Protein AF-A0A7W4V015-F1 (afdb_monomer)

pLDDT: mean 81.03, std 21.58, range [26.94, 98.88]

Radius of gyration: 33.03 Å; Cα contacts (8 Å, |Δi|>4): 1302; chains: 1; bounding box: 62×92×113 Å

InterPro domains:
  IPR001223 Glycoside hydrolase family 18, catalytic domain [PF00704] (355-584)
  IPR001223 Glycoside hydrolase family 18, catalytic domain [PS51910] (335-638)
  IPR001919 Carbohydrate-binding type-2 domain [PF00553] (50-143)
  IPR001919 Carbohydrate-binding type-2 domain [PF00553] (204-300)
  IPR001919 Carbohydrate-binding type-2 domain [PS51173] (40-152)
  IPR001919 Carbohydrate-binding type-2 domain [PS51173] (196-305)
  IPR001919 Carbohydrate-binding type-2 domain [SM00637] (49-149)
  IPR001919 Carbohydrate-binding type-2 domain [SM00637] (203-302)
  IPR006311 Twin-arginine translocation pathway, signal sequence [PS51318] (1-44)
  IPR008965 CBM2/CBM3, carbohydrate-binding domain superfamily [SSF49384] (45-138)
  IPR008965 CBM2/CBM3, carbohydrate-binding domain superfamily [SSF49384] (198-293)
  IPR012291 CBM2, carbohydrate-binding domain superfamily [G3DSA:2.60.40.290] (47-152)
  IPR012291 CBM2, carbohydrate-binding domain superfamily [G3DSA:2.60.40.290] (201-306)
  IPR017853 Glycoside hydrolase superfamily [SSF51445] (351-610)
  IPR052750 Glycosyl Hydrolase 18 Chitinase [PTHR42976] (58-634)

Secondary structure (DSSP, 8-state):
---------------------------------------PPPPPPPSSEEEEEEEEEE-SSEEEEEEEEEE-SSSPBSS-EEEEE--SEEEEEESSEEE---TTEEEEE--TT---B-TT-EEEEEEEEE--TT--SS-S-EEE-SPPTT----EEETT--SSS----PPPP-PPPPP----PPPP--PPPPPPPPP-----EEEEEEEEEEETTEEEEEEEEEE-SSS-BSS-EEEEE-SSEEEEEESSEEEEETTEEEEEPPTT---B-TT-EEEEEEEEE--TT--SS-SEEEETTS---EEETTEEPPPPPPPPPPPSPPPP----------EE--EEESSSSSPP-HHHHHHHH---EEEEEEEEEETTEEEEEEETT-GGGBTTSTTS-HHHHHHHHHTT-EEEEEEE-SSS--HHHH---HHHHHHHHHHHHHHTT-SEEEEE--HHHHH-HHHHHHHHHHHHHHHHHHHHTT-PPEEEEEEEEETTEE-HHHHHHHHHHHHTT--EEEEEEE-----TT---HHHHHHHHHHHHHHHGGGSHHHHTS-HHHHHTTEEEEPBPEE-TTS-EE-HHHHHHHHHHHHHTT-SEE--B-TTT-S-S-TT--GGGS-SS-PPTTHHHHHHHHHH-

Foldseek 3Di:
DDDDDDDDDDDDDDDDDDDDDDDDDDDDDDDDDDDDDDDDDDDDQDQFKEKEWAFPADDDWKTKIKIKIFRSHQDKPFQWKKKFQAQWAWDDKPQWDWDDDDHRMTIITHDPVCRIAHNGGMDMMMTMTTDDPPDDPFTQWMFIPDDPPPDGGWTGYPPHDTDDDDDDDDDDDDDDDDDDDDDDDDDDDDDDDDDDDWDQWFKEKEKAFPADDQFKTKIKIKIWGQGQAKQFQWKKDFFFPWAWPDKPQFDWDADPRGIMTTHDPVGRIAHNRRMDMMMTMTTDHGPTDDGTPAMDIPPDPGWYDYPNHTDDDDDDDDDDDDDDDDPPLDQLPDQAAAAAEAQCVDPPGDQLQVLCVVQVHQEYAYDAWAAQPVGLLFTARPNHPCRTQVHPNVCLVSLVVSVVVVGAYAYEADDDDHHGSLRRVVDLVSNLVNVLSVCVSNVHQEYEYEQDDVRLVDPNSLLSNLLSQQVNQVVCVVVVRGHAYEYEAEWWLLEGDPSLLVSVLSNVVSVHSHQAHEYALADNAPDDAPSLSSQVSHLLNHLVSLCVRPSCVPPDSLSSSQRYEYEYEAAAGPRGYGCYLVSLLSNLLVCQVSNHSYYYYQHLQQQADPDDPQDPSRHRVDPHHHSSSSNSNSVNND

Nearest PDB structures (foldseek):
  3afb-assembly2_B  TM=9.333E-01  e=2.956E-23  Pyrococcus furiosus
  2dsk-assembly1_B  TM=9.267E-01  e=3.128E-23  Pyrococcus furiosus
  3a4w-assembly2_B  TM=9.170E-01  e=6.536E-23  Pyrococcus furiosus
  6bt9-assembly2_B  TM=4.758E-01  e=8.237E-07  Bacillus thuringiensis
  6ezs-assembly1_A  TM=2.582E-01  e=3.445E-08  Vibrio harveyi

Structure (mmCIF, N/CA/C/O backbone):
data_AF-A0A7W4V015-F1
#
_entry.id   AF-A0A7W4V015-F1
#
loop_
_atom_site.group_PDB
_atom_site.id
_atom_site.type_symbol
_atom_site.label_atom_id
_atom_site.label_alt_id
_atom_site.label_comp_id
_atom_site.label_asym_id
_atom_site.label_entity_id
_atom_site.label_seq_id
_atom_site.pdbx_PDB_ins_code
_atom_site.Cartn_x
_atom_site.Cartn_y
_atom_site.Cartn_z
_atom_site.occupancy
_atom_site.B_iso_or_equiv
_atom_site.auth_seq_id
_atom_site.auth_comp_id
_atom_site.auth_asym_id
_atom_site.auth_atom_id
_atom_site.pdbx_PDB_model_num
ATOM 1 N N . MET A 1 1 ? -15.157 -18.487 -65.429 1.00 39.84 1 MET A N 1
ATOM 2 C CA . MET A 1 1 ? -14.768 -18.423 -66.855 1.00 39.84 1 MET A CA 1
ATOM 3 C C . MET A 1 1 ? -15.755 -17.471 -67.515 1.00 39.84 1 MET A C 1
ATOM 5 O O . MET A 1 1 ? -16.928 -17.627 -67.203 1.00 39.84 1 MET A O 1
ATOM 9 N N . ILE A 1 2 ? -15.295 -16.552 -68.381 1.00 36.62 2 ILE A N 1
ATOM 10 C CA . ILE A 1 2 ? -16.098 -15.527 -69.102 1.00 36.62 2 ILE A CA 1
ATOM 11 C C . ILE A 1 2 ? -16.638 -14.387 -68.192 1.00 36.62 2 ILE A C 1
ATOM 13 O O . ILE A 1 2 ? -16.992 -14.657 -67.048 1.00 36.62 2 ILE A O 1
ATOM 17 N N . ASP A 1 3 ? -16.839 -13.136 -68.638 1.00 38.56 3 ASP A N 1
ATOM 18 C CA . ASP A 1 3 ? -15.915 -12.125 -69.222 1.00 38.56 3 ASP A CA 1
ATOM 19 C C . ASP A 1 3 ? -16.581 -10.717 -69.116 1.00 38.56 3 ASP A C 1
ATOM 21 O O . ASP A 1 3 ? -17.773 -10.631 -68.813 1.00 38.56 3 ASP A O 1
ATOM 25 N N . PHE A 1 4 ? -15.851 -9.617 -69.358 1.00 40.78 4 PHE A N 1
ATOM 26 C CA . PHE A 1 4 ? -16.386 -8.233 -69.444 1.00 40.78 4 PHE A CA 1
ATOM 27 C C . PHE A 1 4 ? -16.874 -7.875 -70.878 1.00 40.78 4 PHE A C 1
ATOM 29 O O . PHE A 1 4 ? -16.612 -8.637 -71.809 1.00 40.78 4 PHE A O 1
ATOM 36 N N . PRO A 1 5 ? -17.572 -6.728 -71.104 1.00 61.47 5 PRO A N 1
ATOM 37 C CA . PRO A 1 5 ? -16.863 -5.508 -71.555 1.00 61.47 5 PRO A CA 1
ATOM 38 C C . PRO A 1 5 ? -17.449 -4.131 -71.117 1.00 61.47 5 PRO A C 1
ATOM 40 O O . PRO A 1 5 ? -18.520 -4.022 -70.526 1.00 61.47 5 PRO A O 1
ATOM 43 N N . ARG A 1 6 ? -16.690 -3.064 -71.437 1.00 48.34 6 ARG A N 1
ATOM 44 C CA . ARG A 1 6 ? -16.970 -1.610 -71.291 1.00 48.34 6 ARG A CA 1
ATOM 45 C C . ARG A 1 6 ? -17.557 -0.974 -72.568 1.00 48.34 6 ARG A C 1
ATOM 47 O O . ARG A 1 6 ? -17.332 -1.524 -73.636 1.00 48.34 6 ARG A O 1
ATOM 54 N N . THR A 1 7 ? -18.035 0.277 -72.449 1.00 41.16 7 THR A N 1
ATOM 55 C CA . THR A 1 7 ? -17.682 1.462 -73.299 1.00 41.16 7 THR A CA 1
ATOM 56 C C . THR A 1 7 ? -17.897 2.745 -72.457 1.00 41.16 7 THR A C 1
ATOM 58 O O . THR A 1 7 ? -18.939 2.839 -71.818 1.00 41.16 7 THR A O 1
ATOM 61 N N . ASP A 1 8 ? -16.891 3.586 -72.156 1.00 44.03 8 ASP A N 1
ATOM 62 C CA . ASP A 1 8 ? -16.376 4.779 -72.899 1.00 44.03 8 ASP A CA 1
ATOM 63 C C . ASP A 1 8 ? -17.355 5.991 -72.943 1.00 44.03 8 ASP A C 1
ATOM 65 O O . ASP A 1 8 ? -18.562 5.791 -72.959 1.00 44.03 8 ASP A O 1
ATOM 69 N N . SER A 1 9 ? -16.948 7.277 -72.850 1.00 32.75 9 SER A N 1
ATOM 70 C CA . SER A 1 9 ? -15.751 7.945 -73.424 1.00 32.75 9 SER A CA 1
ATOM 71 C C . SER A 1 9 ? -15.185 9.156 -72.620 1.00 32.75 9 SER A C 1
ATOM 73 O O . SER A 1 9 ? -15.838 9.717 -71.743 1.00 32.75 9 SER A O 1
ATOM 75 N N . ARG A 1 10 ? -13.969 9.604 -72.991 1.00 37.69 10 ARG A N 1
ATOM 76 C CA . ARG A 1 10 ? -13.275 10.900 -72.683 1.00 37.69 10 ARG A CA 1
ATOM 77 C C . ARG A 1 10 ? -13.338 11.848 -73.935 1.00 37.69 10 ARG A C 1
ATOM 79 O O . ARG A 1 10 ? -13.990 11.389 -74.874 1.00 37.69 10 ARG A O 1
ATOM 86 N N . PRO A 1 11 ? -12.707 13.065 -74.070 1.00 55.50 11 PRO A N 1
ATOM 87 C CA . PRO A 1 11 ? -11.562 13.667 -73.327 1.00 55.50 11 PRO A CA 1
ATOM 88 C C . PRO A 1 11 ? -11.505 15.229 -73.127 1.00 55.50 11 PRO A C 1
ATOM 90 O O . PRO A 1 11 ? -12.364 15.958 -73.600 1.00 55.50 11 PRO A O 1
ATOM 93 N N . ALA A 1 12 ? -10.379 15.696 -72.536 1.00 36.31 12 ALA A N 1
ATOM 94 C CA . ALA A 1 12 ? -9.699 17.016 -72.686 1.00 36.31 12 ALA A CA 1
ATOM 95 C C . ALA A 1 12 ? -10.387 18.299 -72.116 1.00 36.31 12 ALA A C 1
ATOM 97 O O . ALA A 1 12 ? -11.596 18.327 -71.944 1.00 36.31 12 ALA A O 1
ATOM 98 N N . ASP A 1 13 ? -9.702 19.400 -71.747 1.00 34.44 13 ASP A N 1
ATOM 99 C CA . ASP A 1 13 ? -8.258 19.740 -71.717 1.00 34.44 13 ASP A CA 1
ATOM 100 C C . ASP A 1 13 ? -7.927 20.773 -70.592 1.00 34.44 13 ASP A C 1
ATOM 102 O O . ASP A 1 13 ? -8.826 21.274 -69.919 1.00 34.44 13 ASP A O 1
ATOM 106 N N . SER A 1 14 ? -6.648 21.122 -70.381 1.00 35.03 14 SER A N 1
ATOM 107 C CA . SER A 1 14 ? -6.177 22.222 -69.497 1.00 35.03 14 SER A CA 1
ATOM 108 C C . SER A 1 14 ? -5.594 23.400 -70.305 1.00 35.03 14 SER A C 1
ATOM 110 O O . SER A 1 14 ? -5.124 23.179 -71.418 1.00 35.03 14 SER A O 1
ATOM 112 N N . PRO A 1 15 ? -5.508 24.641 -69.762 1.00 49.72 15 PRO A N 1
ATOM 113 C CA . PRO A 1 15 ? -4.230 25.063 -69.157 1.00 49.72 15 PRO A CA 1
ATOM 114 C C . PRO A 1 15 ? -4.301 26.119 -68.016 1.00 49.72 15 PRO A C 1
ATOM 116 O O . PRO A 1 15 ? -5.341 26.632 -67.620 1.00 49.72 15 PRO A O 1
ATOM 119 N N . ARG A 1 16 ? -3.117 26.442 -67.473 1.00 39.78 16 ARG A N 1
ATOM 120 C CA . ARG A 1 16 ? -2.832 27.359 -66.344 1.00 39.78 16 ARG A CA 1
ATOM 121 C C . ARG A 1 16 ? -2.657 28.831 -66.789 1.00 39.78 16 ARG A C 1
ATOM 123 O O . ARG A 1 16 ? -1.954 29.029 -67.775 1.00 39.78 16 ARG A O 1
ATOM 130 N N . ARG A 1 17 ? -2.986 29.830 -65.936 1.00 36.44 17 ARG A N 1
ATOM 131 C CA . ARG A 1 17 ? -2.012 30.717 -65.206 1.00 36.44 17 ARG A CA 1
ATOM 132 C C . ARG A 1 17 ? -2.573 32.059 -64.653 1.00 36.44 17 ARG A C 1
ATOM 134 O O . ARG A 1 17 ? -2.977 32.920 -65.409 1.00 36.44 17 ARG A O 1
ATOM 141 N N . ARG A 1 18 ? -2.314 32.274 -63.349 1.00 35.84 18 ARG A N 1
ATOM 142 C CA . ARG A 1 18 ? -1.759 33.482 -62.666 1.00 35.84 18 ARG A CA 1
ATOM 143 C C . ARG A 1 18 ? -2.400 34.896 -62.782 1.00 35.84 18 ARG A C 1
ATOM 145 O O . ARG A 1 18 ? -2.313 35.528 -63.821 1.00 35.84 18 ARG A O 1
ATOM 152 N N . ARG A 1 19 ? -2.588 35.461 -61.568 1.00 34.88 19 ARG A N 1
ATOM 153 C CA . ARG A 1 19 ? -2.200 36.814 -61.058 1.00 34.88 19 ARG A CA 1
ATOM 154 C C . ARG A 1 19 ? -3.204 37.995 -61.080 1.00 34.88 19 ARG A C 1
ATOM 156 O O . ARG A 1 19 ? -3.348 38.672 -62.082 1.00 34.88 19 ARG A O 1
ATOM 163 N N . SER A 1 20 ? -3.602 38.357 -59.850 1.00 32.03 20 SER A N 1
ATOM 164 C CA . SER A 1 20 ? -3.425 39.687 -59.217 1.00 32.03 20 SER A CA 1
ATOM 165 C C . SER A 1 20 ? -4.434 40.837 -59.417 1.00 32.03 20 SER A C 1
ATOM 167 O O . SER A 1 20 ? -4.689 41.264 -60.531 1.00 32.03 20 SER A O 1
ATOM 169 N N . ALA A 1 21 ? -4.735 41.462 -58.261 1.00 33.81 21 ALA A N 1
ATOM 170 C CA . ALA A 1 21 ? -4.810 42.913 -57.977 1.00 33.81 21 ALA A CA 1
ATOM 171 C C . ALA A 1 21 ? -6.172 43.657 -57.940 1.00 33.81 21 ALA A C 1
ATOM 173 O O . ALA A 1 21 ? -6.859 43.726 -58.945 1.00 33.81 21 ALA A O 1
ATOM 174 N N . LEU A 1 22 ? -6.412 44.301 -56.771 1.00 32.75 22 LEU A N 1
ATOM 175 C CA . LEU A 1 22 ? -6.967 45.657 -56.496 1.00 32.75 22 LEU A CA 1
ATOM 176 C C . LEU A 1 22 ? -8.311 46.099 -57.142 1.00 32.75 22 LEU A C 1
ATOM 178 O O . LEU A 1 22 ? -8.552 45.836 -58.303 1.00 32.75 22 LEU A O 1
ATOM 182 N N . ALA A 1 23 ? -9.189 46.931 -56.565 1.00 32.62 23 ALA A N 1
ATOM 183 C CA . ALA A 1 23 ? -9.362 47.651 -55.292 1.00 32.62 23 ALA A CA 1
ATOM 184 C C . ALA A 1 23 ? -10.586 48.611 -55.451 1.00 32.62 23 ALA A C 1
ATOM 186 O O . ALA A 1 23 ? -10.954 48.911 -56.584 1.00 32.62 23 ALA A O 1
ATOM 187 N N . ALA A 1 24 ? -11.097 49.184 -54.341 1.00 33.09 24 ALA A N 1
ATOM 188 C CA . ALA A 1 24 ? -12.053 50.326 -54.273 1.00 33.09 24 ALA A CA 1
ATOM 189 C C . ALA A 1 24 ? -13.479 50.061 -54.859 1.00 33.09 24 ALA A C 1
ATOM 191 O O . ALA A 1 24 ? -13.664 49.076 -55.557 1.00 33.09 24 ALA A O 1
ATOM 192 N N . ALA A 1 25 ? -14.575 50.807 -54.617 1.00 34.00 25 ALA A N 1
ATOM 193 C CA . ALA A 1 25 ? -14.882 52.109 -53.977 1.00 34.00 25 ALA A CA 1
ATOM 194 C C . ALA A 1 25 ? -16.440 52.198 -53.728 1.00 34.00 25 ALA A C 1
ATOM 196 O O . ALA A 1 25 ? -17.147 51.397 -54.330 1.00 34.00 25 ALA A O 1
ATOM 197 N N . ILE A 1 26 ? -17.105 53.109 -52.976 1.00 34.38 26 ILE A N 1
ATOM 198 C CA . ILE A 1 26 ? -16.779 54.081 -51.894 1.00 34.38 26 ILE A CA 1
ATOM 199 C C . ILE A 1 26 ? -18.105 54.712 -51.316 1.00 34.38 26 ILE A C 1
ATOM 201 O O . ILE A 1 26 ? -19.062 54.797 -52.076 1.00 34.38 26 ILE A O 1
ATOM 205 N N . LEU A 1 27 ? -18.144 55.227 -50.057 1.00 33.09 27 LEU A N 1
ATOM 206 C CA . LEU A 1 27 ? -19.174 56.151 -49.449 1.00 33.09 27 LEU A CA 1
ATOM 207 C C . LEU A 1 27 ? -20.660 55.660 -49.283 1.00 33.09 27 LEU A C 1
ATOM 209 O O . LEU A 1 27 ? -21.103 54.804 -50.032 1.00 33.09 27 LEU A O 1
ATOM 213 N N . THR A 1 28 ? -21.560 56.164 -48.400 1.00 33.56 28 THR A N 1
ATOM 214 C CA . THR A 1 28 ? -21.541 56.851 -47.062 1.00 33.56 28 THR A CA 1
ATOM 215 C C . THR A 1 28 ? -22.975 56.996 -46.504 1.00 33.56 28 THR A C 1
ATOM 217 O O . THR A 1 28 ? -23.875 57.248 -47.297 1.00 33.56 28 THR A O 1
ATOM 220 N N . ALA A 1 29 ? -23.154 57.036 -45.168 1.00 31.50 29 ALA A N 1
ATOM 221 C CA . ALA A 1 29 ? -23.938 58.069 -44.441 1.00 31.50 29 ALA A CA 1
ATOM 222 C C . ALA A 1 29 ? -23.814 57.906 -42.901 1.00 31.50 29 ALA A C 1
ATOM 224 O O . ALA A 1 29 ? -23.836 56.787 -42.400 1.00 31.50 29 ALA A O 1
ATOM 225 N N . ALA A 1 30 ? -23.697 59.014 -42.154 1.00 32.84 30 ALA A N 1
ATOM 226 C CA . ALA A 1 30 ? -23.729 59.072 -40.676 1.00 32.84 30 ALA A CA 1
ATOM 227 C C . ALA A 1 30 ? -25.123 59.556 -40.190 1.00 32.84 30 ALA A C 1
ATOM 229 O O . ALA A 1 30 ? -25.873 60.101 -40.993 1.00 32.84 30 ALA A O 1
ATOM 230 N N . LEU A 1 31 ? -25.593 59.301 -38.961 1.00 30.66 31 LEU A N 1
ATOM 231 C CA . LEU A 1 31 ? -25.378 60.032 -37.687 1.00 30.66 31 LEU A CA 1
ATOM 232 C C . LEU A 1 31 ? -26.240 59.314 -36.597 1.00 30.66 31 LEU A C 1
ATOM 234 O O . LEU A 1 31 ? -27.213 58.667 -36.967 1.00 30.66 31 LEU A O 1
ATOM 238 N N . VAL A 1 32 ? -26.076 59.427 -35.266 1.00 31.59 32 VAL A N 1
ATOM 239 C CA . VAL A 1 32 ? -24.969 59.820 -34.359 1.00 31.59 32 VAL A CA 1
ATOM 240 C C . VAL A 1 32 ? -25.351 59.359 -32.930 1.00 31.59 32 VAL A C 1
ATOM 242 O O . VAL A 1 32 ? -26.509 59.508 -32.553 1.00 31.59 32 VAL A O 1
ATOM 245 N N . VAL A 1 33 ? -24.403 58.882 -32.106 1.00 35.53 33 VAL A N 1
ATOM 246 C CA . VAL A 1 33 ? -24.519 58.867 -30.624 1.00 35.53 33 VAL A CA 1
ATOM 247 C C . VAL A 1 33 ? -23.144 59.153 -30.018 1.00 35.53 33 VAL A C 1
ATOM 249 O O . VAL A 1 33 ? -22.176 58.458 -30.318 1.00 35.53 33 VAL A O 1
ATOM 252 N N . GLY A 1 34 ? -23.053 60.179 -29.169 1.00 35.88 34 GLY A N 1
ATOM 253 C CA . GLY A 1 34 ? -21.865 60.463 -28.363 1.00 35.88 34 GLY A CA 1
ATOM 254 C C . GLY A 1 34 ? -21.953 59.791 -26.992 1.00 35.88 34 GLY A C 1
ATOM 255 O O . GLY A 1 34 ? -23.005 59.812 -26.361 1.00 35.88 34 GLY A O 1
ATOM 256 N N . GLY A 1 35 ? -20.846 59.217 -26.525 1.00 32.50 35 GLY A N 1
ATOM 257 C CA . GLY A 1 35 ? -20.775 58.518 -25.240 1.00 32.50 35 GLY A CA 1
ATOM 258 C C . GLY A 1 35 ? -19.368 57.995 -24.981 1.00 32.50 35 GLY A C 1
ATOM 259 O O . GLY A 1 35 ? -19.113 56.801 -25.104 1.00 32.50 35 GLY A O 1
ATOM 260 N N . ALA A 1 36 ? -18.430 58.898 -24.694 1.00 36.88 36 ALA A N 1
ATOM 261 C CA . ALA A 1 36 ? -17.044 58.526 -24.449 1.00 36.88 36 ALA A CA 1
ATOM 262 C C . ALA A 1 36 ? -16.903 57.806 -23.098 1.00 36.88 36 ALA A C 1
ATOM 264 O O . ALA A 1 36 ? -17.011 58.427 -22.043 1.00 36.88 36 ALA A O 1
ATOM 265 N N . VAL A 1 37 ? -16.589 56.512 -23.141 1.00 36.94 37 VAL A N 1
ATOM 266 C CA . VAL A 1 37 ? -15.952 55.807 -22.025 1.00 36.94 37 VAL A CA 1
ATOM 267 C C . VAL A 1 37 ? -14.519 55.533 -22.457 1.00 36.94 37 VAL A C 1
ATOM 269 O O . VAL A 1 37 ? -14.292 54.915 -23.496 1.00 36.94 37 VAL A O 1
ATOM 272 N N . ALA A 1 38 ? -13.547 56.042 -21.702 1.00 38.28 38 ALA A N 1
ATOM 273 C CA . ALA A 1 38 ? -12.141 55.872 -22.033 1.00 38.28 38 ALA A CA 1
ATOM 274 C C . ALA A 1 38 ? -11.743 54.395 -21.889 1.00 38.28 38 ALA A C 1
ATOM 276 O O . ALA A 1 38 ? -11.543 53.903 -20.779 1.00 38.28 38 ALA A O 1
ATOM 277 N N . SER A 1 39 ? -11.601 53.693 -23.014 1.00 35.50 39 SER A N 1
ATOM 278 C CA . SER A 1 39 ? -10.904 52.412 -23.052 1.00 35.50 39 SER A CA 1
ATOM 279 C C . SER A 1 39 ? -9.433 52.663 -22.727 1.00 35.50 39 SER A C 1
ATOM 281 O O . SER A 1 39 ? -8.695 53.209 -23.552 1.00 35.50 39 SER A O 1
ATOM 283 N N . THR A 1 40 ? -9.012 52.296 -21.519 1.00 36.41 40 THR A N 1
ATOM 284 C CA . THR A 1 40 ? -7.599 52.296 -21.141 1.00 36.41 40 THR A CA 1
ATOM 285 C C . THR A 1 40 ? -6.810 51.430 -22.120 1.00 36.41 40 THR A C 1
ATOM 287 O O . THR A 1 40 ? -7.256 50.355 -22.522 1.00 36.41 40 THR A O 1
ATOM 290 N N . ALA A 1 41 ? -5.646 51.924 -22.547 1.00 39.72 41 ALA A N 1
ATOM 291 C CA . ALA A 1 41 ? -4.804 51.205 -23.491 1.00 39.72 41 ALA A CA 1
ATOM 292 C C . ALA A 1 41 ? -4.414 49.835 -22.917 1.00 39.72 41 ALA A C 1
ATOM 294 O O . ALA A 1 41 ? -3.970 49.744 -21.770 1.00 39.72 41 ALA A O 1
ATOM 295 N N . ALA A 1 42 ? -4.549 48.782 -23.726 1.00 38.53 42 ALA A N 1
ATOM 296 C CA . ALA A 1 42 ? -3.993 47.482 -23.386 1.00 38.53 42 ALA A CA 1
ATOM 297 C C . ALA A 1 42 ? -2.476 47.630 -23.211 1.00 38.53 42 ALA A C 1
ATOM 299 O O . ALA A 1 42 ? -1.781 48.095 -24.118 1.00 38.53 42 ALA A O 1
ATOM 300 N N . SER A 1 43 ? -1.966 47.257 -22.038 1.00 43.41 43 SER A N 1
ATOM 301 C CA . SER A 1 43 ? -0.532 47.203 -21.782 1.00 43.41 43 SER A CA 1
ATOM 302 C C . SER A 1 43 ? 0.129 46.249 -22.777 1.00 43.41 43 SER A C 1
ATOM 304 O O . SER A 1 43 ? -0.371 45.152 -23.029 1.00 43.41 43 SER A O 1
ATOM 306 N N . ALA A 1 44 ? 1.255 46.672 -23.357 1.00 46.31 44 ALA A N 1
ATOM 307 C CA . ALA A 1 44 ? 2.018 45.835 -24.273 1.00 46.31 44 ALA A CA 1
ATOM 308 C C . ALA A 1 44 ? 2.400 44.521 -23.573 1.00 46.31 44 ALA A C 1
ATOM 310 O O . ALA A 1 44 ? 2.997 44.545 -22.495 1.00 46.31 44 ALA A O 1
ATOM 311 N N . ALA A 1 45 ? 2.034 43.389 -24.178 1.00 53.53 45 ALA A N 1
ATOM 312 C CA . ALA A 1 45 ? 2.351 42.076 -23.635 1.00 53.53 45 ALA A CA 1
ATOM 313 C C . ALA A 1 45 ? 3.873 41.896 -23.580 1.00 53.53 45 ALA A C 1
ATOM 315 O O . ALA A 1 45 ? 4.570 42.043 -24.584 1.00 53.53 45 ALA A O 1
ATOM 316 N N . SER A 1 46 ? 4.383 41.607 -22.389 1.00 59.94 46 SER A N 1
ATOM 317 C CA . SER A 1 46 ? 5.798 41.377 -22.143 1.00 59.94 46 SER A CA 1
ATOM 318 C C . SER A 1 46 ? 6.215 39.981 -22.603 1.00 59.94 46 SER A C 1
ATOM 320 O O . SER A 1 46 ? 5.609 39.001 -22.179 1.00 59.94 46 SER A O 1
ATOM 322 N N . ASP A 1 47 ? 7.282 39.889 -23.407 1.00 85.56 47 ASP A N 1
ATOM 323 C CA . ASP A 1 47 ? 7.878 38.625 -23.887 1.00 85.56 47 ASP A CA 1
ATOM 324 C C . ASP A 1 47 ? 8.626 37.901 -22.746 1.00 85.56 47 ASP A C 1
ATOM 326 O O . ASP A 1 47 ? 9.854 37.828 -22.694 1.00 85.56 47 ASP A O 1
ATOM 330 N N . ARG A 1 48 ? 7.861 37.456 -21.745 1.00 90.44 48 ARG A N 1
ATOM 331 C CA . ARG A 1 48 ? 8.320 36.802 -20.515 1.00 90.44 48 ARG A CA 1
ATOM 332 C C . ARG A 1 48 ? 7.233 35.907 -19.929 1.00 90.44 48 ARG A C 1
ATOM 334 O O . ARG A 1 48 ? 6.068 35.995 -20.305 1.00 90.44 48 ARG A O 1
ATOM 341 N N . VAL A 1 49 ? 7.600 35.084 -18.958 1.00 94.62 49 VAL A N 1
ATOM 342 C CA . VAL A 1 49 ? 6.642 34.477 -18.035 1.00 94.62 49 VAL A CA 1
ATOM 343 C C . VAL A 1 49 ? 6.393 35.429 -16.868 1.00 94.62 49 VAL A C 1
ATOM 345 O O . VAL A 1 49 ? 7.317 35.853 -16.174 1.00 94.62 49 VAL A O 1
ATOM 348 N N . ASP A 1 50 ? 5.127 35.752 -16.647 1.00 94.12 50 ASP A N 1
ATOM 349 C CA . ASP A 1 50 ? 4.663 36.567 -15.533 1.00 94.12 50 ASP A CA 1
ATOM 350 C C . ASP A 1 50 ? 4.040 35.664 -14.468 1.00 94.12 50 ASP A C 1
ATOM 352 O O . ASP A 1 50 ? 3.013 35.023 -14.705 1.00 94.12 50 ASP A O 1
ATOM 356 N N . VAL A 1 51 ? 4.660 35.617 -13.289 1.00 95.88 51 VAL A N 1
ATOM 357 C CA . VAL A 1 51 ? 4.125 34.918 -12.120 1.00 95.88 51 VAL A CA 1
ATOM 358 C C . VAL A 1 51 ? 3.440 35.916 -11.193 1.00 95.88 51 VAL A C 1
ATOM 360 O O . VAL A 1 51 ? 4.069 36.870 -10.734 1.00 95.88 51 VAL A O 1
ATOM 363 N N . THR A 1 52 ? 2.172 35.678 -10.863 1.00 93.69 52 THR A N 1
ATOM 364 C CA . THR A 1 52 ? 1.475 36.396 -9.784 1.00 93.69 52 THR A CA 1
ATOM 365 C C . THR A 1 52 ? 1.398 35.495 -8.561 1.00 93.69 52 THR A C 1
ATOM 367 O O . THR A 1 52 ? 0.664 34.512 -8.551 1.00 93.69 52 THR A O 1
ATOM 370 N N . TRP A 1 53 ? 2.178 35.816 -7.532 1.00 94.25 53 TRP A N 1
ATOM 371 C CA . TRP A 1 53 ? 2.231 35.096 -6.264 1.00 94.25 53 TRP A CA 1
ATOM 372 C C . TRP A 1 53 ? 1.407 35.833 -5.210 1.00 94.25 53 TRP A C 1
ATOM 374 O O . TRP A 1 53 ? 1.820 36.874 -4.688 1.00 94.25 53 TRP A O 1
ATOM 384 N N . THR A 1 54 ? 0.253 35.270 -4.868 1.00 90.25 54 THR A N 1
ATOM 385 C CA . THR A 1 54 ? -0.664 35.810 -3.861 1.00 90.25 54 THR A CA 1
ATOM 386 C C . THR A 1 54 ? -0.600 34.954 -2.604 1.00 90.25 54 THR A C 1
ATOM 388 O O . THR A 1 54 ? -1.081 33.823 -2.597 1.00 90.25 54 THR A O 1
ATOM 391 N N . THR A 1 55 ? -0.041 35.487 -1.517 1.00 88.62 55 THR A N 1
ATOM 392 C CA . THR A 1 55 ? -0.130 34.851 -0.193 1.00 88.62 55 THR A CA 1
ATOM 393 C C . THR A 1 55 ? -1.581 34.906 0.283 1.00 88.62 55 THR A C 1
ATOM 395 O O . THR A 1 55 ? -2.060 35.966 0.677 1.00 88.62 55 THR A O 1
ATOM 398 N N . THR A 1 56 ? -2.291 33.779 0.228 1.00 72.81 56 THR A N 1
ATOM 399 C CA . THR A 1 56 ? -3.717 33.687 0.580 1.00 72.81 56 THR A CA 1
ATOM 400 C C . THR A 1 56 ? -3.939 33.578 2.084 1.00 72.81 56 THR A C 1
ATOM 402 O O . THR A 1 56 ? -4.970 34.019 2.580 1.00 72.81 56 THR A O 1
ATOM 405 N N . ASN A 1 57 ? -2.980 33.012 2.824 1.00 66.62 57 ASN A N 1
ATOM 406 C CA . ASN A 1 57 ? -3.025 32.932 4.284 1.00 66.62 57 ASN A CA 1
ATOM 407 C C . ASN A 1 57 ? -1.607 32.885 4.883 1.00 66.62 57 ASN A C 1
ATOM 409 O O . ASN A 1 57 ? -0.666 32.413 4.247 1.00 66.62 57 ASN A O 1
ATOM 413 N N . THR A 1 58 ? -1.436 33.344 6.121 1.00 75.75 58 THR A N 1
ATOM 414 C CA . THR A 1 58 ? -0.157 33.350 6.845 1.00 75.75 58 THR A CA 1
ATOM 415 C C . THR A 1 58 ? -0.381 33.143 8.343 1.00 75.75 58 THR A C 1
ATOM 417 O O . THR A 1 58 ? -1.133 33.879 8.973 1.00 75.75 58 THR A O 1
ATOM 420 N N . TRP A 1 59 ? 0.331 32.186 8.937 1.00 78.88 59 TRP A N 1
ATOM 421 C CA . TRP A 1 59 ? 0.326 31.907 10.378 1.00 78.88 59 TRP A CA 1
ATOM 422 C C . TRP A 1 59 ? 1.758 31.877 10.935 1.00 78.88 59 TRP A C 1
ATOM 424 O O . TRP A 1 59 ? 2.726 32.113 10.211 1.00 78.88 59 TRP A O 1
ATOM 434 N N . THR A 1 60 ? 1.924 31.624 12.235 1.00 80.75 60 THR A N 1
ATOM 435 C CA . THR A 1 60 ? 3.225 31.723 12.926 1.00 80.75 60 THR A CA 1
ATOM 436 C C . THR A 1 60 ? 4.320 30.868 12.282 1.00 80.75 60 THR A C 1
ATOM 438 O O . THR A 1 60 ? 5.435 31.341 12.089 1.00 80.75 60 THR A O 1
ATOM 441 N N . THR A 1 61 ? 4.001 29.627 11.911 1.00 80.94 61 THR A N 1
ATOM 442 C CA . THR A 1 61 ? 4.966 28.631 11.415 1.00 80.94 61 THR A CA 1
ATOM 443 C C . THR A 1 61 ? 4.908 28.391 9.908 1.00 80.94 61 THR A C 1
ATOM 445 O O . THR A 1 61 ? 5.712 27.616 9.399 1.00 80.94 61 THR A O 1
ATOM 448 N N . GLY A 1 62 ? 3.991 29.022 9.171 1.00 77.81 62 GLY A N 1
ATOM 449 C CA . GLY A 1 62 ? 3.751 28.700 7.763 1.00 77.81 62 GLY A CA 1
ATOM 450 C C . GLY A 1 62 ? 2.840 29.683 7.037 1.00 77.81 62 GLY A C 1
ATOM 451 O O . GLY A 1 62 ? 2.436 30.711 7.586 1.00 77.81 62 GLY A O 1
ATOM 452 N N . PHE A 1 63 ? 2.567 29.387 5.774 1.00 81.75 63 PHE A N 1
ATOM 453 C CA . PHE A 1 63 ? 1.706 30.181 4.904 1.00 81.75 63 PHE A CA 1
ATOM 454 C C . PHE A 1 63 ? 1.078 29.324 3.800 1.00 81.75 63 PHE A C 1
ATOM 456 O O . PHE A 1 63 ? 1.496 28.192 3.541 1.00 81.75 63 PHE A O 1
ATOM 463 N N . GLN A 1 64 ? 0.084 29.903 3.135 1.00 80.62 64 GLN A N 1
ATOM 464 C CA . GLN A 1 64 ? -0.538 29.393 1.923 1.00 80.62 64 GLN A CA 1
ATOM 465 C C . GLN A 1 64 ? -0.405 30.441 0.812 1.00 80.62 64 GLN A C 1
ATOM 467 O O . GLN A 1 64 ? -0.494 31.642 1.083 1.00 80.62 64 GLN A O 1
ATOM 472 N N . ALA A 1 65 ? -0.198 29.996 -0.426 1.00 80.00 65 ALA A N 1
ATOM 473 C CA . ALA A 1 65 ? -0.168 30.867 -1.595 1.00 80.00 65 ALA A CA 1
ATOM 474 C C . ALA A 1 65 ? -0.957 30.278 -2.773 1.00 80.00 65 ALA A C 1
ATOM 476 O O . ALA A 1 65 ? -0.983 29.062 -2.967 1.00 80.00 65 ALA A O 1
ATOM 477 N N . SER A 1 66 ? -1.554 31.168 -3.565 1.00 85.06 66 SER A N 1
ATOM 478 C CA . SER A 1 66 ? -2.044 30.923 -4.924 1.00 85.06 66 SER A CA 1
ATOM 479 C C . SER A 1 66 ? -1.069 31.571 -5.905 1.00 85.06 66 SER A C 1
ATOM 481 O O . SER A 1 66 ? -0.605 32.690 -5.667 1.00 85.06 66 SER A O 1
ATOM 483 N N . VAL A 1 67 ? -0.731 30.863 -6.977 1.00 91.81 67 VAL A N 1
ATOM 484 C CA . VAL A 1 67 ? 0.327 31.228 -7.916 1.00 91.81 67 VAL A CA 1
ATOM 485 C C . VAL A 1 67 ? -0.189 31.078 -9.344 1.00 91.81 67 VAL A C 1
ATOM 487 O O . VAL A 1 67 ? -0.313 29.968 -9.865 1.00 91.81 67 VAL A O 1
ATOM 490 N N . ASP A 1 68 ? -0.473 32.207 -9.989 1.00 90.56 68 ASP A N 1
ATOM 491 C CA . ASP A 1 68 ? -0.769 32.250 -11.421 1.00 90.56 68 ASP A CA 1
ATOM 492 C C . ASP A 1 68 ? 0.532 32.330 -12.215 1.00 90.56 68 ASP A C 1
ATOM 494 O O . ASP A 1 68 ? 1.396 33.153 -11.914 1.00 90.56 68 ASP A O 1
ATOM 498 N N . VAL A 1 69 ? 0.654 31.526 -13.268 1.00 94.69 69 VAL A N 1
ATOM 499 C CA . VAL A 1 69 ? 1.769 31.555 -14.221 1.00 94.69 69 VAL A CA 1
ATOM 500 C C . VAL A 1 69 ? 1.207 31.862 -15.604 1.00 94.69 69 VAL A C 1
ATOM 502 O O . VAL A 1 69 ? 0.501 31.042 -16.194 1.00 94.69 69 VAL A O 1
ATOM 505 N N . ALA A 1 70 ? 1.516 33.046 -16.128 1.00 93.19 70 ALA A N 1
ATOM 506 C CA . ALA A 1 70 ? 1.121 33.489 -17.459 1.00 93.19 70 ALA A CA 1
ATOM 507 C C . ALA A 1 70 ? 2.321 33.460 -18.410 1.00 93.19 70 ALA A C 1
ATOM 509 O O . ALA A 1 70 ? 3.323 34.129 -18.171 1.00 93.19 70 ALA A O 1
ATOM 510 N N . ASN A 1 71 ? 2.220 32.719 -19.514 1.00 94.50 71 ASN A N 1
ATOM 511 C CA . ASN A 1 71 ? 3.247 32.726 -20.549 1.00 94.50 71 ASN A CA 1
ATOM 512 C C . ASN A 1 71 ? 2.989 33.870 -21.540 1.00 94.50 71 ASN A C 1
ATOM 514 O O . ASN A 1 71 ? 2.324 33.680 -22.555 1.00 94.50 71 ASN A O 1
ATOM 518 N N . GLY A 1 72 ? 3.504 35.063 -21.240 1.00 91.81 72 GLY A N 1
ATOM 519 C CA . GLY A 1 72 ? 3.530 36.191 -22.175 1.00 91.81 72 GLY A CA 1
ATOM 520 C C . GLY A 1 72 ? 4.583 36.048 -23.281 1.00 91.81 72 GLY A C 1
ATOM 521 O O . GLY A 1 72 ? 4.557 36.812 -24.242 1.00 91.81 72 GLY A O 1
ATOM 522 N N . SER A 1 73 ? 5.487 35.067 -23.173 1.00 90.56 73 SER A N 1
ATOM 523 C CA . SER A 1 73 ? 6.565 34.866 -24.139 1.00 90.56 73 SER A CA 1
ATOM 524 C C . SER A 1 73 ? 6.113 34.181 -25.426 1.00 90.56 73 SER A C 1
ATOM 526 O O . SER A 1 73 ? 5.117 33.455 -25.469 1.00 90.56 73 SER A O 1
ATOM 528 N N . THR A 1 74 ? 6.919 34.332 -26.472 1.00 90.44 74 THR A N 1
ATOM 529 C CA . THR A 1 74 ? 6.764 33.613 -27.747 1.00 90.44 74 THR A CA 1
ATOM 530 C C . THR A 1 74 ? 7.115 32.116 -27.677 1.00 90.44 74 THR A C 1
ATOM 532 O O . THR A 1 74 ? 6.816 31.370 -28.613 1.00 90.44 74 THR A O 1
ATOM 535 N N . THR A 1 75 ? 7.702 31.633 -26.575 1.00 90.38 75 THR A N 1
ATOM 536 C CA . THR A 1 75 ? 8.174 30.244 -26.435 1.00 90.38 75 THR A CA 1
ATOM 537 C C . THR A 1 75 ? 7.111 29.340 -25.806 1.00 90.38 75 THR A C 1
ATOM 539 O O . THR A 1 75 ? 6.621 29.602 -24.711 1.00 90.38 75 THR A O 1
ATOM 542 N N . LYS A 1 76 ? 6.777 28.215 -26.454 1.00 91.44 76 LYS A N 1
ATOM 543 C CA . LYS A 1 76 ? 5.936 27.162 -25.851 1.00 91.44 76 LYS A CA 1
ATOM 544 C C . LYS A 1 76 ? 6.733 26.388 -24.798 1.00 91.44 76 LYS A C 1
ATOM 546 O O . LYS A 1 76 ? 7.757 25.796 -25.123 1.00 91.44 76 LYS A O 1
ATOM 551 N N . LEU A 1 77 ? 6.209 26.309 -23.577 1.00 90.81 77 LEU A N 1
ATOM 552 C CA . LEU A 1 77 ? 6.792 25.518 -22.491 1.00 90.81 77 LEU A CA 1
ATOM 553 C C . LEU A 1 77 ? 6.118 24.139 -22.449 1.00 90.81 77 LEU A C 1
ATOM 555 O O . LEU A 1 77 ? 4.896 24.071 -22.319 1.00 90.81 77 LEU A O 1
ATOM 559 N N . ALA A 1 78 ? 6.872 23.047 -22.609 1.00 90.00 78 ALA A N 1
ATOM 560 C CA . ALA A 1 78 ? 6.335 21.680 -22.601 1.00 90.00 78 ALA A CA 1
ATOM 561 C C . ALA A 1 78 ? 7.436 20.628 -22.298 1.00 90.00 78 ALA A C 1
ATOM 563 O O . ALA A 1 78 ? 8.235 20.346 -23.191 1.00 90.00 78 ALA A O 1
ATOM 564 N N . PRO A 1 79 ? 7.466 20.015 -21.095 1.00 89.69 79 PRO A N 1
ATOM 565 C CA . PRO A 1 79 ? 6.654 20.368 -19.932 1.00 89.69 79 PRO A CA 1
ATOM 566 C C . PRO A 1 79 ? 6.971 21.789 -19.444 1.00 89.69 79 PRO A C 1
ATOM 568 O O . PRO A 1 79 ? 8.109 22.241 -19.557 1.00 89.69 79 PRO A O 1
ATOM 571 N N . TRP A 1 80 ? 5.991 22.511 -18.901 1.00 92.25 80 TRP A N 1
ATOM 572 C CA . TRP A 1 80 ? 6.294 23.768 -18.212 1.00 92.25 80 TRP A CA 1
ATOM 573 C C . TRP A 1 80 ? 6.902 23.493 -16.830 1.00 92.25 80 TRP A C 1
ATOM 575 O O . TRP A 1 80 ? 6.428 22.623 -16.096 1.00 92.25 80 TRP A O 1
ATOM 585 N N . GLN A 1 81 ? 7.959 24.232 -16.482 1.00 95.06 81 GLN A N 1
ATOM 586 C CA . GLN A 1 81 ? 8.579 24.215 -15.157 1.00 95.06 81 GLN A CA 1
ATOM 587 C C . GLN A 1 81 ? 9.046 25.622 -14.768 1.00 95.06 81 GLN A C 1
ATOM 589 O O . GLN A 1 81 ? 9.706 26.303 -15.557 1.00 95.06 81 GLN A O 1
ATOM 594 N N . VAL A 1 82 ? 8.725 26.043 -13.545 1.00 95.88 82 VAL A N 1
ATOM 595 C CA . VAL A 1 82 ? 9.113 27.336 -12.968 1.00 95.88 82 VAL A CA 1
ATOM 596 C C . VAL A 1 82 ? 9.845 27.090 -11.656 1.00 95.88 82 VAL A C 1
ATOM 598 O O . VAL A 1 82 ? 9.335 26.399 -10.775 1.00 95.88 82 VAL A O 1
ATOM 601 N N . ARG A 1 83 ? 11.037 27.666 -11.511 1.00 95.81 83 ARG A N 1
ATOM 602 C CA . ARG A 1 83 ? 11.825 27.644 -10.279 1.00 95.81 83 ARG A CA 1
ATOM 603 C C . ARG A 1 83 ? 11.735 28.985 -9.565 1.00 95.81 83 ARG A C 1
ATOM 605 O O . ARG A 1 83 ? 11.816 30.033 -10.198 1.00 95.81 83 ARG A O 1
ATOM 612 N N . PHE A 1 84 ? 11.624 28.933 -8.244 1.00 95.94 84 PHE A N 1
ATOM 613 C CA . PHE A 1 84 ? 11.576 30.073 -7.333 1.00 95.94 84 PHE A CA 1
ATOM 614 C C . PHE A 1 84 ? 12.741 30.023 -6.348 1.00 95.94 84 PHE A C 1
ATOM 616 O O . PHE A 1 84 ? 13.116 28.940 -5.893 1.00 95.94 84 PHE A O 1
ATOM 623 N N . THR A 1 85 ? 13.260 31.184 -5.941 1.00 92.06 85 THR A N 1
ATOM 624 C CA . THR A 1 85 ? 14.041 31.279 -4.698 1.00 92.06 85 THR A CA 1
ATOM 625 C C . THR A 1 85 ? 13.093 31.042 -3.525 1.00 92.06 85 THR A C 1
ATOM 627 O O . THR A 1 85 ? 12.129 31.785 -3.348 1.00 92.06 85 THR A O 1
ATOM 630 N N . PHE A 1 86 ? 13.337 29.986 -2.753 1.00 94.62 86 PHE A N 1
ATOM 631 C CA . PHE A 1 86 ? 12.389 29.467 -1.774 1.00 94.62 86 PHE A CA 1
ATOM 632 C C . PHE A 1 86 ? 13.148 28.821 -0.601 1.00 94.62 86 PHE A C 1
ATOM 634 O O . PHE A 1 86 ? 13.445 27.629 -0.634 1.00 94.62 86 PHE A O 1
ATOM 641 N N . PRO A 1 87 ? 13.488 29.589 0.450 1.00 92.81 87 PRO A N 1
ATOM 642 C CA . PRO A 1 87 ? 14.160 29.057 1.640 1.00 92.81 87 PRO A CA 1
ATOM 643 C C . PRO A 1 87 ? 13.213 28.260 2.557 1.00 92.81 87 PRO A C 1
ATOM 645 O O . PRO A 1 87 ? 13.635 27.754 3.590 1.00 92.81 87 PRO A O 1
ATOM 648 N N . HIS A 1 88 ? 11.927 28.204 2.214 1.00 93.19 88 HIS A N 1
ATOM 649 C CA . HIS A 1 88 ? 10.842 27.582 2.963 1.00 93.19 88 HIS A CA 1
ATOM 650 C C . HIS A 1 88 ? 10.713 26.084 2.654 1.00 93.19 88 HIS A C 1
ATOM 652 O O . HIS A 1 88 ? 11.088 25.638 1.571 1.00 93.19 88 HIS A O 1
ATOM 658 N N . THR A 1 89 ? 10.124 25.305 3.564 1.00 89.44 89 THR A N 1
ATOM 659 C CA . THR A 1 89 ? 9.839 23.886 3.296 1.00 89.44 89 THR A CA 1
ATOM 660 C C . THR A 1 89 ? 8.427 23.749 2.743 1.00 89.44 89 THR A C 1
ATOM 662 O O . THR A 1 89 ? 7.462 24.129 3.407 1.00 89.44 89 THR A O 1
ATOM 665 N N . LEU A 1 90 ? 8.289 23.207 1.531 1.00 87.25 90 LEU A N 1
ATOM 666 C CA . LEU A 1 90 ? 6.984 22.879 0.956 1.00 87.25 90 LEU A CA 1
ATOM 667 C C . LEU A 1 90 ? 6.290 21.805 1.812 1.00 87.25 90 LEU A C 1
ATOM 669 O O . LEU A 1 90 ? 6.919 20.824 2.198 1.00 87.25 90 LEU A O 1
ATOM 673 N N . VAL A 1 91 ? 5.002 21.997 2.098 1.00 73.12 91 VAL A N 1
ATOM 674 C CA . VAL A 1 91 ? 4.159 21.040 2.838 1.00 73.12 91 VAL A CA 1
ATOM 675 C C . VAL A 1 91 ? 3.184 20.345 1.894 1.00 73.12 91 VAL A C 1
ATOM 677 O O . VAL A 1 91 ? 3.027 19.131 1.955 1.00 73.12 91 VAL A O 1
ATOM 680 N N . SER A 1 92 ? 2.541 21.097 0.999 1.00 63.22 92 SER A N 1
ATOM 681 C CA . SER A 1 92 ? 1.677 20.540 -0.045 1.00 63.22 92 SER A CA 1
ATOM 682 C C . SER A 1 92 ? 1.590 21.465 -1.255 1.00 63.22 92 SER A C 1
ATOM 684 O O . SER A 1 92 ? 1.840 22.667 -1.147 1.00 63.22 92 SER A O 1
ATOM 686 N N . ILE A 1 93 ? 1.216 20.901 -2.403 1.00 71.62 93 ILE A N 1
ATOM 687 C CA . ILE A 1 93 ? 0.976 21.612 -3.662 1.00 71.62 93 ILE A CA 1
ATOM 688 C C . ILE A 1 93 ? -0.210 20.967 -4.393 1.00 71.62 93 ILE A C 1
ATOM 690 O O . ILE A 1 93 ? -0.403 19.755 -4.305 1.00 71.62 93 ILE A O 1
ATOM 694 N N . TRP A 1 94 ? -1.018 21.764 -5.092 1.00 74.12 94 TRP A N 1
ATOM 695 C CA . TRP A 1 94 ? -2.147 21.293 -5.903 1.00 74.12 94 TRP A CA 1
ATOM 696 C C . TRP A 1 94 ? -2.202 22.020 -7.247 1.00 74.12 94 TRP A C 1
ATOM 698 O O . TRP A 1 94 ? -1.712 23.138 -7.377 1.00 74.12 94 TRP A O 1
ATOM 708 N N . SER A 1 95 ? -2.788 21.368 -8.256 1.00 78.81 95 SER A N 1
ATOM 709 C CA . SER A 1 95 ? -2.776 21.786 -9.674 1.00 78.81 95 SER A CA 1
ATOM 710 C C . SER A 1 95 ? -1.382 21.886 -10.324 1.00 78.81 95 SER A C 1
ATOM 712 O O . SER A 1 95 ? -1.261 22.300 -11.474 1.00 78.81 95 SER A O 1
ATOM 714 N N . ALA A 1 96 ? -0.333 21.446 -9.626 1.00 77.94 96 ALA A N 1
ATOM 715 C CA . ALA A 1 96 ? 1.036 21.309 -10.116 1.00 77.94 96 ALA A CA 1
ATOM 716 C C . ALA A 1 96 ? 1.790 20.223 -9.328 1.00 77.94 96 ALA A C 1
ATOM 718 O O . ALA A 1 96 ? 1.277 19.713 -8.332 1.00 77.94 96 ALA A O 1
ATOM 719 N N . VAL A 1 97 ? 3.002 19.874 -9.769 1.00 70.19 97 VAL A N 1
ATOM 720 C CA . VAL A 1 97 ? 3.833 18.815 -9.172 1.00 70.19 97 VAL A CA 1
ATOM 721 C C . VAL A 1 97 ? 5.207 19.373 -8.805 1.00 70.19 97 VAL A C 1
ATOM 723 O O . VAL A 1 97 ? 5.870 19.988 -9.642 1.00 70.19 97 VAL A O 1
ATOM 726 N N . GLN A 1 98 ? 5.668 19.142 -7.572 1.00 88.44 98 GLN A N 1
ATOM 727 C CA . GLN A 1 98 ? 7.032 19.497 -7.164 1.00 88.44 98 GLN A CA 1
ATOM 728 C C . GLN A 1 98 ? 8.058 18.712 -7.997 1.00 88.44 98 GLN A C 1
ATOM 730 O O . GLN A 1 98 ? 7.943 17.501 -8.155 1.00 88.44 98 GLN A O 1
ATOM 735 N N . GLN A 1 99 ? 9.068 19.407 -8.515 1.00 86.88 99 GLN A N 1
ATOM 736 C CA . GLN A 1 99 ? 10.193 18.821 -9.244 1.00 86.88 99 GLN A CA 1
ATOM 737 C C . GLN A 1 99 ? 11.453 18.801 -8.360 1.00 86.88 99 GLN A C 1
ATOM 739 O O . GLN A 1 99 ? 11.544 19.587 -7.404 1.00 86.88 99 GLN A O 1
ATOM 744 N N . PRO A 1 100 ? 12.460 17.964 -8.685 1.00 83.06 100 PRO A N 1
ATOM 745 C CA . PRO A 1 100 ? 13.776 18.026 -8.055 1.00 83.06 100 PRO A CA 1
ATOM 746 C C . PRO A 1 100 ? 14.311 19.464 -8.014 1.00 83.06 100 PRO A C 1
ATOM 748 O O . PRO A 1 100 ? 14.258 20.194 -9.005 1.00 83.06 100 PRO A O 1
ATOM 751 N N . SER A 1 101 ? 14.764 19.895 -6.838 1.00 85.50 101 SER A N 1
ATOM 752 C CA . SER A 1 101 ? 15.084 21.297 -6.549 1.00 85.50 101 SER A CA 1
ATOM 753 C C . SER A 1 101 ? 16.426 21.417 -5.834 1.00 85.50 101 SER A C 1
ATOM 755 O O . SER A 1 101 ? 16.774 20.579 -5.006 1.00 85.50 101 SER A O 1
ATOM 757 N N . GLU A 1 102 ? 17.172 22.473 -6.148 1.00 85.06 102 GLU A N 1
ATOM 758 C CA . GLU A 1 102 ? 18.423 22.810 -5.463 1.00 85.06 102 GLU A CA 1
ATOM 759 C C . GLU A 1 102 ? 18.133 23.404 -4.070 1.00 85.06 102 GLU A C 1
ATOM 761 O O . GLU A 1 102 ? 17.068 24.008 -3.881 1.00 85.06 102 GLU A O 1
ATOM 766 N N . PRO A 1 103 ? 19.053 23.286 -3.091 1.00 85.69 103 PRO A N 1
ATOM 767 C CA . PRO A 1 103 ? 18.874 23.856 -1.757 1.00 85.69 103 PRO A CA 1
ATOM 768 C C . PRO A 1 103 ? 18.502 25.346 -1.791 1.00 85.69 103 PRO A C 1
ATOM 770 O O . PRO A 1 103 ? 19.162 26.148 -2.448 1.00 85.69 103 PRO A O 1
ATOM 773 N N . GLY A 1 104 ? 17.439 25.723 -1.075 1.00 87.44 104 GLY A N 1
ATOM 774 C CA . GLY A 1 104 ? 16.917 27.095 -1.073 1.00 87.44 104 GLY A CA 1
ATOM 775 C C . GLY A 1 104 ? 16.103 27.481 -2.316 1.00 87.44 104 GLY A C 1
ATOM 776 O O . GLY A 1 104 ? 15.838 28.668 -2.523 1.00 87.44 104 GLY A O 1
ATOM 777 N N . THR A 1 105 ? 15.692 26.511 -3.141 1.00 93.75 105 THR A N 1
ATOM 778 C CA . THR A 1 105 ? 14.797 26.722 -4.288 1.00 93.75 105 THR A CA 1
ATOM 779 C C . THR A 1 105 ? 13.592 25.784 -4.263 1.00 93.75 105 THR A C 1
ATOM 781 O O . THR A 1 105 ? 13.627 24.710 -3.665 1.00 93.75 105 THR A O 1
ATOM 784 N N . LEU A 1 106 ? 12.529 26.183 -4.961 1.00 95.31 106 LEU A N 1
ATOM 785 C CA . LEU A 1 106 ? 11.368 25.346 -5.252 1.00 95.31 106 LEU A CA 1
ATOM 786 C C . LEU A 1 106 ? 11.143 25.341 -6.762 1.00 95.31 106 LEU A C 1
ATOM 788 O O . LEU A 1 106 ? 10.825 26.379 -7.337 1.00 95.31 106 LEU A O 1
ATOM 792 N N . THR A 1 107 ? 11.285 24.181 -7.395 1.00 96.06 107 THR A N 1
ATOM 793 C CA . THR A 1 107 ? 10.927 23.964 -8.800 1.00 96.06 107 THR A CA 1
ATOM 794 C C . THR A 1 107 ? 9.546 23.318 -8.861 1.00 96.06 107 THR A C 1
ATOM 796 O O . THR A 1 107 ? 9.325 22.238 -8.314 1.00 96.06 107 THR A O 1
ATOM 799 N N . VAL A 1 108 ? 8.604 23.992 -9.515 1.00 94.06 108 VAL A N 1
ATOM 800 C CA . VAL A 1 108 ? 7.228 23.539 -9.736 1.00 94.06 108 VAL A CA 1
ATOM 801 C C . VAL A 1 108 ? 7.060 23.202 -11.210 1.00 94.06 108 VAL A C 1
ATOM 803 O O . VAL A 1 108 ? 7.398 24.008 -12.075 1.00 94.06 108 VAL A O 1
ATOM 806 N N . GLY A 1 109 ? 6.542 22.013 -11.494 1.00 86.31 109 GLY A N 1
ATOM 807 C CA . GLY A 1 109 ? 6.338 21.501 -12.841 1.00 86.31 109 GLY A CA 1
ATOM 808 C C . GLY A 1 109 ? 4.889 21.149 -13.132 1.00 86.31 109 GLY A C 1
ATOM 809 O O . GLY A 1 109 ? 4.044 21.035 -12.239 1.00 86.31 109 GLY A O 1
ATOM 810 N N . ALA A 1 110 ? 4.628 20.960 -14.418 1.00 80.06 110 ALA A N 1
ATOM 811 C CA . ALA A 1 110 ? 3.314 20.643 -14.933 1.00 80.06 110 ALA A CA 1
ATOM 812 C C . ALA A 1 110 ? 2.722 19.336 -14.371 1.00 80.06 110 ALA A C 1
ATOM 814 O O . ALA A 1 110 ? 3.434 18.333 -14.274 1.00 80.06 110 ALA A O 1
ATOM 815 N N . PRO A 1 111 ? 1.410 19.295 -14.069 1.00 65.81 111 PRO A N 1
ATOM 816 C CA . PRO A 1 111 ? 0.723 18.040 -13.808 1.00 65.81 111 PRO A CA 1
ATOM 817 C C . PRO A 1 111 ? 0.550 17.246 -15.113 1.00 65.81 111 PRO A C 1
ATOM 819 O O . PRO A 1 111 ? 0.487 17.815 -16.206 1.00 65.81 111 PRO A O 1
ATOM 822 N N . SER A 1 112 ? 0.414 15.923 -14.999 1.00 62.34 112 SER A N 1
ATOM 823 C CA . SER A 1 112 ? 0.330 14.993 -16.140 1.00 62.34 112 SER A CA 1
ATOM 824 C C . SER A 1 112 ? -0.793 15.305 -17.141 1.00 62.34 112 SER A C 1
ATOM 826 O O . SER A 1 112 ? -0.667 14.987 -18.320 1.00 62.34 112 SER A O 1
ATOM 828 N N . TRP A 1 113 ? -1.865 15.963 -16.695 1.00 48.75 113 TRP A N 1
ATOM 829 C CA . TRP A 1 113 ? -3.025 16.348 -17.506 1.00 48.75 113 TRP A CA 1
ATOM 830 C C . TRP A 1 113 ? -2.934 17.749 -18.147 1.00 48.75 113 TRP A C 1
ATOM 832 O O . TRP A 1 113 ? -3.756 18.068 -19.003 1.00 48.75 113 TRP A O 1
ATOM 842 N N . ALA A 1 114 ? -1.950 18.583 -17.784 1.00 68.88 114 ALA A N 1
ATOM 843 C CA . ALA A 1 114 ? -1.750 19.923 -18.359 1.00 68.88 114 ALA A CA 1
ATOM 844 C C . ALA A 1 114 ? -0.258 20.243 -18.545 1.00 68.88 114 ALA A C 1
ATOM 846 O O . ALA A 1 114 ? 0.272 21.212 -18.000 1.00 68.88 114 ALA A O 1
ATOM 847 N N . THR A 1 115 ? 0.422 19.408 -19.334 1.00 82.44 115 THR A N 1
ATOM 848 C CA . THR A 1 115 ? 1.880 19.455 -19.522 1.00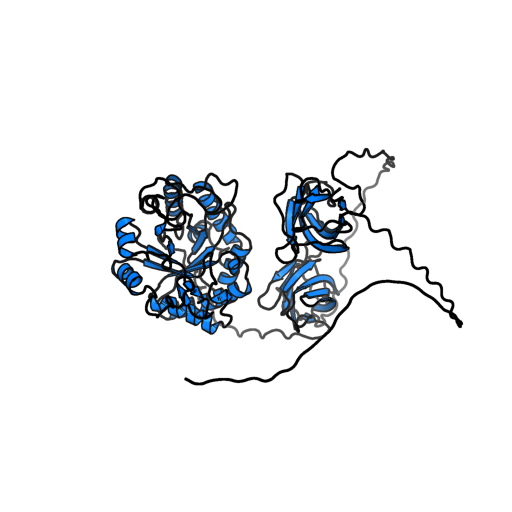 82.44 115 THR A CA 1
ATOM 849 C C . THR A 1 115 ? 2.388 20.708 -20.241 1.00 82.44 115 THR A C 1
ATOM 851 O O . THR A 1 115 ? 3.505 21.144 -19.974 1.00 82.44 115 THR A O 1
ATOM 854 N N . ALA A 1 116 ? 1.602 21.314 -21.136 1.00 89.56 116 ALA A N 1
ATOM 855 C CA . ALA A 1 116 ? 2.049 22.416 -21.990 1.00 89.56 116 ALA A CA 1
ATOM 856 C C . ALA A 1 116 ? 1.432 23.776 -21.619 1.00 89.56 116 ALA A C 1
ATOM 858 O O . ALA A 1 116 ? 0.221 23.883 -21.442 1.00 89.56 116 ALA A O 1
ATOM 859 N N . LEU A 1 117 ? 2.257 24.828 -21.615 1.00 91.31 117 LEU A N 1
ATOM 860 C CA . LEU A 1 117 ? 1.845 26.228 -21.481 1.00 91.31 117 LEU A CA 1
ATOM 861 C C . LEU A 1 117 ? 2.288 27.005 -22.734 1.00 91.31 117 LEU A C 1
ATOM 863 O O . LEU A 1 117 ? 3.453 27.380 -22.891 1.00 91.31 117 LEU A O 1
ATOM 867 N N . THR A 1 118 ? 1.366 27.189 -23.679 1.00 93.19 118 THR A N 1
ATOM 868 C CA . THR A 1 118 ? 1.604 27.901 -24.949 1.00 93.19 118 THR A CA 1
ATOM 869 C C . THR A 1 118 ? 1.684 29.422 -24.758 1.00 93.19 118 THR A C 1
ATOM 871 O O . THR A 1 118 ? 1.190 29.921 -23.747 1.00 93.19 118 THR A O 1
ATOM 874 N N . PRO A 1 119 ? 2.245 30.177 -25.722 1.00 94.12 119 PRO A N 1
ATOM 875 C CA . PRO A 1 119 ? 2.167 31.638 -25.733 1.00 94.12 119 PRO A CA 1
ATOM 876 C C . PRO A 1 119 ? 0.736 32.148 -25.509 1.00 94.12 119 PRO A C 1
ATOM 878 O O . PRO A 1 119 ? -0.217 31.613 -26.080 1.00 94.12 119 PRO A O 1
ATOM 881 N N . GLY A 1 120 ? 0.586 33.147 -24.641 1.00 87.88 120 GLY A N 1
ATOM 882 C CA . GLY A 1 120 ? -0.690 33.719 -24.203 1.00 87.88 120 GLY A CA 1
ATOM 883 C C . GLY A 1 120 ? -1.478 32.889 -23.177 1.00 87.88 120 GLY A C 1
ATOM 884 O O . GLY A 1 120 ? -2.446 33.401 -22.612 1.00 87.88 120 GLY A O 1
ATOM 885 N N . ALA A 1 121 ? -1.099 31.635 -22.905 1.00 87.62 121 ALA A N 1
ATOM 886 C CA . ALA A 1 121 ? -1.815 30.778 -21.962 1.00 87.62 121 ALA A CA 1
ATOM 887 C C . ALA A 1 121 ? -1.447 31.072 -20.498 1.00 87.62 121 ALA A C 1
ATOM 889 O O . ALA A 1 121 ? -0.365 31.579 -20.186 1.00 87.62 121 ALA A O 1
ATOM 890 N N . LYS A 1 122 ? -2.354 30.702 -19.589 1.00 89.56 122 LYS A N 1
ATOM 891 C CA . LYS A 1 122 ? -2.171 30.800 -18.138 1.00 89.56 122 LYS A CA 1
ATOM 892 C C . LYS A 1 122 ? -2.460 29.464 -17.464 1.00 89.56 122 LYS A C 1
ATOM 894 O O . LYS A 1 122 ? -3.305 28.707 -17.936 1.00 89.56 122 LYS A O 1
ATOM 899 N N . THR A 1 123 ? -1.797 29.216 -16.344 1.00 84.88 123 THR A N 1
ATOM 900 C CA . THR A 1 123 ? -2.127 28.148 -15.394 1.00 84.88 123 THR A CA 1
ATOM 901 C C . THR A 1 123 ? -2.116 28.710 -13.973 1.00 84.88 123 THR A C 1
ATOM 903 O O . THR A 1 123 ? -1.481 29.735 -13.727 1.00 84.88 123 THR A O 1
ATOM 906 N N . ASN A 1 124 ? -2.815 28.056 -13.050 1.00 89.38 124 ASN A N 1
ATOM 907 C CA . ASN A 1 124 ? -2.822 28.384 -11.628 1.00 89.38 124 ASN A CA 1
ATOM 908 C C . ASN A 1 124 ? -2.480 27.130 -10.822 1.00 89.38 124 ASN A C 1
ATOM 910 O O . ASN A 1 124 ? -2.988 26.043 -11.107 1.00 89.38 124 ASN A O 1
ATOM 914 N N . PHE A 1 125 ? -1.655 27.298 -9.797 1.00 83.19 125 PHE A N 1
ATOM 915 C CA . PHE A 1 125 ? -1.450 26.296 -8.762 1.00 83.19 125 PHE A CA 1
ATOM 916 C C . PHE A 1 125 ? -1.428 26.953 -7.387 1.00 83.19 125 PHE A C 1
ATOM 918 O O . PHE A 1 125 ? -1.271 28.166 -7.266 1.00 83.19 125 PHE A O 1
ATOM 925 N N . GLY A 1 126 ? -1.573 26.161 -6.333 1.00 71.94 126 GLY A N 1
ATOM 926 C CA . GLY A 1 126 ? -1.429 26.664 -4.973 1.00 71.94 126 GLY A CA 1
ATOM 927 C C . GLY A 1 126 ? -0.625 25.719 -4.101 1.00 71.94 126 GLY A C 1
ATOM 928 O O . GLY A 1 126 ? -0.405 24.560 -4.455 1.00 71.94 126 GLY A O 1
ATOM 929 N N . LEU A 1 127 ? -0.135 26.248 -2.984 1.00 86.44 127 LEU A N 1
ATOM 930 C CA . LEU A 1 127 ? 0.736 25.528 -2.063 1.00 86.44 127 LEU A CA 1
ATOM 931 C C . LEU A 1 127 ? 0.536 25.940 -0.608 1.00 86.44 127 LEU A C 1
ATOM 933 O O . LEU A 1 127 ? 0.056 27.036 -0.309 1.00 86.44 127 LEU A O 1
ATOM 937 N N . THR A 1 128 ? 0.977 25.067 0.296 1.00 74.31 128 THR A N 1
ATOM 938 C CA . THR A 1 128 ? 1.279 25.411 1.690 1.00 74.31 128 THR A CA 1
ATOM 939 C C . THR A 1 128 ? 2.745 25.124 1.994 1.00 74.31 128 THR A C 1
ATOM 941 O O . THR A 1 128 ? 3.336 24.200 1.430 1.00 74.31 128 THR A O 1
ATOM 944 N N . ALA A 1 129 ? 3.346 25.917 2.878 1.00 78.88 129 ALA A N 1
ATOM 945 C CA . ALA A 1 129 ? 4.748 25.775 3.262 1.00 78.88 129 ALA A CA 1
ATOM 946 C C . ALA A 1 129 ? 5.003 26.240 4.702 1.00 78.88 129 ALA A C 1
ATOM 948 O O . ALA A 1 129 ? 4.275 27.088 5.229 1.00 78.88 129 ALA A O 1
ATOM 949 N N . THR A 1 130 ? 6.054 25.714 5.335 1.00 86.12 130 THR A N 1
ATOM 950 C CA . THR A 1 130 ? 6.548 26.216 6.624 1.00 86.12 130 THR A CA 1
ATOM 951 C C . THR A 1 130 ? 7.570 27.335 6.431 1.00 86.12 130 THR A C 1
ATOM 953 O O . THR A 1 130 ? 8.367 27.346 5.492 1.00 86.12 130 THR A O 1
ATOM 956 N N . LYS A 1 131 ? 7.541 28.315 7.336 1.00 90.62 131 LYS A N 1
ATOM 957 C CA . LYS A 1 131 ? 8.430 29.480 7.302 1.00 90.62 131 LYS A CA 1
ATOM 958 C C . LYS A 1 131 ? 9.835 29.112 7.758 1.00 90.62 131 LYS A C 1
ATOM 960 O O . LYS A 1 131 ? 10.022 28.375 8.721 1.00 90.62 131 LYS A O 1
ATOM 965 N N . ALA A 1 132 ? 10.817 29.724 7.107 1.00 89.50 132 ALA A N 1
ATOM 966 C CA . ALA A 1 132 ? 12.225 29.615 7.453 1.00 89.50 132 ALA A CA 1
ATOM 967 C C . ALA A 1 132 ? 12.640 30.908 8.157 1.00 89.50 132 ALA A C 1
ATOM 969 O O . ALA A 1 132 ? 12.992 31.898 7.513 1.00 89.50 132 ALA A O 1
ATOM 970 N N . GLY A 1 133 ? 12.492 30.924 9.484 1.00 89.69 133 GLY A N 1
ATOM 971 C CA . GLY A 1 133 ? 12.700 32.123 10.296 1.00 89.69 133 GLY A CA 1
ATOM 972 C C . GLY A 1 133 ? 11.868 33.309 9.797 1.00 89.69 133 GLY A C 1
ATOM 973 O O . GLY A 1 133 ? 10.654 33.204 9.628 1.00 89.69 133 GLY A O 1
ATOM 974 N N . THR A 1 134 ? 12.540 34.432 9.547 1.00 87.19 134 THR A N 1
ATOM 975 C CA . THR A 1 134 ? 11.957 35.700 9.077 1.00 87.19 134 THR A CA 1
ATOM 976 C C . THR A 1 134 ? 12.043 35.904 7.557 1.00 87.19 134 THR A C 1
ATOM 978 O O . THR A 1 134 ? 11.799 37.013 7.083 1.00 87.19 134 THR A O 1
ATOM 981 N N . ALA A 1 135 ? 12.393 34.872 6.778 1.00 88.88 135 ALA A N 1
ATOM 982 C CA . ALA A 1 135 ? 12.516 34.991 5.325 1.00 88.88 135 ALA A CA 1
ATOM 983 C C . ALA A 1 135 ? 11.189 35.391 4.644 1.00 88.88 135 ALA A C 1
ATOM 985 O O . ALA A 1 135 ? 10.100 35.024 5.092 1.00 88.88 135 ALA A O 1
ATOM 986 N N . ALA A 1 136 ? 11.296 36.151 3.550 1.00 90.75 136 ALA A N 1
ATOM 987 C CA . ALA A 1 136 ? 10.149 36.678 2.819 1.00 90.75 136 ALA A CA 1
ATOM 988 C C . ALA A 1 136 ? 9.344 35.565 2.125 1.00 90.75 136 ALA A C 1
ATOM 990 O O . ALA A 1 136 ? 9.883 34.793 1.338 1.00 90.75 136 ALA A O 1
ATOM 991 N N . ILE A 1 137 ? 8.034 35.548 2.392 1.00 91.81 137 ILE A N 1
ATOM 992 C CA . ILE A 1 137 ? 7.072 34.538 1.915 1.00 91.81 137 ILE A CA 1
ATOM 993 C C . ILE A 1 137 ? 6.890 34.562 0.387 1.00 91.81 137 ILE A C 1
ATOM 995 O O . ILE A 1 137 ? 6.595 33.538 -0.228 1.00 91.81 137 ILE A O 1
ATOM 999 N N . VAL A 1 138 ? 7.021 35.743 -0.220 1.00 94.44 138 VAL A N 1
ATOM 1000 C CA . VAL A 1 138 ? 6.916 35.940 -1.670 1.00 94.44 138 VAL A CA 1
ATOM 1001 C C . VAL A 1 138 ? 8.317 35.792 -2.275 1.00 94.44 138 VAL A C 1
ATOM 1003 O O . VAL A 1 138 ? 9.207 36.547 -1.874 1.00 94.44 138 VAL A O 1
ATOM 1006 N N . PRO A 1 139 ? 8.539 34.873 -3.234 1.00 93.62 139 PRO A N 1
ATOM 1007 C CA . PRO A 1 139 ? 9.824 34.739 -3.910 1.00 93.62 139 PRO A CA 1
ATOM 1008 C C . PRO A 1 139 ? 10.254 36.039 -4.593 1.00 93.62 139 PRO A C 1
ATOM 1010 O O . PRO A 1 139 ? 9.482 36.649 -5.329 1.00 93.62 139 PRO A O 1
ATOM 1013 N N . ALA A 1 140 ? 11.514 36.431 -4.401 1.00 84.56 140 ALA A N 1
ATOM 1014 C CA . ALA A 1 140 ? 12.075 37.647 -4.997 1.00 84.56 140 ALA A CA 1
ATOM 1015 C C . ALA A 1 140 ? 12.286 37.555 -6.525 1.00 84.56 140 ALA A C 1
ATOM 1017 O O . ALA A 1 140 ? 12.550 38.567 -7.169 1.00 84.56 140 ALA A O 1
ATOM 1018 N N . GLY A 1 141 ? 12.185 36.356 -7.105 1.00 86.00 141 GLY A N 1
ATOM 1019 C CA . GLY A 1 141 ? 12.346 36.115 -8.534 1.00 86.00 141 GLY A CA 1
ATOM 1020 C C . GLY A 1 141 ? 12.037 34.669 -8.920 1.00 86.00 141 GLY A C 1
ATOM 1021 O O . GLY A 1 141 ? 11.841 33.802 -8.060 1.00 86.00 141 GLY A O 1
ATOM 1022 N N . CYS A 1 142 ? 11.998 34.419 -10.228 1.00 93.38 142 CYS A N 1
ATOM 1023 C CA . CYS A 1 142 ? 11.775 33.100 -10.810 1.00 93.38 142 CYS A CA 1
ATOM 1024 C C . CYS A 1 142 ? 12.655 32.857 -12.044 1.00 93.38 142 CYS A C 1
ATOM 1026 O O . CYS A 1 142 ? 13.230 33.789 -12.612 1.00 93.38 142 CYS A O 1
ATOM 1028 N N . SER A 1 143 ? 12.751 31.600 -12.470 1.00 94.19 143 SER A N 1
ATOM 1029 C CA . SER A 1 143 ? 13.361 31.190 -13.738 1.00 94.19 143 SER A CA 1
ATOM 1030 C C . SER A 1 143 ? 12.603 30.016 -14.359 1.00 94.19 143 SER A C 1
ATOM 1032 O O . SER A 1 143 ? 11.943 29.246 -13.661 1.00 94.19 143 SER A O 1
ATOM 1034 N N . ILE A 1 144 ? 12.675 29.885 -15.684 1.00 94.12 144 ILE A N 1
ATOM 1035 C CA . ILE A 1 144 ? 12.063 28.775 -16.423 1.00 94.12 144 ILE A CA 1
ATOM 1036 C C . ILE A 1 144 ? 13.095 27.663 -16.607 1.00 94.12 144 ILE A C 1
ATOM 1038 O O . ILE A 1 144 ? 14.232 27.926 -16.999 1.00 94.12 144 ILE A O 1
ATOM 1042 N N . VAL A 1 145 ? 12.699 26.426 -16.304 1.00 88.06 145 VAL A N 1
ATOM 1043 C CA . VAL A 1 145 ? 13.575 25.242 -16.302 1.00 88.06 145 VAL A CA 1
ATOM 1044 C C . VAL A 1 145 ? 13.189 24.302 -17.450 1.00 88.06 145 VAL A C 1
ATOM 1046 O O . VAL A 1 145 ? 12.037 24.277 -17.876 1.00 88.06 145 VAL A O 1
ATOM 1049 N N . GLY A 1 146 ? 14.153 23.536 -17.972 1.00 82.19 146 GLY A N 1
ATOM 1050 C CA . GLY A 1 146 ? 13.910 22.540 -19.026 1.00 82.19 146 GLY A CA 1
ATOM 1051 C C . GLY A 1 146 ? 13.821 23.101 -20.452 1.00 82.19 146 GLY A C 1
ATOM 1052 O O . GLY A 1 146 ? 13.330 22.417 -21.347 1.00 82.19 146 GLY A O 1
ATOM 1053 N N . LEU A 1 147 ? 14.284 24.334 -20.681 1.00 83.00 147 LEU A N 1
ATOM 1054 C CA . LEU A 1 147 ? 14.364 24.929 -22.019 1.00 83.00 147 LEU A CA 1
ATOM 1055 C C . LEU A 1 147 ? 15.484 24.288 -22.869 1.00 83.00 147 LEU A C 1
ATOM 1057 O O . LEU A 1 147 ? 16.497 23.854 -22.313 1.00 83.00 147 LEU A O 1
ATOM 1061 N N . PRO A 1 148 ? 15.353 24.260 -24.213 1.00 81.06 148 PRO A N 1
ATOM 1062 C CA . PRO A 1 148 ? 16.433 23.839 -25.105 1.00 81.06 148 PRO A CA 1
ATOM 1063 C C . PRO A 1 148 ? 17.707 24.677 -24.928 1.00 81.06 148 PRO A C 1
ATOM 1065 O O . PRO A 1 148 ? 17.646 25.863 -24.603 1.00 81.06 148 PRO A O 1
ATOM 1068 N N . ALA A 1 149 ? 18.871 24.080 -25.194 1.00 73.94 149 ALA A N 1
ATOM 1069 C CA . ALA A 1 149 ? 20.156 24.764 -25.067 1.00 73.94 149 ALA A CA 1
ATOM 1070 C C . ALA A 1 149 ? 20.203 26.059 -25.905 1.00 73.94 149 ALA A C 1
ATOM 1072 O O . ALA A 1 149 ? 19.911 26.049 -27.099 1.00 73.94 149 ALA A O 1
ATOM 1073 N N . GLY A 1 150 ? 20.573 27.173 -25.266 1.00 75.19 150 GLY A N 1
ATOM 1074 C CA . GLY A 1 150 ? 20.599 28.507 -25.880 1.00 75.19 150 GLY A CA 1
ATOM 1075 C C . GLY A 1 150 ? 19.266 29.270 -25.852 1.00 75.19 150 GLY A C 1
ATOM 1076 O O . GLY A 1 150 ? 19.251 30.444 -26.211 1.00 75.19 150 GLY A O 1
ATOM 1077 N N . VAL A 1 151 ? 18.167 28.657 -25.394 1.00 81.38 151 VAL A N 1
ATOM 1078 C CA . VAL A 1 151 ? 16.875 29.333 -25.203 1.00 81.38 151 VAL A CA 1
ATOM 1079 C C . VAL A 1 151 ? 16.747 29.790 -23.751 1.00 81.38 151 VAL A C 1
ATOM 1081 O O . VAL A 1 151 ? 16.801 28.978 -22.830 1.00 81.38 151 VAL A O 1
ATOM 1084 N N . SER A 1 152 ? 16.526 31.086 -23.539 1.00 85.69 152 SER A N 1
ATOM 1085 C CA . SER A 1 152 ? 16.155 31.647 -22.240 1.00 85.69 152 SER A CA 1
ATOM 1086 C C . SER A 1 152 ? 14.796 32.335 -22.338 1.00 85.69 152 SER A C 1
ATOM 1088 O O . SER A 1 152 ? 14.529 33.089 -23.270 1.00 85.69 152 SER A O 1
ATOM 1090 N N . VAL A 1 153 ? 13.925 32.066 -21.364 1.00 90.88 153 VAL A N 1
ATOM 1091 C CA . VAL A 1 153 ? 12.643 32.761 -21.216 1.00 90.88 153 VAL A CA 1
ATOM 1092 C C . VAL A 1 153 ? 12.708 33.588 -19.930 1.00 90.88 153 VAL A C 1
ATOM 1094 O O . VAL A 1 153 ? 12.787 33.006 -18.843 1.00 90.88 153 VAL A O 1
ATOM 1097 N N . PRO A 1 154 ? 12.707 34.930 -20.033 1.00 92.06 154 PRO A N 1
ATOM 1098 C CA . PRO A 1 154 ? 12.541 35.844 -18.907 1.00 92.06 154 PRO A CA 1
ATOM 1099 C C . PRO A 1 154 ? 11.402 35.435 -17.959 1.00 92.06 154 PRO A C 1
ATOM 1101 O O . PRO A 1 154 ? 10.344 35.013 -18.417 1.00 92.06 154 PRO A O 1
ATOM 1104 N N . CYS A 1 155 ? 11.590 35.587 -16.645 1.00 93.44 155 CYS A N 1
ATOM 1105 C CA . CYS A 1 155 ? 10.558 35.319 -15.636 1.00 93.44 155 CYS A CA 1
ATOM 1106 C C . CYS A 1 155 ? 10.577 36.394 -14.539 1.00 93.44 155 CYS A C 1
ATOM 1108 O O . CYS A 1 155 ? 11.655 36.759 -14.063 1.00 93.44 155 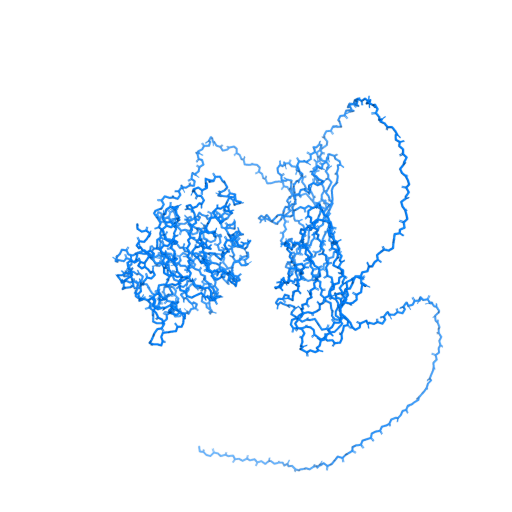CYS A O 1
ATOM 1110 N N . SER A 1 156 ? 9.402 36.888 -14.139 1.00 93.06 156 SER A N 1
ATOM 1111 C CA . SER A 1 156 ? 9.222 37.867 -13.050 1.00 93.06 156 SER A CA 1
ATOM 1112 C C . SER A 1 156 ? 8.104 37.458 -12.092 1.00 93.06 156 SER A C 1
ATOM 1114 O O . SER A 1 156 ? 7.065 36.967 -12.531 1.00 93.06 156 SER A O 1
ATOM 1116 N N . VAL A 1 157 ? 8.279 37.731 -10.795 1.00 94.25 157 VAL A N 1
ATOM 1117 C CA . VAL A 1 157 ? 7.255 37.524 -9.752 1.00 94.25 157 VAL A CA 1
ATOM 1118 C C . VAL A 1 157 ? 6.662 38.874 -9.349 1.00 94.25 157 VAL A C 1
ATOM 1120 O O . VAL A 1 157 ? 7.410 39.787 -9.009 1.00 94.25 157 VAL A O 1
ATOM 1123 N N . ASN A 1 158 ? 5.334 39.017 -9.387 1.00 91.75 158 ASN A N 1
ATOM 1124 C CA . ASN A 1 158 ? 4.586 40.223 -8.988 1.00 91.75 158 ASN A CA 1
ATOM 1125 C C . ASN A 1 158 ? 5.087 41.537 -9.632 1.00 91.75 158 ASN A C 1
ATOM 1127 O O . ASN A 1 158 ? 5.058 42.594 -9.007 1.00 91.75 158 ASN A O 1
ATOM 1131 N N . GLY A 1 159 ? 5.569 41.477 -10.880 1.00 82.19 159 GLY A N 1
ATOM 1132 C CA . GLY A 1 159 ? 6.153 42.630 -11.582 1.00 82.19 159 GLY A CA 1
ATOM 1133 C C . GLY A 1 159 ? 7.548 43.050 -11.092 1.00 82.19 159 GLY A C 1
ATOM 1134 O O . GLY A 1 159 ? 8.035 44.106 -11.487 1.00 82.19 159 GLY A O 1
ATOM 1135 N N . GLY A 1 160 ? 8.189 42.240 -10.243 1.00 80.88 160 GLY A N 1
ATOM 1136 C CA . GLY A 1 160 ? 9.569 42.419 -9.796 1.00 80.88 160 GLY A CA 1
ATOM 1137 C C . GLY A 1 160 ? 10.620 42.168 -10.891 1.00 80.88 160 GLY A C 1
ATOM 1138 O O . GLY A 1 160 ? 10.275 41.834 -12.029 1.00 80.88 160 GLY A O 1
ATOM 1139 N N . PRO A 1 161 ? 11.917 42.331 -10.563 1.00 74.56 161 PRO A N 1
ATOM 1140 C CA . PRO A 1 161 ? 13.008 42.194 -11.523 1.00 74.56 161 PRO A CA 1
ATOM 1141 C C . PRO A 1 161 ? 13.054 40.807 -12.179 1.00 74.56 161 PRO A C 1
ATOM 1143 O O . PRO A 1 161 ? 12.704 39.786 -11.585 1.00 74.56 161 PRO A O 1
ATOM 1146 N N . VAL A 1 162 ? 13.496 40.794 -13.435 1.00 78.88 162 VAL A N 1
ATOM 1147 C CA . VAL A 1 162 ? 13.564 39.600 -14.280 1.00 78.88 162 VAL A CA 1
ATOM 1148 C C . VAL A 1 162 ? 14.881 38.862 -14.048 1.00 78.88 162 VAL A C 1
ATOM 1150 O O . VAL A 1 162 ? 15.948 39.419 -14.294 1.00 78.88 162 VAL A O 1
ATOM 1153 N N . GLY A 1 163 ? 14.794 37.582 -13.679 1.00 58.41 163 GLY A N 1
ATOM 1154 C CA . GLY A 1 163 ? 15.952 36.701 -13.489 1.00 58.41 163 GLY A CA 1
ATOM 1155 C C . GLY A 1 163 ? 16.587 36.792 -12.094 1.00 58.41 163 GLY A C 1
ATOM 1156 O O . GLY A 1 163 ? 16.829 37.866 -11.552 1.00 58.41 163 GLY A O 1
ATOM 1157 N N . GLY A 1 164 ? 16.860 35.631 -11.493 1.00 57.03 164 GLY A N 1
ATOM 1158 C CA . GLY A 1 164 ? 17.431 35.542 -10.149 1.00 57.03 164 GLY A CA 1
ATOM 1159 C C . GLY A 1 164 ? 18.946 35.750 -10.119 1.00 57.03 164 GLY A C 1
ATOM 1160 O O . GLY A 1 164 ? 19.693 34.807 -10.362 1.00 57.03 164 GLY A O 1
ATOM 1161 N N . GLY A 1 165 ? 19.397 36.952 -9.751 1.00 38.69 165 GLY A N 1
ATOM 1162 C CA . GLY A 1 165 ? 20.796 37.208 -9.394 1.00 38.69 165 GLY A CA 1
ATOM 1163 C C . GLY A 1 165 ? 21.146 38.694 -9.286 1.00 38.69 165 GLY A C 1
ATOM 1164 O O . GLY A 1 165 ? 21.182 39.387 -10.296 1.00 38.69 165 GLY A O 1
ATOM 1165 N N . GLY A 1 166 ? 21.465 39.174 -8.078 1.00 32.47 166 GLY A N 1
ATOM 1166 C CA . GLY A 1 166 ? 22.031 40.515 -7.872 1.00 32.47 166 GLY A CA 1
ATOM 1167 C C . GLY A 1 166 ? 21.474 41.270 -6.664 1.00 32.47 166 GLY A C 1
ATOM 1168 O O . GLY A 1 166 ? 20.278 41.519 -6.558 1.00 32.47 166 GLY A O 1
ATOM 1169 N N . THR A 1 167 ? 22.371 41.648 -5.758 1.00 39.78 167 THR A N 1
ATOM 1170 C CA . THR A 1 167 ? 22.136 42.404 -4.520 1.00 39.78 167 THR A CA 1
ATOM 1171 C C . THR A 1 167 ? 21.499 43.780 -4.761 1.00 39.78 167 THR A C 1
ATOM 1173 O O . THR A 1 167 ? 21.970 44.526 -5.618 1.00 39.78 167 THR A O 1
ATOM 1176 N N . THR A 1 168 ? 20.530 44.188 -3.933 1.00 29.72 168 THR A N 1
ATOM 1177 C CA . THR A 1 168 ? 20.080 45.591 -3.848 1.00 29.72 168 THR A CA 1
ATOM 1178 C C . THR A 1 168 ? 20.287 46.159 -2.444 1.00 29.72 168 THR A C 1
ATOM 1180 O O . THR A 1 168 ? 19.689 45.724 -1.462 1.00 29.72 168 THR A O 1
ATOM 1183 N N . THR A 1 169 ? 21.160 47.161 -2.348 1.00 33.22 169 THR A N 1
ATOM 1184 C CA . THR A 1 169 ? 21.366 47.966 -1.139 1.00 33.22 169 THR A CA 1
ATOM 1185 C C . THR A 1 169 ? 20.103 48.770 -0.837 1.00 33.22 169 THR A C 1
ATOM 1187 O O . THR A 1 169 ? 19.676 49.563 -1.675 1.00 33.22 169 THR A O 1
ATOM 1190 N N . GLN A 1 170 ? 19.523 48.616 0.356 1.00 28.72 170 GLN A N 1
ATOM 1191 C CA . GLN A 1 170 ? 18.438 49.486 0.818 1.00 28.72 170 GLN A CA 1
ATOM 1192 C C . GLN A 1 170 ? 18.998 50.654 1.639 1.00 28.72 170 GLN A C 1
ATOM 1194 O O . GLN A 1 170 ? 19.665 50.461 2.655 1.00 28.72 170 GLN A O 1
ATOM 1199 N N . THR A 1 171 ? 18.718 51.873 1.182 1.00 27.50 171 THR A N 1
ATOM 1200 C CA . THR A 1 171 ? 19.064 53.127 1.861 1.00 27.50 171 THR A CA 1
ATOM 1201 C C . THR A 1 171 ? 18.214 53.305 3.119 1.00 27.50 171 THR A C 1
ATOM 1203 O O . THR A 1 171 ? 16.992 53.183 3.066 1.00 27.50 171 THR A O 1
ATOM 1206 N N . ALA A 1 172 ? 18.844 53.629 4.250 1.00 31.64 172 ALA A N 1
ATOM 1207 C CA . ALA A 1 172 ? 18.139 53.887 5.505 1.00 31.64 172 ALA A CA 1
ATOM 1208 C C . ALA A 1 172 ? 17.327 55.199 5.466 1.00 31.64 172 ALA A C 1
ATOM 1210 O O . ALA A 1 172 ? 17.705 56.173 4.817 1.00 31.64 172 ALA A O 1
ATOM 1211 N N . THR A 1 173 ? 16.220 55.249 6.206 1.00 26.94 173 THR A N 1
ATOM 1212 C CA . THR A 1 173 ? 15.415 56.456 6.481 1.00 26.94 173 THR A CA 1
ATOM 1213 C C . THR A 1 173 ? 14.900 56.345 7.930 1.00 26.94 173 THR A C 1
ATOM 1215 O O . THR A 1 173 ? 14.657 55.222 8.378 1.00 26.94 173 THR A O 1
ATOM 1218 N N . PRO A 1 174 ? 14.873 57.434 8.727 1.00 30.81 174 PRO A N 1
ATOM 1219 C CA . PRO A 1 174 ? 15.239 57.325 10.142 1.00 30.81 174 PRO A CA 1
ATOM 1220 C C . PRO A 1 174 ? 14.101 57.010 11.124 1.00 30.81 174 PRO A C 1
ATOM 1222 O O . PRO A 1 174 ? 12.933 57.329 10.920 1.00 30.81 174 PRO A O 1
ATOM 1225 N N . THR A 1 175 ? 14.521 56.442 12.254 1.00 32.88 175 THR A N 1
ATOM 1226 C CA . THR A 1 175 ? 13.746 56.127 13.460 1.00 32.88 175 THR A CA 1
ATOM 1227 C C . THR A 1 175 ? 13.094 57.358 14.110 1.00 32.88 175 THR A C 1
ATOM 1229 O O . THR A 1 175 ? 13.809 58.313 14.421 1.00 32.88 175 THR A O 1
ATOM 1232 N N . PRO A 1 176 ? 11.789 57.324 14.445 1.00 30.95 176 PRO A N 1
ATOM 1233 C CA . PRO A 1 176 ? 11.202 58.214 15.441 1.00 30.95 176 PRO A CA 1
ATOM 1234 C C . PRO A 1 176 ? 11.400 57.677 16.873 1.00 30.95 176 PRO A C 1
ATOM 1236 O O . PRO A 1 176 ? 11.255 56.486 17.149 1.00 30.95 176 PRO A O 1
ATOM 1239 N N . THR A 1 177 ? 11.750 58.588 17.779 1.00 29.73 177 THR A N 1
ATOM 1240 C CA . THR A 1 177 ? 12.169 58.352 19.171 1.00 29.73 177 THR A CA 1
ATOM 1241 C C . THR A 1 177 ? 11.066 57.782 20.074 1.00 29.73 177 THR A C 1
ATOM 1243 O O . THR A 1 177 ? 9.901 58.155 19.961 1.00 29.73 177 THR A O 1
ATOM 1246 N N . ALA A 1 178 ? 11.447 56.928 21.031 1.00 29.95 178 ALA A N 1
ATOM 1247 C CA . ALA A 1 178 ? 10.551 56.427 22.072 1.00 29.95 178 ALA A CA 1
ATOM 1248 C C . ALA A 1 178 ? 10.242 57.488 23.149 1.00 29.95 178 ALA A C 1
ATOM 1250 O O . ALA A 1 178 ? 11.150 58.143 23.660 1.00 29.95 178 ALA A O 1
ATOM 1251 N N . THR A 1 179 ? 8.975 57.569 23.561 1.00 29.25 179 THR A N 1
ATOM 1252 C CA . THR A 1 179 ? 8.504 58.328 24.736 1.00 29.25 179 THR A CA 1
ATOM 1253 C C . THR A 1 179 ? 7.860 57.349 25.723 1.00 29.25 179 THR A C 1
ATOM 1255 O O . THR A 1 179 ? 7.229 56.381 25.305 1.00 29.25 179 THR A O 1
ATOM 1258 N N . ALA A 1 180 ? 8.063 57.553 27.026 1.00 31.27 180 ALA A N 1
ATOM 1259 C CA . ALA A 1 180 ? 7.840 56.534 28.057 1.00 31.27 180 ALA A CA 1
ATOM 1260 C C . ALA A 1 180 ? 6.556 56.722 28.896 1.00 31.27 180 ALA A C 1
ATOM 1262 O O . ALA A 1 180 ? 6.081 57.848 29.032 1.00 31.27 180 ALA A O 1
ATOM 1263 N N . THR A 1 181 ? 6.144 55.634 29.582 1.00 33.03 181 THR A N 1
ATOM 1264 C CA . THR A 1 181 ? 5.332 55.627 30.835 1.00 33.03 181 THR A CA 1
ATOM 1265 C C . THR A 1 181 ? 3.814 55.910 30.642 1.00 33.03 181 THR A C 1
ATOM 1267 O O . THR A 1 181 ? 3.485 56.631 29.704 1.00 33.03 181 THR A O 1
ATOM 1270 N N . PRO A 1 182 ? 2.852 55.398 31.469 1.00 34.34 182 PRO A N 1
ATOM 1271 C CA . PRO A 1 182 ? 2.946 54.622 32.728 1.00 34.34 182 PRO A CA 1
ATOM 1272 C C . PRO A 1 182 ? 2.207 53.256 32.792 1.00 34.34 182 PRO A C 1
ATOM 1274 O O . PRO A 1 182 ? 1.423 52.874 31.928 1.00 34.34 182 PRO A O 1
ATOM 1277 N N . THR A 1 183 ? 2.421 52.566 33.918 1.00 43.22 183 THR A N 1
ATOM 1278 C CA . THR A 1 183 ? 1.690 51.395 34.448 1.00 43.22 183 THR A CA 1
ATOM 1279 C C . THR A 1 183 ? 0.222 51.688 34.828 1.00 43.22 183 THR A C 1
ATOM 1281 O O . THR A 1 183 ? -0.026 52.720 35.452 1.00 43.22 183 THR A O 1
ATOM 1284 N N . PRO A 1 184 ? -0.736 50.763 34.591 1.00 33.59 184 PRO A N 1
ATOM 1285 C CA . PRO A 1 184 ? -2.081 50.813 35.177 1.00 33.59 184 PRO A CA 1
ATOM 1286 C C . PRO A 1 184 ? -2.276 49.910 36.420 1.00 33.59 184 PRO A C 1
ATOM 1288 O O . PRO A 1 184 ? -1.818 48.769 36.475 1.00 33.59 184 PRO A O 1
ATOM 1291 N N . THR A 1 185 ? -3.025 50.434 37.394 1.00 33.19 185 THR A N 1
ATOM 1292 C CA . THR A 1 185 ? -3.504 49.794 38.643 1.00 33.19 185 THR A CA 1
ATOM 1293 C C . THR A 1 185 ? -4.823 49.018 38.404 1.00 33.19 185 THR A C 1
ATOM 1295 O O . THR A 1 185 ? -5.587 49.427 37.530 1.00 33.19 185 THR A O 1
ATOM 1298 N N . PRO A 1 186 ? -5.142 47.927 39.141 1.00 40.69 186 PRO A N 1
ATOM 1299 C CA . PRO A 1 186 ? -6.332 47.101 38.872 1.00 40.69 186 PRO A CA 1
ATOM 1300 C C . PRO A 1 186 ? -7.638 47.592 39.536 1.00 40.69 186 PRO A C 1
ATOM 1302 O O . PRO A 1 186 ? -7.656 47.866 40.734 1.00 40.69 186 PRO A O 1
ATOM 1305 N N . THR A 1 187 ? -8.751 47.570 38.784 1.00 31.08 187 THR A N 1
ATOM 1306 C CA . THR A 1 187 ? -10.143 47.805 39.252 1.00 31.08 187 THR A CA 1
ATOM 1307 C C . THR A 1 187 ? -11.146 47.268 38.202 1.00 31.08 187 THR A C 1
ATOM 1309 O O . THR A 1 187 ? -10.798 47.261 37.023 1.00 31.08 187 THR A O 1
ATOM 1312 N N . PRO A 1 188 ? -12.425 46.979 38.527 1.00 33.06 188 PRO A N 1
ATOM 1313 C CA . PRO A 1 188 ? -12.963 46.003 39.481 1.00 33.06 188 PRO A CA 1
ATOM 1314 C C . PRO A 1 188 ? -13.719 44.838 38.779 1.00 33.06 188 PRO A C 1
ATOM 1316 O O . PRO A 1 188 ? -13.957 44.854 37.574 1.00 33.06 188 PRO A O 1
ATOM 1319 N N . THR A 1 189 ? -14.178 43.846 39.549 1.00 37.75 189 THR A N 1
ATOM 1320 C CA . THR A 1 189 ? -15.055 42.756 39.069 1.00 37.75 189 THR A CA 1
ATOM 1321 C C . THR A 1 189 ? -16.421 43.268 38.594 1.00 37.75 189 THR A C 1
ATOM 1323 O O . THR A 1 189 ? -17.108 43.972 39.333 1.00 37.75 189 THR A O 1
ATOM 1326 N N . ALA A 1 190 ? -16.857 42.858 37.398 1.00 30.16 190 ALA A N 1
ATOM 1327 C CA . ALA A 1 190 ? -18.194 43.151 36.879 1.00 30.16 190 ALA A CA 1
ATOM 1328 C C . ALA A 1 190 ? -19.250 42.139 37.368 1.00 30.16 190 ALA A C 1
ATOM 1330 O O . ALA A 1 190 ? -19.057 40.924 37.295 1.00 30.16 190 ALA A O 1
ATOM 1331 N N . THR A 1 191 ? -20.386 42.655 37.839 1.00 32.03 191 THR A N 1
ATOM 1332 C CA . THR A 1 191 ? -21.572 41.888 38.256 1.00 32.03 191 THR A CA 1
ATOM 1333 C C . THR A 1 191 ? -22.274 41.253 37.051 1.00 32.03 191 THR A C 1
ATOM 1335 O O . THR A 1 191 ? -22.438 41.902 36.020 1.00 32.03 191 THR A O 1
ATOM 1338 N N . GLN A 1 192 ? -22.736 40.005 37.181 1.00 28.80 192 GLN A N 1
ATOM 1339 C CA . GLN A 1 192 ? -23.483 39.317 36.121 1.00 28.80 192 GLN A CA 1
ATOM 1340 C C . GLN A 1 192 ? -24.935 39.817 36.021 1.00 28.80 192 GLN A C 1
ATOM 1342 O O . GLN A 1 192 ? -25.667 39.833 37.010 1.00 28.80 192 GLN A O 1
ATOM 1347 N N . THR A 1 193 ? -25.354 40.171 34.807 1.00 31.23 193 THR A N 1
ATOM 1348 C CA . THR A 1 193 ? -26.746 40.487 34.432 1.00 31.23 193 THR A CA 1
ATOM 1349 C C . THR A 1 193 ? -27.538 39.186 34.194 1.00 31.23 193 THR A C 1
ATOM 1351 O O . THR A 1 193 ? -26.931 38.205 33.760 1.00 31.23 193 THR A O 1
ATOM 1354 N N . PRO A 1 194 ? -28.864 39.122 34.451 1.00 34.00 194 PRO A N 1
ATOM 1355 C CA . PRO A 1 194 ? -29.613 37.866 34.358 1.00 34.00 194 PRO A CA 1
ATOM 1356 C C . PRO A 1 194 ? -29.605 37.237 32.959 1.00 34.00 194 PRO A C 1
ATOM 1358 O O . PRO A 1 194 ? -29.775 37.927 31.954 1.00 34.00 194 PRO A O 1
ATOM 1361 N N . SER A 1 195 ? -29.470 35.908 32.909 1.00 34.81 195 SER A N 1
ATOM 1362 C CA . SER A 1 195 ? -29.613 35.136 31.670 1.00 34.81 195 SER A CA 1
ATOM 1363 C C . SER A 1 195 ? -31.040 35.258 31.120 1.00 34.81 195 SER A C 1
ATOM 1365 O O . SER A 1 195 ? -31.989 35.071 31.887 1.00 34.81 195 SER A O 1
ATOM 1367 N N . PRO A 1 196 ? -31.230 35.496 29.809 1.00 35.31 196 PRO A N 1
ATOM 1368 C CA . PRO A 1 196 ? -32.546 35.395 29.193 1.00 35.31 196 PRO A CA 1
ATOM 1369 C C . PRO A 1 196 ? -33.058 33.947 29.216 1.00 35.31 196 PRO A C 1
ATOM 1371 O O . PRO A 1 196 ? -32.281 32.989 29.196 1.00 35.31 196 PRO A O 1
ATOM 1374 N N . THR A 1 197 ? -34.384 33.805 29.244 1.00 36.47 197 THR A N 1
ATOM 1375 C CA . THR A 1 197 ? -35.108 32.529 29.163 1.00 36.47 197 THR A CA 1
ATOM 1376 C C . THR A 1 197 ? -34.695 31.745 27.910 1.00 36.47 197 THR A C 1
ATOM 1378 O O . THR A 1 197 ? -34.645 32.341 26.831 1.00 36.47 197 THR A O 1
ATOM 1381 N N . PRO A 1 198 ? -34.422 30.428 27.999 1.00 38.06 198 PRO A N 1
ATOM 1382 C CA . PRO A 1 198 ? -33.983 29.649 26.848 1.00 38.06 198 PRO A CA 1
ATOM 1383 C C . PRO A 1 198 ? -35.118 29.475 25.832 1.00 38.06 198 PRO A C 1
ATOM 1385 O O . PRO A 1 198 ? -36.027 28.667 26.014 1.00 38.06 198 PRO A O 1
ATOM 1388 N N . THR A 1 199 ? -35.032 30.207 24.725 1.00 40.59 199 THR A N 1
ATOM 1389 C CA . THR A 1 199 ? -35.748 29.875 23.489 1.00 40.59 199 THR A CA 1
ATOM 1390 C C . THR A 1 199 ? -35.092 28.643 22.856 1.00 40.59 1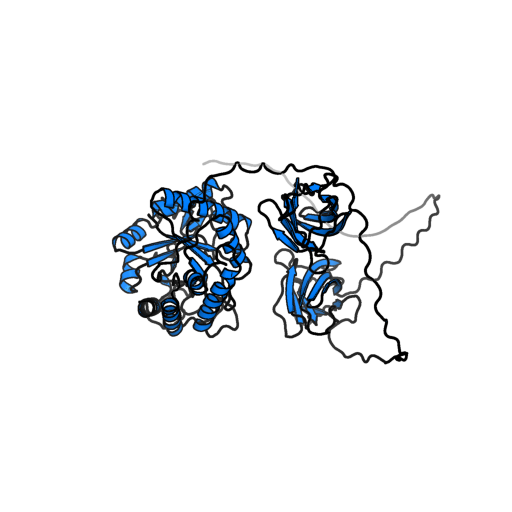99 THR A C 1
ATOM 1392 O O . THR A 1 199 ? -33.872 28.486 22.924 1.00 40.59 199 THR A O 1
ATOM 1395 N N . THR A 1 200 ? -35.879 27.774 22.218 1.00 54.91 200 THR A N 1
ATOM 1396 C CA . THR A 1 200 ? -35.447 26.540 21.530 1.00 54.91 200 THR A CA 1
ATOM 1397 C C . THR A 1 200 ? -34.642 26.821 20.248 1.00 54.91 200 THR A C 1
ATOM 1399 O O . THR A 1 200 ? -35.079 26.546 19.133 1.00 54.91 200 THR A O 1
ATOM 1402 N N . GLY A 1 201 ? -33.456 27.414 20.405 1.00 70.19 201 GLY A N 1
ATOM 1403 C CA . GLY A 1 201 ? -32.526 27.749 19.326 1.00 70.19 201 GLY A CA 1
ATOM 1404 C C . GLY A 1 201 ? -31.397 26.728 19.150 1.00 70.19 201 GLY A C 1
ATOM 1405 O O . GLY A 1 201 ? -30.989 26.055 20.094 1.00 70.19 201 GLY A O 1
ATOM 1406 N N . GLY A 1 202 ? -30.870 26.648 17.928 1.00 86.44 202 GLY A N 1
ATOM 1407 C CA . GLY A 1 202 ? -29.764 25.771 17.529 1.00 86.44 202 GLY A CA 1
ATOM 1408 C C . GLY A 1 202 ? -28.714 26.534 16.718 1.00 86.44 202 GLY A C 1
ATOM 1409 O O . GLY A 1 202 ? -28.483 27.719 16.973 1.00 86.44 202 GLY A O 1
ATOM 1410 N N . LEU A 1 203 ? -28.112 25.907 15.708 1.00 92.38 203 LEU A N 1
ATOM 1411 C CA . LEU A 1 203 ? -27.283 26.599 14.715 1.00 92.38 203 LEU A CA 1
ATOM 1412 C C . LEU A 1 203 ? -28.065 26.910 13.435 1.00 92.38 203 LEU A C 1
ATOM 1414 O O . LEU A 1 203 ? -28.793 26.068 12.913 1.00 92.38 203 LEU A O 1
ATOM 1418 N N . GLN A 1 204 ? -27.858 28.113 12.906 1.00 93.31 204 GLN A N 1
ATOM 1419 C CA . GLN A 1 204 ? -28.338 28.528 11.589 1.00 93.31 204 GLN A CA 1
ATOM 1420 C C . GLN A 1 204 ? -27.142 28.658 10.647 1.00 93.31 204 GLN A C 1
ATOM 1422 O O . GLN A 1 204 ? -26.250 29.475 10.886 1.00 93.31 204 GLN A O 1
ATOM 1427 N N . VAL A 1 205 ? -27.119 27.850 9.588 1.00 95.00 205 VAL A N 1
ATOM 1428 C CA . VAL A 1 205 ? -26.101 27.887 8.536 1.00 95.00 205 VAL A CA 1
ATOM 1429 C C . VAL A 1 205 ? -26.682 28.557 7.298 1.00 95.00 205 VAL A C 1
ATOM 1431 O O . VAL A 1 205 ? -27.648 28.075 6.708 1.00 95.00 205 VAL A O 1
ATOM 1434 N N . THR A 1 206 ? -26.048 29.639 6.863 1.00 93.12 206 THR A N 1
ATOM 1435 C CA . THR A 1 206 ? -26.275 30.239 5.547 1.00 93.12 206 THR A CA 1
ATOM 1436 C C . THR A 1 206 ? -25.162 29.779 4.617 1.00 93.12 206 THR A C 1
ATOM 1438 O O . THR A 1 206 ? -23.989 30.046 4.877 1.00 93.12 206 THR A O 1
ATOM 1441 N N . TRP A 1 207 ? -25.524 29.091 3.538 1.00 93.50 207 TRP A N 1
ATOM 1442 C CA . TRP A 1 207 ? -24.609 28.530 2.550 1.00 93.50 207 TRP A CA 1
ATOM 1443 C C . TRP A 1 207 ? -24.836 29.180 1.186 1.00 93.50 207 TRP A C 1
ATOM 1445 O O . TRP A 1 207 ? -25.904 29.022 0.590 1.00 93.50 207 TRP A O 1
ATOM 1455 N N . SER A 1 208 ? -23.811 29.860 0.672 1.00 86.62 208 SER A N 1
ATOM 1456 C CA . SER A 1 208 ? -23.862 30.594 -0.595 1.00 86.62 208 SER A CA 1
ATOM 1457 C C . SER A 1 208 ? -22.775 30.105 -1.546 1.00 86.62 208 SER A C 1
ATOM 1459 O O . SER A 1 208 ? -21.589 30.260 -1.265 1.00 86.62 208 SER A O 1
ATOM 1461 N N . THR A 1 209 ? -23.154 29.554 -2.699 1.00 88.88 209 THR A N 1
ATOM 1462 C CA . THR A 1 209 ? -22.208 29.273 -3.792 1.00 88.88 209 THR A CA 1
ATOM 1463 C C . THR A 1 209 ? -21.786 30.586 -4.449 1.00 88.88 209 THR A C 1
ATOM 1465 O O . THR A 1 209 ? -22.631 31.336 -4.928 1.00 88.88 209 THR A O 1
ATOM 1468 N N . THR A 1 210 ? -20.485 30.880 -4.439 1.00 75.19 210 THR A N 1
ATOM 1469 C CA . THR A 1 210 ? -19.902 32.136 -4.942 1.00 75.19 210 THR A CA 1
ATOM 1470 C C . THR A 1 210 ? -19.390 32.023 -6.375 1.00 75.19 210 THR A C 1
ATOM 1472 O O . THR A 1 210 ? -19.317 33.030 -7.074 1.00 75.19 210 THR A O 1
ATOM 1475 N N . SER A 1 211 ? -19.029 30.817 -6.819 1.00 60.44 211 SER A N 1
ATOM 1476 C CA . SER A 1 211 ? -18.576 30.528 -8.184 1.00 60.44 211 SER A CA 1
ATOM 1477 C C . SER A 1 211 ? -18.772 29.046 -8.510 1.00 60.44 211 SER A C 1
ATOM 1479 O O . SER A 1 211 ? -18.737 28.207 -7.611 1.00 60.44 211 SER A O 1
ATOM 1481 N N . GLU A 1 212 ? -18.961 28.708 -9.783 1.00 80.12 212 GLU A N 1
ATOM 1482 C CA . GLU A 1 212 ? -19.215 27.345 -10.259 1.00 80.12 212 GLU A CA 1
ATOM 1483 C C . GLU A 1 212 ? -18.548 27.112 -11.622 1.00 80.12 212 GLU A C 1
ATOM 1485 O O . GLU A 1 212 ? -18.535 27.991 -12.482 1.00 80.12 212 GLU A O 1
ATOM 1490 N N . TRP A 1 213 ? -18.012 25.909 -11.827 1.00 73.50 213 TRP A N 1
ATOM 1491 C CA . TRP A 1 213 ? -17.483 25.420 -13.099 1.00 73.50 213 TRP A CA 1
ATOM 1492 C C . TRP A 1 213 ? -17.848 23.938 -13.300 1.00 73.50 213 TRP A C 1
ATOM 1494 O O . TRP A 1 213 ? -18.388 23.276 -12.414 1.00 73.50 213 TRP A O 1
ATOM 1504 N N . THR A 1 214 ? -17.553 23.385 -14.479 1.00 70.44 214 THR A N 1
ATOM 1505 C CA . THR A 1 214 ? -18.025 22.052 -14.910 1.00 70.44 214 THR A CA 1
ATOM 1506 C C . THR A 1 214 ? -17.753 20.923 -13.908 1.00 70.44 214 THR A C 1
ATOM 1508 O O . THR A 1 214 ? -18.588 20.036 -13.751 1.00 70.44 214 THR A O 1
ATOM 1511 N N . ALA A 1 215 ? -16.604 20.960 -13.227 1.00 67.69 215 ALA A N 1
ATOM 1512 C CA . ALA A 1 215 ? -16.141 19.912 -12.315 1.00 67.69 215 ALA A CA 1
ATOM 1513 C C . ALA A 1 215 ? -16.115 20.331 -10.832 1.00 67.69 215 ALA A C 1
ATOM 1515 O O . ALA A 1 215 ? -15.703 19.537 -9.989 1.00 67.69 215 ALA A O 1
ATOM 1516 N N . GLY A 1 216 ? -16.521 21.558 -10.487 1.00 73.56 216 GLY A N 1
ATOM 1517 C CA . GLY A 1 216 ? -16.383 22.066 -9.123 1.00 73.56 216 GLY A CA 1
ATOM 1518 C C . GLY A 1 216 ? -17.071 23.403 -8.871 1.00 73.56 216 GLY A C 1
ATOM 1519 O O . GLY A 1 216 ? -17.711 23.975 -9.749 1.00 73.56 216 GLY A O 1
ATOM 1520 N N . PHE A 1 217 ? -16.985 23.879 -7.637 1.00 75.81 217 PHE A N 1
ATOM 1521 C CA . PHE A 1 217 ? -17.578 25.136 -7.199 1.00 75.81 217 PHE A CA 1
ATOM 1522 C C . PHE A 1 217 ? -16.857 25.691 -5.970 1.00 75.81 217 PHE A C 1
ATOM 1524 O O . PHE A 1 217 ? -16.099 24.991 -5.294 1.00 75.81 217 PHE A O 1
ATOM 1531 N N . GLN A 1 218 ? -17.112 26.960 -5.675 1.00 82.06 218 GLN A N 1
ATOM 1532 C CA . GLN A 1 218 ? -16.687 27.643 -4.463 1.00 82.06 218 GLN A CA 1
ATOM 1533 C C . GLN A 1 218 ? -17.919 28.098 -3.675 1.00 82.06 218 GLN A C 1
ATOM 1535 O O . GLN A 1 218 ? -18.900 28.554 -4.265 1.00 82.06 218 GLN A O 1
ATOM 1540 N N . SER A 1 219 ? -17.863 28.004 -2.348 1.00 84.12 219 SER A N 1
ATOM 1541 C CA . SER A 1 219 ? -18.921 28.478 -1.455 1.00 84.12 219 SER A CA 1
ATOM 1542 C C . SER A 1 219 ? -18.362 29.266 -0.274 1.00 84.12 219 SER A C 1
ATOM 1544 O O . SER A 1 219 ? -17.272 28.986 0.226 1.00 84.12 219 SER A O 1
ATOM 1546 N N . ALA A 1 220 ? -19.152 30.228 0.195 1.00 82.06 220 ALA A N 1
ATOM 1547 C CA . ALA A 1 220 ? -18.982 30.922 1.462 1.00 82.06 220 ALA A CA 1
ATOM 1548 C C . ALA A 1 220 ? -20.105 30.499 2.418 1.00 82.06 220 ALA A C 1
ATOM 1550 O O . ALA A 1 220 ? -21.271 30.402 2.024 1.00 82.06 220 ALA A O 1
ATOM 1551 N N . VAL A 1 221 ? -19.749 30.247 3.675 1.00 90.81 221 VAL A N 1
ATOM 1552 C CA . VAL A 1 221 ? -20.639 29.696 4.697 1.00 90.81 221 VAL A CA 1
ATOM 1553 C C . VAL A 1 221 ? -20.584 30.577 5.940 1.00 90.81 221 VAL A C 1
ATOM 1555 O O . VAL A 1 221 ? -19.505 30.905 6.431 1.00 90.81 221 VAL A O 1
ATOM 1558 N N . ARG A 1 222 ? -21.749 30.962 6.461 1.00 92.62 222 ARG A N 1
ATOM 1559 C CA . ARG A 1 222 ? -21.912 31.696 7.725 1.00 92.62 222 ARG A CA 1
ATOM 1560 C C . ARG A 1 222 ? -22.686 30.819 8.697 1.00 92.62 222 ARG A C 1
ATOM 1562 O O . ARG A 1 222 ? -23.710 30.261 8.319 1.00 92.62 222 ARG A O 1
ATOM 1569 N N . VAL A 1 223 ? -22.210 30.702 9.931 1.00 94.06 223 VAL A N 1
ATOM 1570 C CA . VAL A 1 223 ? -22.828 29.875 10.972 1.00 94.06 223 VAL A CA 1
ATOM 1571 C C . VAL A 1 223 ? -23.094 30.731 12.193 1.00 94.06 223 VAL A C 1
ATOM 1573 O O . VAL A 1 223 ? -22.158 31.219 12.827 1.00 94.06 223 VAL A O 1
ATOM 1576 N N . ARG A 1 224 ? -24.372 30.886 12.533 1.00 93.56 224 ARG A N 1
ATOM 1577 C CA . ARG A 1 224 ? -24.828 31.655 13.687 1.00 93.56 224 ARG A CA 1
ATOM 1578 C C . ARG A 1 224 ? -25.347 30.728 14.774 1.00 93.56 224 ARG A C 1
ATOM 1580 O O . ARG A 1 224 ? -26.200 29.878 14.519 1.00 93.56 224 ARG A O 1
ATOM 1587 N N . ASN A 1 225 ? -24.865 30.915 15.995 1.00 93.31 225 ASN A N 1
ATOM 1588 C CA . ASN A 1 225 ? -25.347 30.185 17.156 1.00 93.31 225 ASN A CA 1
ATOM 1589 C C . ASN A 1 225 ? -26.540 30.911 17.779 1.00 93.31 225 ASN A C 1
ATOM 1591 O O . ASN A 1 225 ? -26.402 31.975 18.375 1.00 93.31 225 ASN A O 1
ATOM 1595 N N . THR A 1 226 ? -27.723 30.325 17.625 1.00 92.12 226 THR A N 1
ATOM 1596 C CA . THR A 1 226 ? -28.980 30.811 18.217 1.00 92.12 226 THR A CA 1
ATOM 1597 C C . THR A 1 226 ? -29.379 30.048 19.479 1.00 92.12 226 THR A C 1
ATOM 1599 O O . THR A 1 226 ? -30.397 30.374 20.084 1.00 92.12 226 THR A O 1
ATOM 1602 N N . SER A 1 227 ? -28.590 29.050 19.891 1.00 86.62 227 SER A N 1
ATOM 1603 C CA . SER A 1 227 ? -28.784 28.340 21.156 1.00 86.62 227 SER A CA 1
ATOM 1604 C C . SER A 1 227 ? -28.312 29.176 22.352 1.00 86.62 227 SER A C 1
ATOM 1606 O O . SER A 1 227 ? -27.546 30.131 22.203 1.00 86.62 227 SER A O 1
ATOM 1608 N N . GLY A 1 228 ? -28.729 28.785 23.558 1.00 82.75 228 GLY A N 1
ATOM 1609 C CA . GLY A 1 228 ? -28.242 29.374 24.811 1.00 82.75 228 GLY A CA 1
ATOM 1610 C C . GLY A 1 228 ? -26.855 28.889 25.261 1.00 82.75 228 GLY A C 1
ATOM 1611 O O . GLY A 1 228 ? -26.375 29.337 26.299 1.00 82.75 228 GLY A O 1
ATOM 1612 N N . ALA A 1 229 ? -26.209 27.975 24.527 1.00 84.00 229 ALA A N 1
ATOM 1613 C CA . ALA A 1 229 ? -24.938 27.358 24.911 1.00 84.00 229 ALA A CA 1
ATOM 1614 C C . ALA A 1 229 ? -23.765 27.869 24.058 1.00 84.00 229 ALA A C 1
ATOM 1616 O O . ALA A 1 229 ? -23.918 28.147 22.872 1.00 84.00 229 ALA A O 1
ATOM 1617 N N . SER A 1 230 ? -22.568 27.956 24.646 1.00 87.81 230 SER A N 1
ATOM 1618 C CA . SER A 1 230 ? -21.327 28.238 23.909 1.00 87.81 230 SER A CA 1
ATOM 1619 C C . SER A 1 230 ? -20.697 26.941 23.402 1.00 87.81 230 SER A C 1
ATOM 1621 O O . SER A 1 230 ? -20.548 25.995 24.174 1.00 87.81 230 SER A O 1
ATOM 1623 N N . LEU A 1 231 ? -20.272 26.906 22.138 1.00 87.69 231 LEU A N 1
ATOM 1624 C CA . LEU A 1 231 ? -19.558 25.768 21.549 1.00 87.69 231 LEU A CA 1
ATOM 1625 C C . LEU A 1 231 ? -18.055 26.060 21.507 1.00 87.69 231 LEU A C 1
ATOM 1627 O O . LEU A 1 231 ? -17.636 26.994 20.828 1.00 87.69 231 LEU A O 1
ATOM 1631 N N . SER A 1 232 ? -17.236 25.293 22.232 1.00 88.94 232 SER A N 1
ATOM 1632 C CA . SER A 1 232 ? -15.779 25.491 22.272 1.00 88.94 232 SER A CA 1
ATOM 1633 C C . SER A 1 232 ? -15.026 24.181 22.578 1.00 88.94 232 SER A C 1
ATOM 1635 O O . SER A 1 232 ? -15.139 23.681 23.698 1.00 88.94 232 SER A O 1
ATOM 1637 N N . PRO A 1 233 ? -14.238 23.628 21.631 1.00 86.12 233 PRO A N 1
ATOM 1638 C CA . PRO A 1 233 ? -14.183 24.022 20.223 1.00 86.12 233 PRO A CA 1
ATOM 1639 C C . PRO A 1 233 ? -15.522 23.743 19.522 1.00 86.12 233 PRO A C 1
ATOM 1641 O O . PRO A 1 233 ? -16.175 22.747 19.822 1.00 86.12 233 PRO A O 1
ATOM 1644 N N . TRP A 1 234 ? -15.928 24.581 18.566 1.00 89.94 234 TRP A N 1
ATOM 1645 C CA . TRP A 1 234 ? -17.014 24.199 17.660 1.00 89.94 234 TRP A CA 1
ATOM 1646 C C . TRP A 1 234 ? -16.526 23.193 16.606 1.00 89.94 234 TRP A C 1
ATOM 1648 O O . TRP A 1 234 ? -15.398 23.265 16.110 1.00 89.94 234 TRP A O 1
ATOM 1658 N N . GLN A 1 235 ? -17.394 22.251 16.249 1.00 92.50 235 GLN A N 1
ATOM 1659 C CA . GLN A 1 235 ? -17.192 21.347 15.123 1.00 92.50 235 GLN A CA 1
ATOM 1660 C C . GLN A 1 235 ? -18.549 21.020 14.496 1.00 92.50 235 GLN A C 1
ATOM 1662 O O . GLN A 1 235 ? -19.525 20.764 15.202 1.00 92.50 235 GLN A O 1
ATOM 1667 N N . LEU A 1 236 ? -18.613 21.056 13.169 1.00 93.81 236 LEU A N 1
ATOM 1668 C CA . LEU A 1 236 ? -19.835 20.867 12.382 1.00 93.81 236 LEU A CA 1
ATOM 1669 C C . LEU A 1 236 ? -19.628 19.726 11.394 1.00 93.81 236 LEU A C 1
ATOM 1671 O O . LEU A 1 236 ? -18.514 19.573 10.904 1.00 93.81 236 LEU A O 1
ATOM 1675 N N . SER A 1 237 ? -20.668 18.973 11.044 1.00 92.31 237 SER A N 1
ATOM 1676 C CA . SER A 1 237 ? -20.651 18.068 9.887 1.00 92.31 237 SER A CA 1
ATOM 1677 C C . SER A 1 237 ? -21.753 18.407 8.895 1.00 92.31 237 SER A C 1
ATOM 1679 O O . SER A 1 237 ? -22.823 18.864 9.291 1.00 92.31 237 SER A O 1
ATOM 1681 N N . PHE A 1 238 ? -21.484 18.161 7.617 1.00 94.38 238 PHE A N 1
ATOM 1682 C CA . PHE A 1 238 ? -22.333 18.468 6.475 1.00 94.38 238 PHE A CA 1
ATOM 1683 C C . PHE A 1 238 ? -22.432 17.250 5.558 1.00 94.38 238 PHE A C 1
ATOM 1685 O O . PHE A 1 238 ? -21.405 16.732 5.109 1.00 94.38 238 PHE A O 1
ATOM 1692 N N . ASP A 1 239 ? -23.658 16.835 5.248 1.00 92.75 239 ASP A N 1
ATOM 1693 C CA . ASP A 1 239 ? -23.918 15.699 4.361 1.00 92.75 239 ASP A CA 1
ATOM 1694 C C . ASP A 1 239 ? -24.042 16.210 2.908 1.00 92.75 239 ASP A C 1
ATOM 1696 O O . ASP A 1 239 ? -24.917 17.018 2.591 1.00 92.75 239 ASP A O 1
ATOM 1700 N N . THR A 1 240 ? -23.122 15.815 2.023 1.00 90.88 240 THR A N 1
ATOM 1701 C CA . THR A 1 240 ? -23.031 16.287 0.631 1.00 90.88 240 THR A CA 1
ATOM 1702 C C . THR A 1 240 ? -22.302 15.287 -0.270 1.00 90.88 240 THR A C 1
ATOM 1704 O O . THR A 1 240 ? -21.353 14.630 0.147 1.00 90.88 240 THR A O 1
ATOM 1707 N N . ALA A 1 241 ? -22.711 15.214 -1.540 1.00 85.25 241 ALA A N 1
ATOM 1708 C CA . ALA A 1 241 ? -22.039 14.418 -2.572 1.00 85.25 241 ALA A CA 1
ATOM 1709 C C . ALA A 1 241 ? -20.818 15.129 -3.202 1.00 85.25 241 ALA A C 1
ATOM 1711 O O . ALA A 1 241 ? -20.165 14.567 -4.081 1.00 85.25 241 ALA A O 1
ATOM 1712 N N . ALA A 1 242 ? -20.535 16.373 -2.804 1.00 83.81 242 ALA A N 1
ATOM 1713 C CA . ALA A 1 242 ? -19.382 17.135 -3.271 1.00 83.81 242 ALA A CA 1
ATOM 1714 C C . ALA A 1 242 ? -18.135 16.855 -2.416 1.00 83.81 242 ALA A C 1
ATOM 1716 O O . ALA A 1 242 ? -18.207 16.817 -1.188 1.00 83.81 242 ALA A O 1
ATOM 1717 N N . THR A 1 243 ? -16.972 16.730 -3.055 1.00 84.06 243 THR A N 1
ATOM 1718 C CA . THR A 1 243 ? -15.698 16.492 -2.359 1.00 84.06 243 THR A CA 1
ATOM 1719 C C . THR A 1 243 ? -14.990 17.814 -2.107 1.00 84.06 243 THR A C 1
ATOM 1721 O O . THR A 1 243 ? -14.588 18.478 -3.061 1.00 84.06 243 THR A O 1
ATOM 1724 N N . VAL A 1 244 ? -14.784 18.186 -0.842 1.00 82.50 244 VAL A N 1
ATOM 1725 C CA . VAL A 1 244 ? -14.041 19.404 -0.482 1.00 82.50 244 VAL A CA 1
ATOM 1726 C C . VAL A 1 244 ? -12.582 19.293 -0.936 1.00 82.50 244 VAL A C 1
ATOM 1728 O O . VAL A 1 244 ? -11.871 18.372 -0.543 1.00 82.50 244 VAL A O 1
ATOM 1731 N N . VAL A 1 245 ? -12.145 20.242 -1.765 1.00 65.25 245 VAL A N 1
ATOM 1732 C CA . VAL A 1 245 ? -10.779 20.347 -2.309 1.00 65.25 245 VAL A CA 1
ATOM 1733 C C . VAL A 1 245 ? -9.914 21.230 -1.415 1.00 65.25 245 VAL A C 1
ATOM 1735 O O . VAL A 1 245 ? -8.762 20.907 -1.137 1.00 65.25 245 VAL A O 1
ATOM 1738 N N . SER A 1 246 ? -10.474 22.340 -0.934 1.00 61.12 246 SER A N 1
ATOM 1739 C CA . SER A 1 246 ? -9.837 23.209 0.054 1.00 61.12 246 SER A CA 1
ATOM 1740 C C . SER A 1 246 ? -10.888 23.889 0.924 1.00 61.12 246 SER A C 1
ATOM 1742 O O . SER A 1 246 ? -12.008 24.127 0.477 1.00 61.12 246 SER A O 1
ATOM 1744 N N . LEU A 1 247 ? -10.523 24.209 2.165 1.00 86.38 247 LEU A N 1
ATOM 1745 C CA . LEU A 1 247 ? -11.343 24.968 3.108 1.00 86.38 247 LEU A CA 1
ATOM 1746 C C . LEU A 1 247 ? -10.440 25.941 3.876 1.00 86.38 247 LEU A C 1
ATOM 1748 O O . LEU A 1 247 ? -9.303 25.597 4.206 1.00 86.38 247 LEU A O 1
ATOM 1752 N N . TRP A 1 248 ? -10.936 27.147 4.140 1.00 74.56 248 TRP A N 1
ATOM 1753 C CA . TRP A 1 248 ? -10.275 28.185 4.939 1.00 74.56 248 TRP A CA 1
ATOM 1754 C C . TRP A 1 248 ? -11.195 28.669 6.067 1.00 74.56 248 TRP A C 1
ATOM 1756 O O . TRP A 1 248 ? -12.397 28.430 6.024 1.00 74.56 248 TRP A O 1
ATOM 1766 N N . ASP A 1 249 ? -10.622 29.302 7.098 1.00 77.44 249 ASP A N 1
ATOM 1767 C CA . ASP A 1 249 ? -11.284 29.634 8.379 1.00 77.44 249 ASP A CA 1
ATOM 1768 C C . ASP A 1 249 ? -11.881 28.431 9.143 1.00 77.44 249 ASP A C 1
ATOM 1770 O O . ASP A 1 249 ? -12.741 28.554 10.013 1.00 77.44 249 ASP A O 1
ATOM 1774 N N . GLY A 1 250 ? -11.341 27.245 8.872 1.00 71.44 250 GLY A N 1
ATOM 1775 C CA . GLY A 1 250 ? -11.584 26.003 9.593 1.00 71.44 250 GLY A CA 1
ATOM 1776 C C . GLY A 1 250 ? -10.670 24.899 9.066 1.00 71.44 250 GLY A C 1
ATOM 1777 O O . GLY A 1 250 ? -9.878 25.119 8.148 1.00 71.44 250 GLY A O 1
ATOM 1778 N N . THR A 1 251 ? -10.788 23.696 9.623 1.00 75.44 251 THR A N 1
ATOM 1779 C CA . THR A 1 251 ? -10.119 22.500 9.087 1.00 75.44 251 THR A CA 1
ATOM 1780 C C . THR A 1 251 ? -11.166 21.499 8.625 1.00 75.44 251 THR A C 1
ATOM 1782 O O . THR A 1 251 ? -11.953 21.019 9.445 1.00 75.44 251 THR A O 1
ATOM 1785 N N . ALA A 1 252 ? -11.167 21.182 7.328 1.00 77.06 252 ALA A N 1
ATOM 1786 C CA . ALA A 1 252 ? -12.008 20.134 6.764 1.00 77.06 252 ALA A CA 1
ATOM 1787 C C . ALA A 1 252 ? -11.478 18.736 7.126 1.00 77.06 252 ALA A C 1
ATOM 1789 O O . ALA A 1 252 ? -10.276 18.485 7.032 1.00 77.06 252 ALA A O 1
ATOM 1790 N N . ALA A 1 253 ? -12.374 17.812 7.463 1.00 70.50 253 ALA A N 1
ATOM 1791 C CA . ALA A 1 253 ? -12.107 16.376 7.488 1.00 70.50 253 ALA A CA 1
ATOM 1792 C C . ALA A 1 253 ? -13.267 15.640 6.806 1.00 70.50 253 ALA A C 1
ATOM 1794 O O . ALA A 1 253 ? -14.422 16.001 6.999 1.00 70.50 253 ALA A O 1
ATOM 1795 N N . THR A 1 254 ? -12.996 14.629 5.985 1.00 74.12 254 THR A N 1
ATOM 1796 C CA . THR A 1 254 ? -14.059 13.860 5.318 1.00 74.12 254 THR A CA 1
ATOM 1797 C C . THR A 1 254 ? -14.864 13.025 6.318 1.00 74.12 254 THR A C 1
ATOM 1799 O O . THR A 1 254 ? -14.332 12.526 7.310 1.00 74.12 254 THR A O 1
ATOM 1802 N N . THR A 1 255 ? -16.161 12.869 6.057 1.00 81.12 255 THR A N 1
ATOM 1803 C CA . THR A 1 255 ? -17.083 12.027 6.835 1.00 81.12 255 THR A CA 1
ATOM 1804 C C . THR A 1 255 ? -17.810 11.060 5.901 1.00 81.12 255 THR A C 1
ATOM 1806 O O . THR A 1 255 ? -17.801 11.236 4.686 1.00 81.12 255 THR A O 1
ATOM 1809 N N . ALA A 1 256 ? -18.467 10.034 6.451 1.00 67.19 256 ALA A N 1
ATOM 1810 C CA . ALA A 1 256 ? -19.160 9.019 5.649 1.00 67.19 256 ALA A CA 1
ATOM 1811 C C . ALA A 1 256 ? -20.308 9.571 4.771 1.00 67.19 256 ALA A C 1
ATOM 1813 O O . ALA A 1 256 ? -20.677 8.929 3.793 1.00 67.19 256 ALA A O 1
ATOM 1814 N N . GLY A 1 257 ? -20.862 10.742 5.114 1.00 79.06 257 GLY A N 1
ATOM 1815 C CA . GLY A 1 257 ? -21.912 11.429 4.353 1.00 79.06 257 GLY A CA 1
ATOM 1816 C C . GLY A 1 257 ? -21.457 12.696 3.619 1.00 79.06 257 GLY A C 1
ATOM 1817 O O . GLY A 1 257 ? -22.267 13.293 2.918 1.00 79.06 257 GLY A O 1
ATOM 1818 N N . GLY A 1 258 ? -20.201 13.130 3.778 1.00 90.25 258 GLY A N 1
ATOM 1819 C CA . GLY A 1 258 ? -19.704 14.401 3.246 1.00 90.25 258 GLY A CA 1
ATOM 1820 C C . GLY A 1 258 ? -18.420 14.859 3.942 1.00 90.25 258 GLY A C 1
ATOM 1821 O O . GLY A 1 258 ? -17.351 14.271 3.755 1.00 90.25 258 GLY A O 1
ATOM 1822 N N . PHE A 1 259 ? -18.498 15.923 4.744 1.00 91.75 259 PHE A N 1
ATOM 1823 C CA . PHE A 1 259 ? -17.341 16.441 5.483 1.00 91.75 259 PHE A CA 1
ATOM 1824 C C . PHE A 1 259 ? -17.715 17.065 6.832 1.00 91.75 259 PHE A C 1
ATOM 1826 O O . PHE A 1 259 ? -18.880 17.304 7.138 1.00 91.75 259 PHE A O 1
ATOM 1833 N N . SER A 1 260 ? -16.710 17.343 7.654 1.00 92.75 260 SER A N 1
ATOM 1834 C CA . SER A 1 260 ? -16.799 18.119 8.882 1.00 92.75 260 SER A CA 1
ATOM 1835 C C . SER A 1 260 ? -15.829 19.294 8.866 1.00 92.75 260 SER A C 1
ATOM 1837 O O . SER A 1 260 ? -14.817 19.269 8.168 1.00 92.75 260 SER A O 1
ATOM 1839 N N . VAL A 1 261 ? -16.154 20.336 9.629 1.00 93.38 261 VAL A N 1
ATOM 1840 C CA . VAL A 1 261 ? -15.341 21.542 9.809 1.00 93.38 261 VAL A CA 1
ATOM 1841 C C . VAL A 1 261 ? -15.050 21.704 11.286 1.00 93.38 261 VAL A C 1
ATOM 1843 O O . VAL A 1 261 ? -15.967 21.847 12.092 1.00 93.38 261 VAL A O 1
ATOM 1846 N N . THR A 1 262 ? -13.769 21.681 11.633 1.00 86.19 262 THR A N 1
ATOM 1847 C CA . THR A 1 262 ? -13.287 21.925 12.997 1.00 86.19 262 THR A CA 1
ATOM 1848 C C . THR A 1 262 ? -12.862 23.380 13.140 1.00 86.19 262 THR A C 1
ATOM 1850 O O . THR A 1 262 ? -12.245 23.926 12.220 1.00 86.19 262 THR A O 1
ATOM 1853 N N . ALA A 1 263 ? -13.150 23.987 14.294 1.00 76.88 263 ALA A N 1
ATOM 1854 C CA . ALA A 1 263 ? -12.758 25.357 14.585 1.00 76.88 263 ALA A CA 1
ATOM 1855 C C . ALA A 1 263 ? -11.246 25.596 14.410 1.00 76.88 263 ALA A C 1
ATOM 1857 O O . ALA A 1 263 ? -10.437 24.815 14.930 1.00 76.88 263 ALA A O 1
ATOM 1858 N N . PRO A 1 264 ? -10.833 26.694 13.752 1.00 67.62 264 PRO A N 1
ATOM 1859 C CA . PRO A 1 264 ? -9.428 27.044 13.655 1.00 67.62 264 PRO A CA 1
ATOM 1860 C C . PRO A 1 264 ? -8.911 27.520 15.019 1.00 67.62 264 PRO A C 1
ATOM 1862 O O . PRO A 1 264 ? -9.660 27.988 15.882 1.00 67.62 264 PRO A O 1
ATOM 1865 N N . SER A 1 265 ? -7.597 27.432 15.227 1.00 63.62 265 SER A N 1
ATOM 1866 C CA . SER A 1 265 ? -6.974 27.656 16.540 1.00 63.62 265 SER A CA 1
ATOM 1867 C C . SER A 1 265 ? -7.199 29.054 17.136 1.00 63.62 265 SER A C 1
ATOM 1869 O O . SER A 1 265 ? -7.143 29.183 18.360 1.00 63.62 265 SER A O 1
ATOM 1871 N N . TYR A 1 266 ? -7.484 30.060 16.301 1.00 56.53 266 TYR A N 1
ATOM 1872 C CA . TYR A 1 266 ? -7.767 31.450 16.681 1.00 56.53 266 TYR A CA 1
ATOM 1873 C C . TYR A 1 266 ? -9.253 31.756 16.936 1.00 56.53 266 TYR A C 1
ATOM 1875 O O . TYR A 1 266 ? -9.551 32.753 17.585 1.00 56.53 266 TYR A O 1
ATOM 1883 N N . ALA A 1 267 ? -10.184 30.914 16.473 1.00 72.62 267 ALA A N 1
ATOM 1884 C CA . ALA A 1 267 ? -11.629 31.139 16.595 1.00 72.62 267 ALA A CA 1
ATOM 1885 C C . ALA A 1 267 ? -12.346 29.907 17.172 1.00 72.62 267 ALA A C 1
ATOM 1887 O O . ALA A 1 267 ? -13.378 29.478 16.665 1.00 72.62 267 ALA A O 1
ATOM 1888 N N . LYS A 1 268 ? -11.784 29.315 18.235 1.00 82.19 268 LYS A N 1
ATOM 1889 C CA . LYS A 1 268 ? -12.283 28.062 18.836 1.00 82.19 268 LYS A CA 1
ATOM 1890 C C . LYS A 1 268 ? -13.701 28.159 19.404 1.00 82.19 268 LYS A C 1
ATOM 1892 O O . LYS A 1 268 ? -14.434 27.180 19.342 1.00 82.19 268 LYS A O 1
ATOM 1897 N N . SER A 1 269 ? -14.071 29.307 19.971 1.00 86.81 269 SER A N 1
ATOM 1898 C CA . SER A 1 269 ? -15.337 29.491 20.688 1.00 86.81 269 SER A CA 1
ATOM 1899 C C . SER A 1 269 ? -16.387 30.171 19.813 1.00 86.81 269 SER A C 1
ATOM 1901 O O . SER A 1 269 ? -16.141 31.253 19.288 1.00 86.81 269 SER A O 1
ATOM 1903 N N . LEU A 1 270 ? -17.574 29.573 19.729 1.00 90.12 270 LEU A N 1
ATOM 1904 C CA . LEU A 1 270 ? -18.780 30.133 19.125 1.00 90.12 270 LEU A CA 1
ATOM 1905 C C . LEU A 1 270 ? -19.832 30.339 20.240 1.00 90.12 270 LEU A C 1
ATOM 1907 O O . LEU A 1 270 ? -20.588 29.411 20.552 1.00 90.12 270 LEU A O 1
ATOM 1911 N N . PRO A 1 271 ? -19.857 31.518 20.895 1.00 88.75 271 PRO A N 1
ATOM 1912 C CA . PRO A 1 271 ? -20.759 31.793 22.014 1.00 88.75 271 PRO A CA 1
ATOM 1913 C C . PRO A 1 271 ? -22.227 31.873 21.578 1.00 88.75 271 PRO A C 1
ATOM 1915 O O . PRO A 1 271 ? -22.523 32.014 20.391 1.00 88.75 271 PRO A O 1
ATOM 1918 N N . ALA A 1 272 ? -23.147 31.822 22.543 1.00 89.12 272 ALA A N 1
ATOM 1919 C CA . ALA A 1 272 ? -24.568 32.080 22.312 1.00 89.12 272 ALA A CA 1
ATOM 1920 C C . ALA A 1 272 ? -24.773 33.464 21.662 1.00 89.12 272 ALA A C 1
ATOM 1922 O O . ALA A 1 272 ? -24.191 34.457 22.101 1.00 89.12 272 ALA A O 1
ATOM 1923 N N . GLY A 1 273 ? -25.556 33.527 20.584 1.00 85.38 273 GLY A N 1
ATOM 1924 C CA . GLY A 1 273 ? -25.728 34.719 19.743 1.00 85.38 273 GLY A CA 1
ATOM 1925 C C . GLY A 1 273 ? -24.560 35.025 18.790 1.00 85.38 273 GLY A C 1
ATOM 1926 O O . GLY A 1 273 ? -24.714 35.878 17.914 1.00 85.38 273 GLY A O 1
ATOM 1927 N N . GLY A 1 274 ? -23.418 34.345 18.946 1.00 84.25 274 GLY A N 1
ATOM 1928 C CA . GLY A 1 274 ? -22.201 34.533 18.160 1.00 84.25 274 GLY A CA 1
ATOM 1929 C C . GLY A 1 274 ? -22.277 33.945 16.752 1.00 84.25 274 GLY A C 1
ATOM 1930 O O . GLY A 1 274 ? -23.199 33.205 16.403 1.00 84.25 274 GLY A O 1
ATOM 1931 N N . GLU A 1 275 ? -21.279 34.272 15.933 1.00 89.06 275 GLU A N 1
ATOM 1932 C CA . GLU A 1 275 ? -21.260 33.923 14.516 1.00 89.06 275 GLU A CA 1
ATOM 1933 C C . GLU A 1 275 ? -19.829 33.697 14.009 1.00 89.06 275 GLU A C 1
ATOM 1935 O O . GLU A 1 275 ? -18.911 34.416 14.403 1.00 89.06 275 GLU A O 1
ATOM 1940 N N . ILE A 1 276 ? -19.646 32.706 13.133 1.00 87.88 276 ILE A N 1
ATOM 1941 C CA . ILE A 1 276 ? -18.394 32.450 12.405 1.00 87.88 276 ILE A CA 1
ATOM 1942 C C . ILE A 1 276 ? -18.662 32.318 10.906 1.00 87.88 276 ILE A C 1
ATOM 1944 O O . ILE A 1 276 ? -19.787 32.057 10.474 1.00 87.88 276 ILE A O 1
ATOM 1948 N N . THR A 1 277 ? -17.617 32.487 10.102 1.00 79.81 277 THR A N 1
ATOM 1949 C CA . THR A 1 277 ? -17.652 32.262 8.654 1.00 79.81 277 THR A CA 1
ATOM 1950 C C . THR A 1 277 ? -16.488 31.390 8.230 1.00 79.81 277 THR A C 1
ATOM 1952 O O . THR A 1 277 ? -15.392 31.548 8.757 1.00 79.81 277 THR A O 1
ATOM 1955 N N . PHE A 1 278 ? -16.718 30.529 7.246 1.00 83.38 278 PHE A N 1
ATOM 1956 C CA . PHE A 1 278 ? -15.675 29.790 6.545 1.00 83.38 278 PHE A CA 1
ATOM 1957 C C . PHE A 1 278 ? -16.010 29.694 5.057 1.00 83.38 278 PHE A C 1
ATOM 1959 O O . PHE A 1 278 ? -17.131 29.990 4.639 1.00 83.38 278 PHE A O 1
ATOM 1966 N N . GLY A 1 279 ? -15.045 29.303 4.236 1.00 74.00 279 GLY A N 1
ATOM 1967 C CA . GLY A 1 279 ? -15.277 29.100 2.810 1.00 74.00 279 GLY A CA 1
ATOM 1968 C C . GLY A 1 279 ? -14.506 27.907 2.283 1.00 74.00 279 GLY A C 1
ATOM 1969 O O . GLY A 1 279 ? -13.563 27.433 2.916 1.00 74.00 279 GLY A O 1
ATOM 1970 N N . LEU A 1 280 ? -14.958 27.380 1.151 1.00 85.44 280 LEU A N 1
ATOM 1971 C CA . LEU A 1 280 ? -14.436 26.148 0.582 1.00 85.44 280 LEU A CA 1
ATOM 1972 C C . LEU A 1 280 ? -14.508 26.132 -0.943 1.00 85.44 280 LEU A C 1
ATOM 1974 O O . LEU A 1 280 ? -15.391 26.743 -1.544 1.00 85.44 280 LEU A O 1
ATOM 1978 N N . THR A 1 281 ? -13.609 25.368 -1.560 1.00 73.06 281 THR A N 1
ATOM 1979 C CA . THR A 1 281 ? -13.781 24.859 -2.926 1.00 73.06 281 THR A CA 1
ATOM 1980 C C . THR A 1 281 ? -14.079 23.366 -2.873 1.00 73.06 281 THR A C 1
ATOM 1982 O O . THR A 1 281 ? -13.560 22.658 -2.009 1.00 73.06 281 THR A O 1
ATOM 1985 N N . SER A 1 282 ? -14.930 22.880 -3.772 1.00 82.44 282 SER A N 1
ATOM 1986 C CA . SER A 1 282 ? -15.315 21.470 -3.850 1.00 82.44 282 SER A CA 1
ATOM 1987 C C . SER A 1 282 ? -15.388 20.994 -5.295 1.00 82.44 282 SER A C 1
ATOM 1989 O O . SER A 1 282 ? -15.833 21.731 -6.171 1.00 82.44 282 SER A O 1
ATOM 1991 N N . ASN A 1 283 ? -15.005 19.743 -5.531 1.00 77.38 283 ASN A N 1
ATOM 1992 C CA . ASN A 1 283 ? -15.270 19.036 -6.778 1.00 77.38 283 ASN A CA 1
ATOM 1993 C C . ASN A 1 283 ? -16.685 18.448 -6.750 1.00 77.38 283 ASN A C 1
ATOM 1995 O O . ASN A 1 283 ? -17.184 18.051 -5.694 1.00 77.38 283 ASN A O 1
ATOM 1999 N N . LYS A 1 284 ? -17.320 18.354 -7.920 1.00 82.69 284 LYS A N 1
ATOM 2000 C CA . LYS A 1 284 ? -18.659 17.783 -8.085 1.00 82.69 284 LYS A CA 1
ATOM 2001 C C . LYS A 1 284 ? -18.766 16.931 -9.346 1.00 82.69 284 LYS A C 1
ATOM 2003 O O . LYS A 1 284 ? -18.114 17.205 -10.351 1.00 82.69 284 LYS A O 1
ATOM 2008 N N . ALA A 1 285 ? -19.655 15.943 -9.311 1.00 74.94 285 ALA A N 1
ATOM 2009 C CA . ALA A 1 285 ? -20.144 15.299 -10.524 1.00 74.94 285 ALA A CA 1
ATOM 2010 C C . ALA A 1 285 ? -21.105 16.234 -11.286 1.00 74.94 285 ALA A C 1
ATOM 2012 O O . ALA A 1 285 ? -21.744 17.113 -10.695 1.00 74.94 285 ALA A O 1
ATOM 2013 N N . ALA A 1 286 ? -21.242 16.029 -12.597 1.00 69.00 286 ALA A N 1
ATOM 2014 C CA . ALA A 1 286 ? -22.219 16.755 -13.403 1.00 69.00 286 ALA A CA 1
ATOM 2015 C C . ALA A 1 286 ? -23.644 16.514 -12.864 1.00 69.00 286 ALA A C 1
ATOM 2017 O O . ALA A 1 286 ? -24.057 15.373 -12.678 1.00 69.00 286 ALA A O 1
ATOM 2018 N N . GLY A 1 287 ? -24.382 17.594 -12.588 1.00 69.00 287 GLY A N 1
ATOM 2019 C CA . GLY A 1 287 ? -25.734 17.535 -12.014 1.00 69.00 287 GLY A CA 1
ATOM 2020 C C . GLY A 1 287 ? -25.818 17.318 -10.494 1.00 69.00 287 GLY A C 1
ATOM 2021 O O . GLY A 1 287 ? -26.927 17.281 -9.967 1.00 69.00 287 GLY A O 1
ATOM 2022 N N . ALA A 1 288 ? -24.698 17.204 -9.769 1.00 77.94 288 ALA A N 1
ATOM 2023 C CA . ALA A 1 288 ? -24.725 17.096 -8.307 1.00 77.94 288 ALA A CA 1
ATOM 2024 C C . ALA A 1 288 ? -25.113 18.425 -7.622 1.00 77.94 288 ALA A C 1
ATOM 2026 O O . ALA A 1 288 ? -24.759 19.511 -8.090 1.00 77.94 288 ALA A O 1
ATOM 2027 N N . GLY A 1 289 ? -25.819 18.325 -6.489 1.00 82.50 289 GLY A N 1
ATOM 2028 C CA . GLY A 1 289 ? -26.229 19.470 -5.670 1.00 82.50 289 GLY A CA 1
ATOM 2029 C C . GLY A 1 289 ? -25.050 20.195 -5.007 1.00 82.50 289 GLY A C 1
ATOM 2030 O O . GLY A 1 289 ? -24.063 19.574 -4.624 1.00 82.50 289 GLY A O 1
ATOM 2031 N N . LEU A 1 290 ? -25.167 21.521 -4.877 1.00 88.62 290 LEU A N 1
ATOM 2032 C CA . LEU A 1 290 ? -24.089 22.419 -4.415 1.00 88.62 290 LEU A CA 1
ATOM 2033 C C . LEU A 1 290 ? -24.192 22.804 -2.933 1.00 88.62 290 LEU A C 1
ATOM 2035 O O . LEU A 1 290 ? -23.239 23.313 -2.348 1.00 88.62 290 LEU A O 1
ATOM 2039 N N . VAL A 1 291 ? -25.370 22.601 -2.345 1.00 92.06 291 VAL A N 1
ATOM 2040 C CA . VAL A 1 291 ? -25.676 22.888 -0.942 1.00 92.06 291 VAL A CA 1
ATOM 2041 C C . VAL A 1 291 ? -25.817 21.543 -0.221 1.00 92.06 291 VAL A C 1
ATOM 2043 O O . VAL A 1 291 ? -26.515 20.674 -0.752 1.00 92.06 291 VAL A O 1
ATOM 2046 N N . PRO A 1 292 ? -25.179 21.336 0.946 1.00 93.31 292 PRO A N 1
ATOM 2047 C CA . PRO A 1 292 ? -25.354 20.116 1.728 1.00 93.31 292 PRO A CA 1
ATOM 2048 C C . PRO A 1 292 ? -26.814 19.894 2.134 1.00 93.31 292 PRO A C 1
ATOM 2050 O O . PRO A 1 292 ? -27.563 20.846 2.358 1.00 93.31 292 PRO A O 1
ATOM 2053 N N . THR A 1 293 ? -27.214 18.631 2.244 1.00 90.19 293 THR A N 1
ATOM 2054 C CA . THR A 1 293 ? -28.598 18.225 2.531 1.00 90.19 293 THR A CA 1
ATOM 2055 C C . THR A 1 293 ? -28.908 18.147 4.025 1.00 90.19 293 THR A C 1
ATOM 2057 O O . THR A 1 293 ? -30.077 18.209 4.403 1.00 90.19 293 THR A O 1
ATOM 2060 N N . ALA A 1 294 ? -27.887 18.054 4.880 1.00 89.06 294 ALA A N 1
ATOM 2061 C CA . ALA A 1 294 ? -28.018 18.125 6.332 1.00 89.06 294 ALA A CA 1
ATOM 2062 C C . ALA A 1 294 ? -26.786 18.770 6.982 1.00 89.06 294 ALA A C 1
ATOM 2064 O O . ALA A 1 294 ? -25.688 18.753 6.419 1.00 89.06 294 ALA A O 1
ATOM 2065 N N . CYS A 1 295 ? -26.979 19.317 8.184 1.00 92.62 295 CYS A N 1
ATOM 2066 C CA . CYS A 1 295 ? -25.926 19.817 9.067 1.00 92.62 295 CYS A CA 1
ATOM 2067 C C . CYS A 1 295 ? -26.095 19.211 10.467 1.00 92.62 295 CYS A C 1
ATOM 2069 O O . CYS A 1 295 ? -27.220 18.970 10.905 1.00 92.62 295 CYS A O 1
ATOM 2071 N N . ARG A 1 296 ? -24.994 18.985 11.191 1.00 90.62 296 ARG A N 1
ATOM 2072 C CA . ARG A 1 296 ? -24.998 18.513 12.587 1.00 90.62 296 ARG A CA 1
ATOM 2073 C C . ARG A 1 296 ? -23.896 19.205 13.385 1.00 90.62 296 ARG A C 1
ATOM 2075 O O . ARG A 1 296 ? -22.851 19.539 12.827 1.00 90.62 296 ARG A O 1
ATOM 2082 N N . VAL A 1 297 ? -24.102 19.382 14.689 1.00 89.81 297 VAL A N 1
ATOM 2083 C CA . VAL A 1 297 ? -23.039 19.796 15.617 1.00 89.81 297 VAL A CA 1
ATOM 2084 C C . VAL A 1 297 ? -22.363 18.542 16.157 1.00 89.81 297 VAL A C 1
ATOM 2086 O O . VAL A 1 297 ? -23.024 17.654 16.690 1.00 89.81 297 VAL A O 1
ATOM 2089 N N . VAL A 1 298 ? -21.045 18.431 16.010 1.00 81.44 298 VAL A N 1
ATOM 2090 C CA . VAL A 1 298 ? -20.323 17.252 16.499 1.00 81.44 298 VAL A CA 1
ATOM 2091 C C . VAL A 1 298 ? -20.081 17.410 17.999 1.00 81.44 298 VAL A C 1
ATOM 2093 O O . VAL A 1 298 ? -19.509 18.402 18.443 1.00 81.44 298 VAL A O 1
ATOM 2096 N N . GLY A 1 299 ? -20.537 16.432 18.786 1.00 74.81 299 GLY A N 1
ATOM 2097 C CA . GLY A 1 299 ? -20.407 16.434 20.247 1.00 74.81 299 GLY A CA 1
ATOM 2098 C C . GLY A 1 299 ? -21.508 17.181 21.013 1.00 74.81 299 GLY A C 1
ATOM 2099 O O . GLY A 1 299 ? -21.424 17.253 22.236 1.00 74.81 299 GLY A O 1
ATOM 2100 N N . ALA A 1 300 ? -22.543 17.700 20.342 1.00 76.06 300 ALA A N 1
ATOM 2101 C CA . ALA A 1 300 ? -23.711 18.297 20.994 1.00 76.06 300 ALA A CA 1
ATOM 2102 C C . ALA A 1 300 ? -24.997 18.013 20.204 1.00 76.06 300 ALA A C 1
ATOM 2104 O O . ALA A 1 300 ? -25.035 18.218 18.993 1.00 76.06 300 ALA A O 1
ATOM 2105 N N . ASP A 1 301 ? -26.065 17.599 20.890 1.00 78.88 301 ASP A N 1
ATOM 2106 C CA . ASP A 1 301 ? -27.392 17.423 20.287 1.00 78.88 301 ASP A CA 1
ATOM 2107 C C . ASP A 1 301 ? -28.104 18.781 20.163 1.00 78.88 301 ASP A C 1
ATOM 2109 O O . ASP A 1 301 ? -28.963 19.157 20.962 1.00 78.88 301 ASP A O 1
ATOM 2113 N N . LEU A 1 302 ? -27.642 19.581 19.199 1.00 84.19 302 LEU A N 1
ATOM 2114 C CA . LEU A 1 302 ? -28.218 20.876 18.849 1.00 84.19 302 LEU A CA 1
ATOM 2115 C C . LEU A 1 302 ? -28.799 20.817 17.431 1.00 84.19 302 LEU A C 1
ATOM 2117 O O . LEU A 1 302 ? -28.085 20.413 16.506 1.00 84.19 302 LEU A O 1
ATOM 2121 N N . PRO A 1 303 ? -30.043 21.290 17.215 1.00 86.94 303 PRO A N 1
ATOM 2122 C CA . PRO A 1 303 ? -30.600 21.42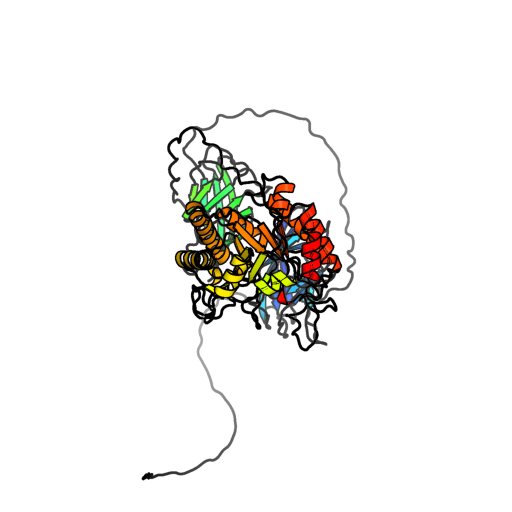6 15.876 1.00 86.94 303 PRO A CA 1
ATOM 2123 C C . PRO A 1 303 ? -29.686 22.279 14.993 1.00 86.94 303 PRO A C 1
ATOM 2125 O O . PRO A 1 303 ? -29.232 23.342 15.417 1.00 86.94 303 PRO A O 1
ATOM 2128 N N . CYS A 1 304 ? -29.451 21.850 13.756 1.00 90.12 304 CYS A N 1
ATOM 2129 C CA . CYS A 1 304 ? -28.796 22.670 12.743 1.00 90.12 304 CYS A CA 1
ATOM 2130 C C . CYS A 1 304 ? -29.715 22.825 11.527 1.00 90.12 304 CYS A C 1
ATOM 2132 O O . CYS A 1 304 ? -30.393 21.878 11.126 1.00 90.12 304 CYS A O 1
ATOM 2134 N N . THR A 1 305 ? -29.746 24.022 10.947 1.00 91.44 305 THR A N 1
ATOM 2135 C CA . THR A 1 305 ? -30.525 24.334 9.743 1.00 91.44 305 THR A CA 1
ATOM 2136 C C . THR A 1 305 ? -29.621 24.880 8.647 1.00 91.44 305 THR A C 1
ATOM 2138 O O . THR A 1 305 ? -28.669 25.600 8.944 1.00 91.44 305 THR A O 1
ATOM 2141 N N . ILE A 1 306 ? -29.907 24.559 7.382 1.00 92.75 306 ILE A N 1
ATOM 2142 C CA . ILE A 1 306 ? -29.175 25.090 6.221 1.00 92.75 306 ILE A CA 1
ATOM 2143 C C . ILE A 1 306 ? -30.149 25.898 5.369 1.00 92.75 306 ILE A C 1
ATOM 2145 O O . ILE A 1 306 ? -31.158 25.371 4.919 1.00 92.75 306 ILE A O 1
ATOM 2149 N N . ASN A 1 307 ? -29.871 27.184 5.143 1.00 90.94 307 ASN A N 1
ATOM 2150 C CA . ASN A 1 307 ? -30.696 28.075 4.312 1.00 90.94 307 ASN A CA 1
ATOM 2151 C C . ASN A 1 307 ? -32.206 28.045 4.657 1.00 90.94 307 ASN A C 1
ATOM 2153 O O . ASN A 1 307 ? -33.059 28.203 3.787 1.00 90.94 307 ASN A O 1
ATOM 2157 N N . GLY A 1 308 ? -32.536 27.842 5.937 1.00 77.75 308 GLY A N 1
ATOM 2158 C CA . GLY A 1 308 ? -33.913 27.768 6.434 1.00 77.75 308 GLY A CA 1
ATOM 2159 C C . GLY A 1 308 ? -34.569 26.382 6.382 1.00 77.75 308 GLY A C 1
ATOM 2160 O O . GLY A 1 308 ? -35.681 26.250 6.888 1.00 77.75 308 GLY A O 1
ATOM 2161 N N . THR A 1 309 ? -33.912 25.345 5.849 1.00 69.25 309 THR A N 1
ATOM 2162 C CA . THR A 1 309 ? -34.408 23.962 5.943 1.00 69.25 309 THR A CA 1
ATOM 2163 C C . THR A 1 309 ? -33.891 23.267 7.206 1.00 69.25 309 THR A C 1
ATOM 2165 O O . THR A 1 309 ? -32.723 23.383 7.585 1.00 69.25 309 THR A O 1
ATOM 2168 N N . THR A 1 310 ? -34.786 22.556 7.893 1.00 55.56 310 THR A N 1
ATOM 2169 C CA . THR A 1 310 ? -34.508 21.773 9.104 1.00 55.56 310 THR A CA 1
ATOM 2170 C C . THR A 1 310 ? -34.183 20.325 8.750 1.00 55.56 310 THR A C 1
ATOM 2172 O O . THR A 1 310 ? -35.038 19.610 8.233 1.00 55.56 310 THR A O 1
ATOM 2175 N N . SER A 1 311 ? -32.980 19.857 9.093 1.00 50.62 311 SER A N 1
ATOM 2176 C CA . SER A 1 311 ? -32.675 18.423 9.118 1.00 50.62 311 SER A CA 1
ATOM 2177 C C . SER A 1 311 ? -33.080 17.827 10.469 1.00 50.62 311 SER A C 1
ATOM 2179 O O . SER A 1 311 ? -32.545 18.222 11.505 1.00 50.62 311 SER A O 1
ATOM 2181 N N . THR A 1 312 ? -34.023 16.884 10.464 1.00 41.06 312 THR A N 1
ATOM 2182 C CA . THR A 1 312 ? -34.466 16.164 11.669 1.00 41.06 312 THR A CA 1
ATOM 2183 C C . THR A 1 312 ? -33.343 15.256 12.197 1.00 41.06 312 THR A C 1
ATOM 2185 O O . THR A 1 312 ? -32.735 14.543 11.392 1.00 41.06 312 THR A O 1
ATOM 2188 N N . PRO A 1 313 ? -33.052 15.235 13.513 1.00 40.03 313 PRO A N 1
ATOM 2189 C CA . PRO A 1 313 ? -32.127 14.261 14.085 1.00 40.03 313 PRO A CA 1
ATOM 2190 C C . PRO A 1 313 ? -32.671 12.828 13.955 1.00 40.03 313 PRO A C 1
ATOM 2192 O O . PRO A 1 313 ? -33.879 12.593 13.942 1.00 40.03 313 PRO A O 1
ATOM 2195 N N . GLU A 1 314 ? -31.758 11.868 13.845 1.00 40.84 314 GLU A N 1
ATOM 2196 C CA . GLU A 1 314 ? -32.065 10.435 13.793 1.00 40.84 314 GLU A CA 1
ATOM 2197 C C . GLU A 1 314 ? -32.516 9.950 15.189 1.00 40.84 314 GLU A C 1
ATOM 2199 O O . GLU A 1 314 ? -31.964 10.420 16.186 1.00 40.84 314 GLU A O 1
ATOM 2204 N N . PRO A 1 315 ? -33.530 9.069 15.312 1.00 32.41 315 PRO A N 1
ATOM 2205 C CA . PRO A 1 315 ? -34.124 8.755 16.609 1.00 32.41 315 PRO A CA 1
ATOM 2206 C C . PRO A 1 315 ? -33.165 8.014 17.551 1.00 32.41 315 PRO A C 1
ATOM 2208 O O . PRO A 1 315 ? -32.544 7.015 17.189 1.00 32.41 315 PRO A O 1
ATOM 2211 N N . THR A 1 316 ? -33.117 8.472 18.803 1.00 36.97 316 THR A N 1
ATOM 2212 C CA . THR A 1 316 ? -32.333 7.877 19.892 1.00 36.97 316 THR A CA 1
ATOM 2213 C C . THR A 1 316 ? -32.698 6.401 20.122 1.00 36.97 316 THR A C 1
ATOM 2215 O O . THR A 1 316 ? -33.882 6.095 20.297 1.00 36.97 316 THR A O 1
ATOM 2218 N N . PRO A 1 317 ? -31.723 5.473 20.191 1.00 36.09 317 PRO A N 1
ATOM 2219 C CA . PRO A 1 317 ? -32.006 4.064 20.437 1.00 36.09 317 PRO A CA 1
ATOM 2220 C C . PRO A 1 317 ? -32.537 3.817 21.858 1.00 36.09 317 PRO A C 1
ATOM 2222 O O . PRO A 1 317 ? -32.051 4.373 22.844 1.00 36.09 317 PRO A O 1
ATOM 2225 N N . THR A 1 318 ? -33.528 2.930 21.956 1.00 34.72 318 THR A N 1
ATOM 2226 C CA . THR A 1 318 ? -34.115 2.434 23.211 1.00 34.72 318 THR A CA 1
ATOM 2227 C C . THR A 1 318 ? -33.045 1.769 24.101 1.00 34.72 318 THR A C 1
ATOM 2229 O O . THR A 1 318 ? -32.172 1.076 23.569 1.00 34.72 318 THR A O 1
ATOM 2232 N N . PRO A 1 319 ? -33.081 1.936 25.443 1.00 37.19 319 PRO A N 1
ATOM 2233 C CA . PRO A 1 319 ? -32.052 1.403 26.337 1.00 37.19 319 PRO A CA 1
ATOM 2234 C C . PRO A 1 319 ? -31.873 -0.114 26.192 1.00 37.19 319 PRO A C 1
ATOM 2236 O O . PRO A 1 319 ? -32.781 -0.901 26.450 1.00 37.19 319 PRO A O 1
ATOM 2239 N N . THR A 1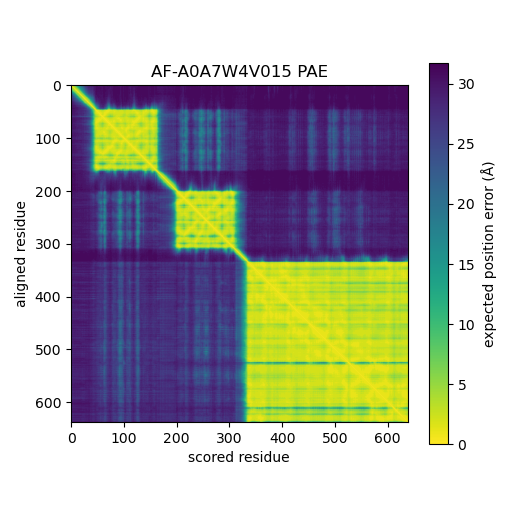 320 ? -30.664 -0.506 25.796 1.00 34.84 320 THR A N 1
ATOM 2240 C CA . THR A 1 320 ? -30.214 -1.900 25.682 1.00 34.84 320 THR A CA 1
ATOM 2241 C C . THR A 1 320 ? -29.558 -2.331 27.005 1.00 34.84 320 THR A C 1
ATOM 2243 O O . THR A 1 320 ? -28.886 -1.505 27.627 1.00 34.84 320 THR A O 1
ATOM 2246 N N . PRO A 1 321 ? -29.762 -3.577 27.480 1.00 36.88 321 PRO A N 1
ATOM 2247 C CA . PRO A 1 321 ? -29.277 -4.036 28.785 1.00 36.88 321 PRO A CA 1
ATOM 2248 C C . PRO A 1 321 ? -27.749 -3.993 28.967 1.00 36.88 321 PRO A C 1
ATOM 2250 O O . PRO A 1 321 ? -26.983 -3.923 28.009 1.00 36.88 321 PRO A O 1
ATOM 2253 N N . THR A 1 322 ? -27.352 -4.069 30.243 1.00 36.41 322 THR A N 1
ATOM 2254 C CA . THR A 1 322 ? -25.994 -4.099 30.820 1.00 36.41 322 THR A CA 1
ATOM 2255 C C . THR A 1 322 ? -24.901 -4.649 29.886 1.00 36.41 322 THR A C 1
ATOM 2257 O O . THR A 1 322 ? -25.072 -5.736 29.330 1.00 36.41 322 THR A O 1
ATOM 2260 N N . PRO A 1 323 ? -23.750 -3.956 29.743 1.00 38.16 323 PRO A N 1
ATOM 2261 C CA . PRO A 1 323 ? -22.755 -4.274 28.724 1.00 38.16 323 PRO A CA 1
ATOM 2262 C C . PRO A 1 323 ? -22.175 -5.685 28.870 1.00 38.16 323 PRO A C 1
ATOM 2264 O O . PRO A 1 323 ? -21.496 -6.012 29.843 1.00 38.16 323 PRO A O 1
ATOM 2267 N N . THR A 1 324 ? -22.376 -6.489 27.827 1.00 35.81 324 THR A N 1
ATOM 2268 C CA . THR A 1 324 ? -21.488 -7.613 27.502 1.00 35.81 324 THR A CA 1
ATOM 2269 C C . THR A 1 324 ? -20.134 -7.026 27.072 1.00 35.81 324 THR A C 1
ATOM 2271 O O . THR A 1 324 ? -20.136 -6.010 26.371 1.00 35.81 324 THR A O 1
ATOM 2274 N N . PRO A 1 325 ? -18.984 -7.585 27.497 1.00 37.59 325 PRO A N 1
ATOM 2275 C CA . PRO A 1 325 ? -17.679 -6.977 27.248 1.00 37.59 325 PRO A CA 1
ATOM 2276 C C . PRO A 1 325 ? -17.406 -6.744 25.759 1.00 37.59 325 PRO A C 1
ATOM 2278 O O . PRO A 1 325 ? -17.690 -7.599 24.918 1.00 37.59 325 PRO A O 1
ATOM 2281 N N . THR A 1 326 ? -16.805 -5.589 25.458 1.00 35.41 326 THR A N 1
ATOM 2282 C CA . THR A 1 326 ? -16.277 -5.236 24.136 1.00 35.41 326 THR A CA 1
ATOM 2283 C C . THR A 1 326 ? -15.462 -6.401 23.571 1.00 35.41 326 THR A C 1
ATOM 2285 O O . THR A 1 326 ? -14.591 -6.903 24.287 1.00 35.41 326 THR A O 1
ATOM 2288 N N . PRO A 1 327 ? -15.679 -6.828 22.311 1.00 34.09 327 PRO A N 1
ATOM 2289 C CA . PRO A 1 327 ? -14.847 -7.856 21.707 1.00 34.09 327 PRO A CA 1
ATOM 2290 C C . PRO A 1 327 ? -13.399 -7.367 21.660 1.00 34.09 327 PRO A C 1
ATOM 2292 O O . PRO A 1 327 ? -13.058 -6.438 20.926 1.00 34.09 327 PRO A O 1
ATOM 2295 N N . THR A 1 328 ? -12.551 -7.995 22.470 1.00 35.41 328 THR A N 1
ATOM 2296 C CA . THR A 1 328 ? -11.105 -7.804 22.452 1.00 35.41 328 THR A CA 1
ATOM 2297 C C . THR A 1 328 ? -10.610 -8.062 21.034 1.00 35.41 328 THR A C 1
ATOM 2299 O O . THR A 1 328 ? -10.733 -9.186 20.550 1.00 35.41 328 THR A O 1
ATOM 2302 N N . VAL A 1 329 ? -10.034 -7.050 20.375 1.00 43.00 329 VAL A N 1
ATOM 2303 C CA . VAL A 1 329 ? -9.226 -7.277 19.168 1.00 43.00 329 VAL A CA 1
ATOM 2304 C C . VAL A 1 329 ? -8.139 -8.275 19.572 1.00 43.00 329 VAL A C 1
ATOM 2306 O O . VAL A 1 329 ? -7.353 -7.941 20.467 1.00 43.00 329 VAL A O 1
ATOM 2309 N N . PRO A 1 330 ? -8.100 -9.497 19.006 1.00 38.81 330 PRO A N 1
ATOM 2310 C CA . PRO A 1 330 ? -7.118 -10.484 19.420 1.00 38.81 330 PRO A CA 1
ATOM 2311 C C . PRO A 1 330 ? -5.722 -9.905 19.222 1.00 38.81 330 PRO A C 1
ATOM 2313 O O . PRO A 1 330 ? -5.396 -9.416 18.140 1.00 38.81 330 PRO A O 1
ATOM 2316 N N . ALA A 1 331 ? -4.895 -9.934 20.269 1.00 40.66 331 ALA A N 1
ATOM 2317 C CA . ALA A 1 331 ? -3.496 -9.565 20.116 1.00 40.66 331 ALA A CA 1
ATOM 2318 C C . ALA A 1 331 ? -2.870 -10.474 19.039 1.00 40.66 331 ALA A C 1
ATOM 2320 O O . ALA A 1 331 ? -3.109 -11.689 19.097 1.00 40.66 331 ALA A O 1
ATOM 2321 N N . PRO A 1 332 ? -2.088 -9.931 18.081 1.00 45.00 332 PRO A N 1
ATOM 2322 C CA . PRO A 1 332 ? -1.399 -10.739 17.085 1.00 45.00 332 PRO A CA 1
ATOM 2323 C C . PRO A 1 332 ? -0.574 -11.819 17.784 1.00 45.00 332 PRO A C 1
ATOM 2325 O O . PRO A 1 332 ? 0.404 -11.542 18.472 1.00 45.00 332 PRO A O 1
ATOM 2328 N N . SER A 1 333 ? -1.047 -13.055 17.663 1.00 40.75 333 SER A N 1
ATOM 2329 C CA . SER A 1 333 ? -0.518 -14.251 18.331 1.00 40.75 333 SER A CA 1
ATOM 2330 C C . SER A 1 333 ? 0.177 -15.176 17.324 1.00 40.75 333 SER A C 1
ATOM 2332 O O . SER A 1 333 ? 0.425 -16.348 17.597 1.00 40.75 333 SER A O 1
ATOM 2334 N N . GLY A 1 334 ? 0.469 -14.644 16.134 1.00 56.28 334 GLY A N 1
ATOM 2335 C CA . GLY A 1 334 ? 1.120 -15.358 15.049 1.00 56.28 334 GLY A CA 1
ATOM 2336 C C . GLY A 1 334 ? 2.624 -15.475 15.263 1.00 56.28 334 GLY A C 1
ATOM 2337 O O . GLY A 1 334 ? 3.298 -14.508 15.611 1.00 56.28 334 GLY A O 1
ATOM 2338 N N . SER A 1 335 ? 3.154 -16.658 14.970 1.00 78.38 335 SER A N 1
ATOM 2339 C CA . SER A 1 335 ? 4.535 -16.786 14.522 1.00 78.38 335 SER A CA 1
ATOM 2340 C C . SER A 1 335 ? 4.744 -15.981 13.233 1.00 78.38 335 SER A C 1
ATOM 2342 O O . SER A 1 335 ? 3.838 -15.893 12.402 1.00 78.38 335 SER A O 1
ATOM 2344 N N . LEU A 1 336 ? 5.950 -15.432 13.059 1.00 92.81 336 LEU A N 1
ATOM 2345 C CA . LEU A 1 336 ? 6.375 -14.722 11.850 1.00 92.81 336 LEU A CA 1
ATOM 2346 C C . LEU A 1 336 ? 6.059 -15.551 10.591 1.00 92.81 336 LEU A C 1
ATOM 2348 O O . LEU A 1 336 ? 6.634 -16.624 10.389 1.00 92.81 336 LEU A O 1
ATOM 2352 N N . LEU A 1 337 ? 5.161 -15.058 9.733 1.00 95.44 337 LEU A N 1
ATOM 2353 C CA . LEU A 1 337 ? 4.833 -15.727 8.474 1.00 95.44 337 LEU A CA 1
ATOM 2354 C C . LEU A 1 337 ? 5.881 -15.396 7.406 1.00 95.44 337 LEU A C 1
ATOM 2356 O O . LEU A 1 337 ? 5.901 -14.285 6.883 1.00 95.44 337 LEU A O 1
ATOM 2360 N N . VAL A 1 338 ? 6.720 -16.368 7.048 1.00 97.88 338 VAL A N 1
ATOM 2361 C CA . VAL A 1 338 ? 7.684 -16.237 5.944 1.00 97.88 338 VAL A CA 1
ATOM 2362 C C . VAL A 1 338 ? 7.026 -16.696 4.640 1.00 97.88 338 VAL A C 1
ATOM 2364 O O . VAL A 1 338 ? 6.928 -17.899 4.401 1.00 97.88 338 VAL A O 1
ATOM 2367 N N . ALA A 1 339 ? 6.540 -15.749 3.833 1.00 98.25 339 ALA A N 1
ATOM 2368 C CA . ALA A 1 339 ? 5.737 -16.000 2.631 1.00 98.25 339 ALA A CA 1
ATOM 2369 C C . ALA A 1 339 ? 6.151 -15.085 1.454 1.00 98.25 339 ALA A C 1
ATOM 2371 O O . ALA A 1 339 ? 5.484 -14.082 1.186 1.00 98.25 339 ALA A O 1
ATOM 2372 N N . PRO A 1 340 ? 7.256 -15.394 0.752 1.00 98.69 340 PRO A N 1
ATOM 2373 C CA . PRO A 1 340 ? 7.692 -14.646 -0.427 1.00 98.69 340 PRO A CA 1
ATOM 2374 C C . PRO A 1 340 ? 6.712 -14.713 -1.593 1.00 98.69 340 PRO A C 1
ATOM 2376 O O . PRO A 1 340 ? 5.920 -15.652 -1.702 1.00 98.69 340 PRO A O 1
ATOM 2379 N N . TYR A 1 341 ? 6.820 -13.732 -2.486 1.00 98.81 341 TYR A N 1
ATOM 2380 C CA . TYR A 1 341 ? 5.980 -13.638 -3.671 1.00 98.81 341 TYR A CA 1
ATOM 2381 C C . TYR A 1 341 ? 6.392 -14.668 -4.730 1.00 98.81 341 TYR A C 1
ATOM 2383 O O . TYR A 1 341 ? 7.562 -15.061 -4.817 1.00 98.81 341 TYR A O 1
ATOM 2391 N N . VAL A 1 342 ? 5.408 -15.118 -5.509 1.00 98.31 342 VAL A N 1
ATOM 2392 C CA . VAL A 1 342 ? 5.576 -15.941 -6.714 1.00 98.31 342 VAL A CA 1
ATOM 2393 C C . VAL A 1 342 ? 4.580 -15.460 -7.766 1.00 98.31 342 VAL A C 1
ATOM 2395 O O . VAL A 1 342 ? 3.379 -15.683 -7.597 1.00 98.31 342 VAL A O 1
ATOM 2398 N N . ASP A 1 343 ? 5.054 -14.872 -8.861 1.00 95.88 343 ASP A N 1
ATOM 2399 C CA . ASP A 1 343 ? 4.231 -14.642 -10.048 1.00 95.88 343 ASP A CA 1
ATOM 2400 C C . ASP A 1 343 ? 3.860 -15.992 -10.693 1.00 95.88 343 ASP A C 1
ATOM 2402 O O . ASP A 1 343 ? 4.704 -16.718 -11.229 1.00 95.88 343 ASP A O 1
ATOM 2406 N N . LEU A 1 344 ? 2.576 -16.356 -10.615 1.00 93.12 344 LEU A N 1
ATOM 2407 C CA . LEU A 1 344 ? 2.039 -17.561 -11.255 1.00 93.12 344 LEU A CA 1
ATOM 2408 C C . LEU A 1 344 ? 1.737 -17.356 -12.747 1.00 93.12 344 LEU A C 1
ATOM 2410 O O . LEU A 1 344 ? 1.686 -18.330 -13.498 1.00 93.12 344 LEU A O 1
ATOM 2414 N N . GLY A 1 345 ? 1.533 -16.111 -13.182 1.00 90.31 345 GLY A N 1
ATOM 2415 C CA . GLY A 1 345 ? 1.332 -15.755 -14.585 1.00 90.31 345 GLY A CA 1
ATOM 2416 C C . GLY A 1 345 ? 2.627 -15.736 -15.402 1.00 90.31 345 GLY A C 1
ATOM 2417 O O . GLY A 1 345 ? 2.564 -15.826 -16.633 1.00 90.31 345 GLY A O 1
ATOM 2418 N N . LEU A 1 346 ? 3.781 -15.652 -14.736 1.00 89.69 346 LEU A N 1
ATOM 2419 C CA . LEU A 1 346 ? 5.105 -15.677 -15.349 1.00 89.69 346 LEU A CA 1
ATOM 2420 C C . LEU A 1 346 ? 5.420 -17.028 -16.017 1.00 89.69 346 LEU A C 1
ATOM 2422 O O . LEU A 1 346 ? 5.032 -18.096 -15.542 1.00 89.69 346 LEU A O 1
ATOM 2426 N N . TRP A 1 347 ? 6.163 -16.984 -17.128 1.00 86.00 347 TRP A N 1
ATOM 2427 C CA . TRP A 1 347 ? 6.626 -18.169 -17.852 1.00 86.00 347 TRP A CA 1
ATOM 2428 C C . TRP A 1 347 ? 8.151 -18.361 -17.725 1.00 86.00 347 TRP A C 1
ATOM 2430 O O . TRP A 1 347 ? 8.892 -17.406 -17.963 1.00 86.00 347 TRP A O 1
ATOM 2440 N N . PRO A 1 348 ? 8.652 -19.583 -17.444 1.00 89.44 348 PRO A N 1
ATOM 2441 C CA . PRO A 1 348 ? 7.895 -20.788 -17.102 1.00 89.44 348 PRO A CA 1
ATOM 2442 C C . PRO A 1 348 ? 7.218 -20.676 -15.731 1.00 89.44 348 PRO A C 1
ATOM 2444 O O . PRO A 1 348 ? 7.828 -20.201 -14.775 1.00 89.44 348 PRO A O 1
ATOM 2447 N N . THR A 1 349 ? 5.975 -21.157 -15.640 1.00 89.31 349 THR A N 1
ATOM 2448 C CA . THR A 1 349 ? 5.191 -21.145 -14.398 1.00 89.31 349 THR A CA 1
ATOM 2449 C C . THR A 1 349 ? 5.928 -21.886 -13.285 1.00 89.31 349 THR A C 1
ATOM 2451 O O . THR A 1 349 ? 6.413 -23.003 -13.482 1.00 89.31 349 THR A O 1
ATOM 2454 N N . ALA A 1 350 ? 6.004 -21.270 -12.106 1.00 93.06 350 ALA A N 1
ATOM 2455 C CA . ALA A 1 350 ? 6.682 -21.837 -10.948 1.00 93.06 350 ALA A CA 1
ATOM 2456 C C . ALA A 1 350 ? 6.011 -23.131 -10.452 1.00 93.06 350 ALA A C 1
ATOM 2458 O O . ALA A 1 350 ? 4.815 -23.142 -10.171 1.00 93.06 350 ALA A O 1
ATOM 2459 N N . ASP A 1 351 ? 6.787 -24.200 -10.259 1.00 96.00 351 ASP A N 1
ATOM 2460 C CA . ASP A 1 351 ? 6.363 -25.361 -9.467 1.00 96.00 351 ASP A CA 1
ATOM 2461 C C . ASP A 1 351 ? 6.544 -25.021 -7.983 1.00 96.00 351 ASP A C 1
ATOM 2463 O O . ASP A 1 351 ? 7.668 -24.970 -7.475 1.00 96.00 351 ASP A O 1
ATOM 2467 N N . LEU A 1 352 ? 5.431 -24.771 -7.288 1.00 98.00 352 LEU A N 1
ATOM 2468 C CA . LEU A 1 352 ? 5.444 -24.337 -5.890 1.00 98.00 352 LEU A CA 1
ATOM 2469 C C . LEU A 1 352 ? 6.022 -25.409 -4.954 1.00 98.00 352 LEU A C 1
ATOM 2471 O O . LEU A 1 352 ? 6.691 -25.083 -3.971 1.00 98.00 352 LEU A O 1
ATOM 2475 N N . THR A 1 353 ? 5.820 -26.688 -5.278 1.00 97.94 353 THR A N 1
ATOM 2476 C CA . THR A 1 353 ? 6.303 -27.811 -4.465 1.00 97.94 353 THR A CA 1
ATOM 2477 C C . THR A 1 353 ? 7.813 -27.976 -4.622 1.00 97.94 353 THR A C 1
ATOM 2479 O O . THR A 1 353 ? 8.534 -28.056 -3.626 1.00 97.94 353 THR A O 1
ATOM 2482 N N . ALA A 1 354 ? 8.318 -27.950 -5.858 1.00 97.50 354 ALA A N 1
ATOM 2483 C CA . ALA A 1 354 ? 9.753 -28.015 -6.128 1.00 97.50 354 ALA A CA 1
ATOM 2484 C C . ALA A 1 354 ? 10.497 -26.774 -5.601 1.00 97.50 354 ALA A C 1
ATOM 2486 O O . ALA A 1 354 ? 11.587 -26.896 -5.033 1.00 97.50 354 ALA A O 1
ATOM 2487 N N . PHE A 1 355 ? 9.905 -25.580 -5.732 1.00 96.94 355 PHE A N 1
ATOM 2488 C CA . PHE A 1 355 ? 10.475 -24.341 -5.193 1.00 96.94 355 PHE A CA 1
ATOM 2489 C C . PHE A 1 355 ? 10.564 -24.402 -3.666 1.00 96.94 355 PHE A C 1
ATOM 2491 O O . PHE A 1 355 ? 11.617 -24.086 -3.108 1.00 96.94 355 PHE A O 1
ATOM 2498 N N . SER A 1 356 ? 9.509 -24.863 -2.988 1.00 97.25 356 SER A N 1
ATOM 2499 C CA . SER A 1 356 ? 9.499 -25.073 -1.535 1.00 97.25 356 SER A CA 1
ATOM 2500 C C . SER A 1 356 ? 10.621 -26.014 -1.081 1.00 97.25 356 SER A C 1
ATOM 2502 O O . SER A 1 356 ? 11.435 -25.642 -0.231 1.00 97.25 356 SER A O 1
ATOM 2504 N N . GLN A 1 357 ? 10.742 -27.187 -1.712 1.00 96.81 357 GLN A N 1
ATOM 2505 C CA . GLN A 1 357 ? 11.771 -28.182 -1.386 1.00 96.81 357 GLN A CA 1
ATOM 2506 C C . GLN A 1 357 ? 13.203 -27.653 -1.589 1.00 96.81 357 GLN A C 1
ATOM 2508 O O . GLN A 1 357 ? 14.084 -27.932 -0.776 1.00 96.81 357 GLN A O 1
ATOM 2513 N N . ALA A 1 358 ? 13.450 -26.878 -2.650 1.00 97.44 358 ALA A N 1
ATOM 2514 C CA . ALA A 1 358 ? 14.790 -26.390 -2.986 1.00 97.44 358 ALA A CA 1
ATOM 2515 C C . ALA A 1 358 ? 15.228 -25.139 -2.192 1.00 97.44 358 ALA A C 1
ATOM 2517 O O . ALA A 1 358 ? 16.427 -24.943 -1.947 1.00 97.44 358 ALA A O 1
ATOM 2518 N N . SER A 1 359 ? 14.267 -24.297 -1.796 1.00 96.81 359 SER A N 1
ATOM 2519 C CA . SER A 1 359 ? 14.491 -23.036 -1.070 1.00 96.81 359 SER A CA 1
ATOM 2520 C C . SER A 1 359 ? 14.374 -23.164 0.455 1.00 96.81 359 SER A C 1
ATOM 2522 O O . SER A 1 359 ? 15.001 -22.393 1.180 1.00 96.81 359 SER A O 1
ATOM 2524 N N . GLY A 1 360 ? 13.599 -24.137 0.949 1.00 96.06 360 GLY A N 1
ATOM 2525 C CA . GLY A 1 360 ? 13.247 -24.289 2.365 1.00 96.06 360 GLY A CA 1
ATOM 2526 C C . GLY A 1 360 ? 12.060 -23.429 2.824 1.00 96.06 360 GLY A C 1
ATOM 2527 O O . GLY A 1 360 ? 11.772 -23.396 4.023 1.00 96.06 360 GLY A O 1
ATOM 2528 N N . VAL A 1 361 ? 11.391 -22.742 1.893 1.00 96.44 361 VAL A N 1
ATOM 2529 C CA . VAL A 1 361 ? 10.190 -21.924 2.118 1.00 96.44 361 VAL A CA 1
ATOM 2530 C C . VAL A 1 361 ? 8.952 -22.818 2.257 1.00 96.44 361 VAL A C 1
ATOM 2532 O O . VAL A 1 361 ? 8.735 -23.699 1.430 1.00 96.44 361 VAL A O 1
ATOM 2535 N N . SER A 1 362 ? 8.119 -22.588 3.276 1.00 96.25 362 SER A N 1
ATOM 2536 C CA . SER A 1 362 ? 6.896 -23.371 3.551 1.00 96.25 362 SER A CA 1
ATOM 2537 C C . SER A 1 362 ? 5.582 -22.610 3.331 1.00 96.25 362 SER A C 1
ATOM 2539 O O . SER A 1 362 ? 4.506 -23.200 3.438 1.00 96.25 362 SER A O 1
ATOM 2541 N N . ALA A 1 363 ? 5.638 -21.321 2.996 1.00 98.00 363 ALA A N 1
ATOM 2542 C CA . ALA A 1 363 ? 4.477 -20.536 2.594 1.00 98.00 363 ALA A CA 1
ATOM 2543 C C . ALA A 1 363 ? 4.819 -19.635 1.403 1.00 98.00 363 ALA A C 1
ATOM 2545 O O . ALA A 1 363 ? 5.959 -19.202 1.281 1.00 98.00 363 ALA A O 1
ATOM 2546 N N . VAL A 1 364 ? 3.854 -19.337 0.535 1.00 98.56 364 VAL A N 1
ATOM 2547 C CA . VAL A 1 364 ? 4.045 -18.423 -0.604 1.00 98.56 364 VAL A CA 1
ATOM 2548 C C . VAL A 1 364 ? 2.898 -17.429 -0.712 1.00 98.56 364 VAL A C 1
ATOM 2550 O O . VAL A 1 364 ? 1.751 -17.750 -0.388 1.00 98.56 364 VAL A O 1
ATOM 2553 N N . THR A 1 365 ? 3.215 -16.249 -1.226 1.00 98.88 365 THR A N 1
ATOM 2554 C CA . THR A 1 365 ? 2.254 -15.240 -1.657 1.00 98.88 365 THR A CA 1
ATOM 2555 C C . THR A 1 365 ? 2.119 -15.343 -3.176 1.00 98.88 365 THR A C 1
ATOM 2557 O O . THR A 1 365 ? 2.940 -14.839 -3.935 1.00 98.88 365 THR A O 1
ATOM 2560 N N . ALA A 1 366 ? 1.119 -16.097 -3.626 1.00 98.62 366 ALA A N 1
ATOM 2561 C CA . ALA A 1 366 ? 0.819 -16.298 -5.035 1.00 98.62 366 ALA A CA 1
ATOM 2562 C C . ALA A 1 366 ? 0.283 -14.995 -5.643 1.00 98.62 366 ALA A C 1
ATOM 2564 O O . ALA A 1 366 ? -0.726 -14.456 -5.179 1.00 98.62 366 ALA A O 1
ATOM 2565 N N . ALA A 1 367 ? 0.965 -14.515 -6.678 1.00 97.12 367 ALA A N 1
ATOM 2566 C CA . ALA A 1 367 ? 0.802 -13.195 -7.260 1.00 97.12 367 ALA A CA 1
ATOM 2567 C C . ALA A 1 367 ? 0.487 -13.292 -8.771 1.00 97.12 367 ALA A C 1
ATOM 2569 O O . ALA A 1 367 ? 0.903 -14.238 -9.438 1.00 97.12 367 ALA A O 1
ATOM 2570 N N . PHE A 1 368 ? -0.274 -12.383 -9.378 1.00 98.31 368 PHE A N 1
ATOM 2571 C CA . PHE A 1 368 ? -1.295 -11.521 -8.772 1.00 98.31 368 PHE A CA 1
ATOM 2572 C C . PHE A 1 368 ? -2.671 -11.872 -9.335 1.00 98.31 368 PHE A C 1
ATOM 2574 O O . PHE A 1 368 ? -2.815 -12.157 -10.530 1.00 98.31 368 PHE A O 1
ATOM 2581 N N . VAL A 1 369 ? -3.691 -11.822 -8.477 1.00 98.75 369 VAL A N 1
ATOM 2582 C CA . VAL A 1 369 ? -5.092 -11.874 -8.892 1.00 98.75 369 VAL A CA 1
ATOM 2583 C C . VAL A 1 369 ? -5.566 -10.464 -9.236 1.00 98.75 369 VAL A C 1
ATOM 2585 O O . VAL A 1 369 ? -5.587 -9.570 -8.393 1.00 98.75 369 VAL A O 1
ATOM 2588 N N . VAL A 1 370 ? -5.990 -10.275 -10.478 1.00 98.44 370 VAL A N 1
ATOM 2589 C CA . VAL A 1 370 ? -6.428 -8.986 -11.031 1.00 98.44 370 VAL A CA 1
ATOM 2590 C C . VAL A 1 370 ? -7.665 -9.183 -11.908 1.00 98.44 370 VAL A C 1
ATOM 2592 O O . VAL A 1 370 ? -8.063 -10.316 -12.214 1.00 98.44 370 VAL A O 1
ATOM 2595 N N . ALA A 1 371 ? -8.300 -8.085 -12.308 1.00 97.75 371 ALA A N 1
ATOM 2596 C CA . ALA A 1 371 ? -9.400 -8.124 -13.259 1.00 97.75 371 ALA A CA 1
ATOM 2597 C C . ALA A 1 371 ? -8.946 -8.666 -14.626 1.00 97.75 371 ALA A C 1
ATOM 2599 O O . ALA A 1 371 ? -7.863 -8.343 -15.120 1.00 97.75 371 ALA A O 1
ATOM 2600 N N . ASP A 1 372 ? -9.800 -9.463 -15.267 1.00 97.69 372 ASP A N 1
ATOM 2601 C CA . ASP A 1 372 ? -9.651 -9.796 -16.682 1.00 97.69 372 ASP A CA 1
ATOM 2602 C C . ASP A 1 372 ? -9.704 -8.509 -17.520 1.00 97.69 372 ASP A C 1
ATOM 2604 O O . ASP A 1 372 ? -10.677 -7.751 -17.445 1.00 97.69 372 ASP A O 1
ATOM 2608 N N . ARG A 1 373 ? -8.698 -8.291 -18.375 1.00 91.56 373 ARG A N 1
ATOM 2609 C CA . ARG A 1 373 ? -8.622 -7.120 -19.273 1.00 91.56 373 ARG A CA 1
ATOM 2610 C C . ARG A 1 373 ? -9.813 -7.012 -20.241 1.00 91.56 373 ARG A C 1
ATOM 2612 O O . ARG A 1 373 ? -10.067 -5.938 -20.777 1.00 91.56 373 ARG A O 1
ATOM 2619 N N . SER A 1 374 ? -10.540 -8.107 -20.469 1.00 94.00 374 SER A N 1
ATOM 2620 C CA . SER A 1 374 ? -11.769 -8.178 -21.271 1.00 94.00 374 SER A CA 1
ATOM 2621 C C . SER A 1 374 ? -13.063 -8.230 -20.440 1.00 94.00 374 SER A C 1
ATOM 2623 O O . SER A 1 374 ? -14.152 -8.099 -20.999 1.00 94.00 374 SER A O 1
ATOM 2625 N N . SER A 1 375 ? -12.976 -8.414 -19.117 1.00 94.88 375 SER A N 1
ATOM 2626 C CA . SER A 1 375 ? -14.132 -8.595 -18.230 1.00 94.88 375 SER A CA 1
ATOM 2627 C C . SER A 1 375 ? -13.830 -8.121 -16.803 1.00 94.88 375 SER A C 1
ATOM 2629 O O . SER A 1 375 ? -13.470 -8.900 -15.924 1.00 94.88 375 SER A O 1
ATOM 2631 N N . ALA A 1 376 ? -14.035 -6.825 -16.555 1.00 91.06 376 ALA A N 1
ATOM 2632 C CA . ALA A 1 376 ? -13.631 -6.114 -15.335 1.00 91.06 376 ALA A CA 1
ATOM 2633 C C . ALA A 1 376 ? -14.020 -6.768 -13.987 1.00 91.06 376 ALA A C 1
ATOM 2635 O O . ALA A 1 376 ? -13.336 -6.570 -12.990 1.00 91.06 376 ALA A O 1
ATOM 2636 N N . CYS A 1 377 ? -15.110 -7.541 -13.932 1.00 97.06 377 CYS A N 1
ATOM 2637 C CA . CYS A 1 377 ? -15.569 -8.236 -12.718 1.00 97.06 377 CYS A CA 1
ATOM 2638 C C . CYS A 1 377 ? -15.153 -9.719 -12.638 1.00 97.06 377 CYS A C 1
ATOM 2640 O O . CYS A 1 377 ? -15.615 -10.435 -11.747 1.00 97.06 377 CYS A O 1
ATOM 2642 N N . SER A 1 378 ? -14.330 -10.208 -13.569 1.00 98.06 378 SER A N 1
ATOM 2643 C CA . SER A 1 378 ? -13.824 -11.582 -13.583 1.00 98.06 378 SER A CA 1
ATOM 2644 C C . SER A 1 378 ? -12.423 -11.638 -12.963 1.00 98.06 378 SER A C 1
ATOM 2646 O O . SER A 1 378 ? -11.514 -11.004 -13.500 1.00 98.06 378 SER A O 1
ATOM 2648 N N . PRO A 1 379 ? -12.206 -12.378 -11.859 1.00 98.56 379 PRO A N 1
ATOM 2649 C CA . PRO A 1 379 ? -10.869 -12.587 -11.314 1.00 98.56 379 PRO A CA 1
ATOM 2650 C C . PRO A 1 379 ? -10.049 -13.509 -12.228 1.00 98.56 379 PRO A C 1
ATOM 2652 O O . PRO A 1 379 ? -10.520 -14.575 -12.641 1.00 98.56 379 PRO A O 1
ATOM 2655 N N . THR A 1 380 ? -8.802 -13.120 -12.492 1.00 98.56 380 THR A N 1
ATOM 2656 C CA . THR A 1 380 ? -7.802 -13.861 -13.281 1.00 98.56 380 THR A CA 1
ATOM 2657 C C . THR A 1 380 ? -6.440 -13.793 -12.599 1.00 98.56 380 THR A C 1
ATOM 2659 O O . THR A 1 380 ? -6.169 -12.826 -11.888 1.00 98.56 380 THR A O 1
ATOM 2662 N N . TRP A 1 381 ? -5.551 -14.751 -12.862 1.00 97.56 381 TRP A N 1
ATOM 2663 C CA . TRP A 1 381 ? -4.120 -14.512 -12.642 1.00 97.56 381 TRP A CA 1
ATOM 2664 C C . TRP A 1 381 ? -3.554 -13.644 -13.777 1.00 97.56 381 TRP A C 1
ATOM 2666 O O . TRP A 1 381 ? -3.824 -13.899 -14.954 1.00 97.56 381 TRP A O 1
ATOM 2676 N N . ALA A 1 382 ? -2.774 -12.617 -13.434 1.00 93.06 382 ALA A N 1
ATOM 2677 C CA . ALA A 1 382 ? -2.046 -11.745 -14.371 1.00 93.06 382 ALA A CA 1
ATOM 2678 C C . ALA A 1 382 ? -2.879 -11.105 -15.516 1.00 93.06 382 ALA A C 1
ATOM 2680 O O . ALA A 1 382 ? -2.332 -10.710 -16.551 1.00 93.06 382 ALA A O 1
ATOM 2681 N N . GLY A 1 383 ? -4.201 -10.982 -15.355 1.00 95.06 383 GLY A N 1
ATOM 2682 C CA . GLY A 1 383 ? -5.100 -10.259 -16.265 1.00 95.06 383 GLY A CA 1
ATOM 2683 C C . GLY A 1 383 ? -5.493 -11.022 -17.533 1.00 95.06 383 GLY A C 1
ATOM 2684 O O . GLY A 1 383 ? -6.056 -10.424 -18.456 1.00 95.06 383 GLY A O 1
ATOM 2685 N N . TYR A 1 384 ? -5.137 -12.305 -17.647 1.00 93.75 384 TYR A N 1
ATOM 2686 C CA . TYR A 1 384 ? -5.383 -13.108 -18.847 1.00 93.75 384 TYR A CA 1
ATOM 2687 C C . TYR A 1 384 ? -6.649 -13.955 -18.708 1.00 93.75 384 TYR A C 1
ATOM 2689 O O . TYR A 1 384 ? -6.763 -14.757 -17.784 1.00 93.75 384 TYR A O 1
ATOM 2697 N N . THR A 1 385 ? -7.552 -13.879 -19.689 1.00 96.12 385 THR A N 1
ATOM 2698 C CA . THR A 1 385 ? -8.793 -14.677 -19.727 1.00 96.12 385 THR A CA 1
ATOM 2699 C C . THR A 1 385 ? -8.547 -16.183 -19.648 1.00 96.12 385 THR A C 1
ATOM 2701 O O . THR A 1 385 ? -9.320 -16.900 -19.013 1.00 96.12 385 THR A O 1
ATOM 2704 N N . ALA A 1 386 ? -7.442 -16.671 -20.224 1.00 95.88 386 ALA A N 1
ATOM 2705 C CA . ALA A 1 386 ? -7.023 -18.069 -20.107 1.00 95.88 386 ALA A CA 1
ATOM 2706 C C . ALA A 1 386 ? -6.830 -18.502 -18.637 1.00 95.88 386 ALA A C 1
ATOM 2708 O O . ALA A 1 386 ? -7.205 -19.615 -18.267 1.00 95.88 386 ALA A O 1
ATOM 2709 N N . TYR A 1 387 ? -6.336 -17.593 -17.791 1.00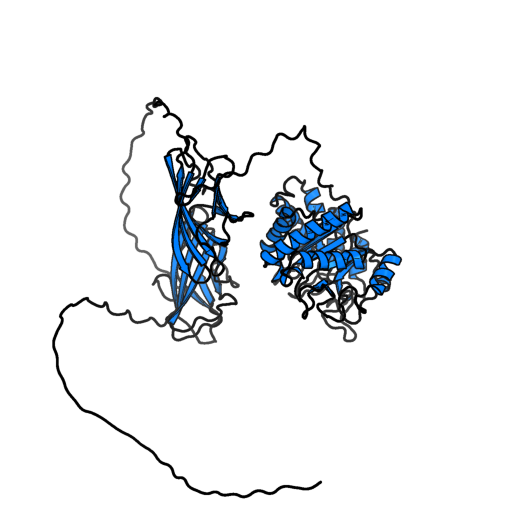 96.75 387 TYR A N 1
ATOM 2710 C CA . TYR A 1 387 ? -6.076 -17.796 -16.364 1.00 96.75 387 TYR A CA 1
ATOM 2711 C C . TYR A 1 387 ? -7.236 -17.308 -15.470 1.00 96.75 387 TYR A C 1
ATOM 2713 O O . TYR A 1 387 ? -7.035 -16.977 -14.298 1.00 96.75 387 TYR A O 1
ATOM 2721 N N . THR A 1 388 ? -8.463 -17.249 -16.006 1.00 98.25 388 THR A N 1
ATOM 2722 C CA . THR A 1 388 ? -9.680 -16.976 -15.220 1.00 98.25 388 THR A CA 1
ATOM 2723 C C . THR A 1 388 ? -9.810 -17.971 -14.075 1.00 98.25 388 THR A C 1
ATOM 2725 O O . THR A 1 388 ? -9.772 -19.181 -14.294 1.00 98.25 388 THR A O 1
ATOM 2728 N N . ILE A 1 389 ? -10.040 -17.478 -12.857 1.00 98.50 389 ILE A N 1
ATOM 2729 C CA . ILE A 1 389 ? -10.192 -18.320 -11.664 1.00 98.50 389 ILE A CA 1
ATOM 2730 C C . ILE A 1 389 ? -11.417 -19.229 -11.820 1.00 98.50 389 ILE A C 1
ATOM 2732 O O . ILE A 1 389 ? -12.513 -18.752 -12.125 1.00 98.50 389 ILE A O 1
ATOM 2736 N N . GLY A 1 390 ? -11.254 -20.536 -11.611 1.00 97.56 390 GLY A N 1
ATOM 2737 C CA . GLY A 1 390 ? -12.248 -21.568 -11.929 1.00 97.56 390 GLY A CA 1
ATOM 2738 C C . GLY A 1 390 ? -12.246 -22.035 -13.394 1.00 97.56 390 GLY A C 1
ATOM 2739 O O . GLY A 1 390 ? -13.090 -22.849 -13.760 1.00 97.56 390 GLY A O 1
ATOM 2740 N N . GLY A 1 391 ? -11.341 -21.516 -14.229 1.00 96.69 391 GLY A N 1
ATOM 2741 C CA . GLY A 1 391 ? -11.069 -21.989 -15.586 1.00 96.69 391 GLY A CA 1
ATOM 2742 C C . GLY A 1 391 ? -10.035 -23.121 -15.628 1.00 96.69 391 GLY A C 1
ATOM 2743 O O . GLY A 1 391 ? -9.596 -23.630 -14.600 1.00 96.69 391 GLY A O 1
ATOM 2744 N N . ALA A 1 392 ? -9.628 -23.519 -16.836 1.00 94.25 392 ALA A N 1
ATOM 2745 C CA . ALA A 1 392 ? -8.721 -24.655 -17.041 1.00 94.25 392 ALA A CA 1
ATOM 2746 C C . ALA A 1 392 ? -7.252 -24.378 -16.655 1.00 94.25 392 ALA A C 1
ATOM 2748 O O . ALA A 1 392 ? -6.509 -25.321 -16.391 1.00 94.25 392 ALA A O 1
ATOM 2749 N N . GLN A 1 393 ? -6.827 -23.110 -16.634 1.00 94.12 393 GLN A N 1
ATOM 2750 C CA . GLN A 1 393 ? -5.451 -22.687 -16.341 1.00 94.12 393 GLN A CA 1
ATOM 2751 C C . GLN A 1 393 ? -5.399 -21.728 -15.137 1.00 94.12 393 GLN A C 1
ATOM 2753 O O . GLN A 1 393 ? -4.649 -20.761 -15.125 1.00 94.12 393 GLN A O 1
ATOM 2758 N N . ASP A 1 394 ? -6.203 -21.987 -14.103 1.00 96.50 394 ASP A N 1
ATOM 2759 C CA . ASP A 1 394 ? -6.225 -21.190 -12.866 1.00 96.50 394 ASP A CA 1
ATOM 2760 C C . ASP A 1 394 ? -5.195 -21.625 -11.805 1.00 96.50 394 ASP A C 1
ATOM 2762 O O . ASP A 1 394 ? -5.280 -21.218 -10.646 1.00 96.50 394 ASP A O 1
ATOM 2766 N N . PHE A 1 395 ? -4.244 -22.475 -12.200 1.00 97.75 395 PHE A N 1
ATOM 2767 C CA . PHE A 1 395 ? -3.176 -23.051 -11.374 1.00 97.75 395 PHE A CA 1
ATOM 2768 C C . PHE A 1 395 ? -3.631 -23.862 -10.144 1.00 97.75 395 PHE A C 1
ATOM 2770 O O . PHE A 1 395 ? -2.796 -24.208 -9.304 1.00 97.75 395 PHE A O 1
ATOM 2777 N N . GLN A 1 396 ? -4.910 -24.262 -10.058 1.00 97.81 396 GLN A N 1
ATOM 2778 C CA . GLN A 1 396 ? -5.433 -25.049 -8.930 1.00 97.81 396 GLN A CA 1
ATOM 2779 C C . GLN A 1 396 ? -4.615 -26.309 -8.630 1.00 97.81 396 GLN A C 1
ATOM 2781 O O . GLN A 1 396 ? -4.401 -26.616 -7.463 1.00 97.81 396 GLN A O 1
ATOM 2786 N N . SER A 1 397 ? -4.179 -27.062 -9.643 1.00 97.75 397 SER A N 1
ATOM 2787 C CA . SER A 1 397 ? -3.433 -28.313 -9.439 1.00 97.75 397 SER A CA 1
ATOM 2788 C C . SER A 1 397 ? -2.079 -28.083 -8.761 1.00 97.75 397 SER A C 1
ATOM 2790 O O . SER A 1 397 ? -1.717 -28.834 -7.860 1.00 97.75 397 SER A O 1
ATOM 2792 N N . ASN A 1 398 ? -1.372 -27.019 -9.144 1.00 98.12 398 ASN A N 1
ATOM 2793 C CA . ASN A 1 398 ? -0.096 -26.599 -8.562 1.00 98.12 398 ASN A CA 1
ATOM 2794 C C . ASN A 1 398 ? -0.277 -26.137 -7.104 1.00 98.12 398 ASN A C 1
ATOM 2796 O O . ASN A 1 398 ? 0.390 -26.633 -6.197 1.00 98.12 398 ASN A O 1
ATOM 2800 N N . ILE A 1 399 ? -1.262 -25.261 -6.869 1.00 98.62 399 ILE A N 1
ATOM 2801 C CA . ILE A 1 399 ? -1.623 -24.764 -5.533 1.00 98.62 399 ILE A CA 1
ATOM 2802 C C . ILE A 1 399 ? -2.048 -25.916 -4.609 1.00 98.62 399 ILE A C 1
ATOM 2804 O O . ILE A 1 399 ? -1.531 -26.033 -3.500 1.00 98.62 399 ILE A O 1
ATOM 2808 N N . ALA A 1 400 ? -2.928 -26.805 -5.076 1.00 98.38 400 ALA A N 1
ATOM 2809 C CA . ALA A 1 400 ? -3.422 -27.935 -4.294 1.00 98.38 400 ALA A CA 1
ATOM 2810 C C . ALA A 1 400 ? -2.332 -28.981 -4.010 1.00 98.38 400 ALA A C 1
ATOM 2812 O O . ALA A 1 400 ? -2.320 -29.555 -2.920 1.00 98.38 400 ALA A O 1
ATOM 2813 N N . ALA A 1 401 ? -1.401 -29.220 -4.942 1.00 98.44 401 ALA A N 1
ATOM 2814 C CA . ALA A 1 401 ? -0.252 -30.097 -4.711 1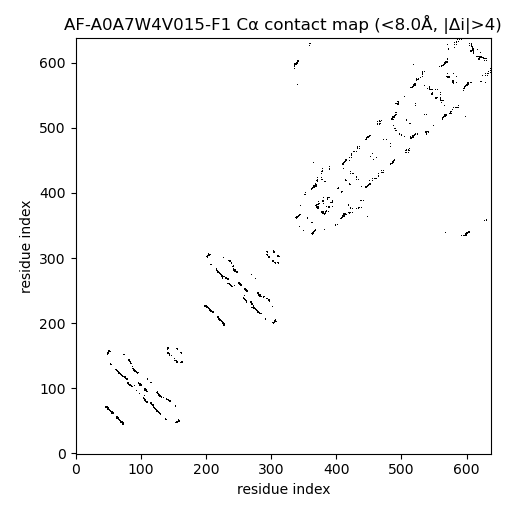.00 98.44 401 ALA A CA 1
ATOM 2815 C C . ALA A 1 401 ? 0.663 -29.538 -3.609 1.00 98.44 401 ALA A C 1
ATOM 2817 O O . ALA A 1 401 ? 0.991 -30.256 -2.663 1.00 98.44 401 ALA A O 1
ATOM 2818 N N . PHE A 1 402 ? 0.987 -28.243 -3.672 1.00 98.62 402 PHE A N 1
ATOM 2819 C CA . PHE A 1 402 ? 1.793 -27.579 -2.649 1.00 98.62 402 PHE A CA 1
ATOM 2820 C C . PHE A 1 402 ? 1.094 -27.555 -1.279 1.00 98.62 402 PHE A C 1
ATOM 2822 O O . PHE A 1 402 ? 1.711 -27.897 -0.271 1.00 98.62 402 PHE A O 1
ATOM 2829 N N . GLN A 1 403 ? -0.209 -27.256 -1.233 1.00 98.44 403 GLN A N 1
ATOM 2830 C CA . GLN A 1 403 ? -1.011 -27.337 -0.004 1.00 98.44 403 GLN A CA 1
ATOM 2831 C C . GLN A 1 403 ? -1.059 -28.761 0.572 1.00 98.44 403 GLN A C 1
ATOM 2833 O O . GLN A 1 403 ? -0.913 -28.945 1.780 1.00 98.44 403 GLN A O 1
ATOM 2838 N N . SER A 1 404 ? -1.188 -29.781 -0.281 1.00 97.81 404 SER A N 1
ATOM 2839 C CA . SER A 1 404 ? -1.164 -31.195 0.133 1.00 97.81 404 SER A CA 1
ATOM 2840 C C . SER A 1 404 ? 0.203 -31.635 0.672 1.00 97.81 404 SER A C 1
ATOM 2842 O O . SER A 1 404 ? 0.271 -32.537 1.502 1.00 97.81 404 SER A O 1
ATOM 2844 N N . ALA A 1 405 ? 1.287 -30.972 0.256 1.00 97.38 405 ALA A N 1
ATOM 2845 C CA . ALA A 1 405 ? 2.630 -31.135 0.814 1.00 97.38 405 ALA A CA 1
ATOM 2846 C C . ALA A 1 405 ? 2.858 -30.345 2.128 1.00 97.38 405 ALA A C 1
ATOM 2848 O O . ALA A 1 405 ? 3.982 -30.297 2.628 1.00 97.38 405 ALA A O 1
ATOM 2849 N N . GLY A 1 406 ? 1.814 -29.727 2.698 1.00 96.75 406 GLY A N 1
ATOM 2850 C CA . GLY A 1 406 ? 1.881 -28.914 3.919 1.00 96.75 406 GLY A CA 1
ATOM 2851 C C . GLY A 1 406 ? 2.213 -27.435 3.686 1.00 96.75 406 GLY A C 1
ATOM 2852 O O . GLY A 1 406 ? 2.409 -26.693 4.649 1.00 96.75 406 GLY A O 1
ATOM 2853 N N . GLY A 1 407 ? 2.276 -26.998 2.427 1.00 97.75 407 GLY A N 1
ATOM 2854 C CA . GLY A 1 407 ? 2.506 -25.609 2.049 1.00 97.75 407 GLY A CA 1
ATOM 2855 C C . GLY A 1 407 ? 1.329 -24.690 2.376 1.00 97.75 407 GLY A C 1
ATOM 2856 O O . GLY A 1 407 ? 0.165 -25.073 2.255 1.00 97.75 407 GLY A O 1
ATOM 2857 N N . ARG A 1 408 ? 1.607 -23.440 2.759 1.00 97.69 408 ARG A N 1
ATOM 2858 C CA . ARG A 1 408 ? 0.569 -22.409 2.945 1.00 97.69 408 ARG A CA 1
ATOM 2859 C C . ARG A 1 408 ? 0.564 -21.427 1.780 1.00 97.69 408 ARG A C 1
ATOM 2861 O O . ARG A 1 408 ? 1.617 -20.965 1.357 1.00 97.69 408 ARG A O 1
ATOM 2868 N N . VAL A 1 409 ? -0.616 -21.079 1.282 1.00 98.50 409 VAL A N 1
ATOM 2869 C CA . VAL A 1 409 ? -0.772 -20.141 0.162 1.00 98.50 409 VAL A CA 1
ATOM 2870 C C . VAL A 1 409 ? -1.554 -18.925 0.627 1.00 98.50 409 VAL A C 1
ATOM 2872 O O . VAL A 1 409 ? -2.607 -19.057 1.245 1.00 98.50 409 VAL A O 1
ATOM 2875 N N . VAL A 1 410 ? -1.036 -17.750 0.293 1.00 98.69 410 VAL A N 1
ATOM 2876 C CA . VAL A 1 410 ? -1.740 -16.471 0.326 1.00 98.69 410 VAL A CA 1
ATOM 2877 C C . VAL A 1 410 ? -1.980 -16.076 -1.124 1.00 98.69 410 VAL A C 1
ATOM 2879 O O . VAL A 1 410 ? -1.027 -16.050 -1.893 1.00 98.69 410 VAL A O 1
ATOM 2882 N N . ALA A 1 411 ? -3.215 -15.784 -1.528 1.00 98.69 411 ALA A N 1
ATOM 2883 C CA . ALA A 1 411 ? -3.438 -15.123 -2.816 1.00 98.69 411 ALA A CA 1
ATOM 2884 C C . ALA A 1 411 ? -3.312 -13.610 -2.617 1.00 98.69 411 ALA A C 1
ATOM 2886 O O . ALA A 1 411 ? -3.990 -13.065 -1.740 1.00 98.69 411 ALA A O 1
ATOM 2887 N N . SER A 1 412 ? -2.462 -12.962 -3.414 1.00 98.81 412 SER A N 1
ATOM 2888 C CA . SER A 1 412 ? -2.339 -11.506 -3.459 1.00 98.81 412 SER A CA 1
ATOM 2889 C C . SER A 1 412 ? -3.154 -10.923 -4.612 1.00 98.81 412 SER A C 1
ATOM 2891 O O . SER A 1 412 ? -3.112 -11.433 -5.736 1.00 98.81 412 SER A O 1
ATOM 2893 N N . PHE A 1 413 ? -3.916 -9.872 -4.324 1.00 98.81 413 PHE A N 1
ATOM 2894 C CA . PHE A 1 413 ? -4.709 -9.113 -5.287 1.00 98.81 413 PHE A CA 1
ATOM 2895 C C . PHE A 1 413 ? -4.035 -7.779 -5.614 1.00 98.81 413 PHE A C 1
ATOM 2897 O O . PHE A 1 413 ? -3.694 -7.055 -4.684 1.00 98.81 413 PHE A O 1
ATOM 2904 N N . GLY A 1 414 ? -3.948 -7.413 -6.896 1.00 96.25 414 GLY A N 1
ATOM 2905 C CA . GLY A 1 414 ? -3.377 -6.132 -7.339 1.00 96.25 414 GLY A CA 1
ATOM 2906 C C . GLY A 1 414 ? -1.950 -6.249 -7.880 1.00 96.25 414 GLY A C 1
ATOM 2907 O O . GLY A 1 414 ? -1.745 -6.931 -8.885 1.00 96.25 414 GLY A O 1
ATOM 2908 N N . GLY A 1 415 ? -1.001 -5.569 -7.236 1.00 90.19 415 GLY A N 1
ATOM 2909 C CA . GLY A 1 415 ? 0.383 -5.396 -7.688 1.00 90.19 415 GLY A CA 1
ATOM 2910 C C . GLY A 1 415 ? 0.566 -4.260 -8.708 1.00 90.19 415 GLY A C 1
ATOM 2911 O O . GLY A 1 415 ? -0.397 -3.650 -9.177 1.00 90.19 415 GLY A O 1
ATOM 2912 N N . ALA A 1 416 ? 1.817 -3.981 -9.078 1.00 77.00 416 ALA A N 1
ATOM 2913 C CA . ALA A 1 416 ? 2.221 -2.814 -9.871 1.00 77.00 416 ALA A CA 1
ATOM 2914 C C . ALA A 1 416 ? 1.654 -2.739 -11.305 1.00 77.00 416 ALA A C 1
ATOM 2916 O O . ALA A 1 416 ? 1.746 -1.693 -11.954 1.00 77.00 416 ALA A O 1
ATOM 2917 N N . VAL A 1 417 ? 1.104 -3.837 -11.839 1.00 77.12 417 VAL A N 1
ATOM 2918 C CA . VAL A 1 417 ? 0.645 -3.943 -13.233 1.00 77.12 417 VAL A CA 1
ATOM 2919 C C . VAL A 1 417 ? -0.740 -4.586 -13.303 1.00 77.12 417 VAL A C 1
ATOM 2921 O O . VAL A 1 417 ? -0.999 -5.601 -12.659 1.00 77.12 417 VAL A O 1
ATOM 2924 N N . ASN A 1 418 ? -1.568 -4.077 -14.224 1.00 88.31 418 ASN A N 1
ATOM 2925 C CA . ASN A 1 418 ? -2.995 -4.382 -14.411 1.00 88.31 418 ASN A CA 1
ATOM 2926 C C . ASN A 1 418 ? -3.893 -3.687 -13.376 1.00 88.31 418 ASN A C 1
ATOM 2928 O O . ASN A 1 418 ? -3.481 -2.732 -12.731 1.00 88.31 418 ASN A O 1
ATOM 2932 N N . ASP A 1 419 ? -5.147 -4.134 -13.300 1.00 87.31 419 ASP A N 1
ATOM 2933 C CA . ASP A 1 419 ? -6.213 -3.479 -12.555 1.00 87.31 419 ASP A CA 1
ATOM 2934 C C . ASP A 1 419 ? -6.686 -4.395 -11.429 1.00 87.31 419 ASP A C 1
ATOM 2936 O O . ASP A 1 419 ? -7.190 -5.494 -11.691 1.00 87.31 419 ASP A O 1
ATOM 2940 N N . GLU A 1 420 ? -6.582 -3.955 -10.175 1.00 95.19 420 GLU A N 1
ATOM 2941 C CA . GLU A 1 420 ? -7.230 -4.669 -9.080 1.00 95.19 420 GLU A CA 1
ATOM 2942 C C . GLU A 1 420 ? -8.762 -4.642 -9.288 1.00 95.19 420 GLU A C 1
ATOM 2944 O O . GLU A 1 420 ? -9.337 -3.683 -9.809 1.00 95.19 420 GLU A O 1
ATOM 2949 N N . LEU A 1 421 ? -9.459 -5.713 -8.901 1.00 96.75 421 LEU A N 1
ATOM 2950 C CA . LEU A 1 421 ? -10.881 -5.918 -9.195 1.00 96.75 421 LEU A CA 1
ATOM 2951 C C . LEU A 1 421 ? -11.776 -4.742 -8.776 1.00 96.75 421 LEU A C 1
ATOM 2953 O O . LEU A 1 421 ? -12.658 -4.366 -9.545 1.00 96.75 421 LEU A O 1
ATOM 2957 N N . ALA A 1 422 ? -11.564 -4.121 -7.612 1.00 95.62 422 ALA A N 1
ATOM 2958 C CA . ALA A 1 422 ? -12.393 -2.998 -7.163 1.00 95.62 422 ALA A CA 1
ATOM 2959 C C . ALA A 1 422 ? -12.129 -1.677 -7.914 1.00 95.62 422 ALA A C 1
ATOM 2961 O O . ALA A 1 422 ? -12.946 -0.755 -7.806 1.00 95.62 422 ALA A O 1
ATOM 2962 N N . ARG A 1 423 ? -11.027 -1.592 -8.680 1.00 90.50 423 ARG A N 1
ATOM 2963 C CA . ARG A 1 423 ? -10.678 -0.455 -9.549 1.00 90.50 423 ARG A CA 1
ATOM 2964 C C . ARG A 1 423 ? -11.609 -0.354 -10.754 1.00 90.50 423 ARG A C 1
ATOM 2966 O O . ARG A 1 423 ? -12.023 0.740 -11.128 1.00 90.50 423 ARG A O 1
ATOM 2973 N N . VAL A 1 424 ? -11.956 -1.497 -11.350 1.00 94.31 424 VAL A N 1
ATOM 2974 C CA . VAL A 1 424 ? -12.719 -1.565 -12.612 1.00 94.31 424 VAL A CA 1
ATOM 2975 C C . VAL A 1 424 ? -14.081 -2.252 -12.483 1.00 94.31 424 VAL A C 1
ATOM 2977 O O . VAL A 1 424 ? -15.008 -1.920 -13.225 1.00 94.31 424 VAL A O 1
ATOM 2980 N N . CYS A 1 425 ? -14.273 -3.148 -11.511 1.00 96.06 425 CYS A N 1
ATOM 2981 C CA . CYS A 1 425 ? -15.588 -3.686 -11.173 1.00 96.06 425 CYS A CA 1
ATOM 2982 C C . CYS A 1 425 ? -16.306 -2.758 -10.183 1.00 96.06 425 CYS A C 1
ATOM 2984 O O . CYS A 1 425 ? -16.126 -2.834 -8.970 1.00 96.06 425 CYS A O 1
ATOM 2986 N N . ILE A 1 426 ? -17.164 -1.873 -10.696 1.00 92.81 426 ILE A N 1
ATOM 2987 C CA . ILE A 1 426 ? -17.886 -0.901 -9.856 1.00 92.81 426 ILE A CA 1
ATOM 2988 C C . ILE A 1 426 ? -19.054 -1.502 -9.049 1.00 92.81 426 ILE A C 1
ATOM 2990 O O . ILE A 1 426 ? -19.516 -0.877 -8.096 1.00 92.81 426 ILE A O 1
ATOM 2994 N N . ASP A 1 427 ? -19.520 -2.703 -9.398 1.00 93.88 427 ASP A N 1
ATOM 2995 C CA . ASP A 1 427 ? -20.624 -3.415 -8.738 1.00 93.88 427 ASP A CA 1
ATOM 2996 C C . ASP A 1 427 ? -20.139 -4.082 -7.428 1.00 93.88 427 ASP A C 1
ATOM 2998 O O . ASP A 1 427 ? -19.391 -5.063 -7.492 1.00 93.88 427 ASP A O 1
ATOM 3002 N N . PRO A 1 428 ? -20.552 -3.603 -6.233 1.00 91.25 428 PRO A N 1
ATOM 3003 C CA . PRO A 1 428 ? -20.014 -4.102 -4.965 1.00 91.25 428 PRO A CA 1
ATOM 3004 C C . PRO A 1 428 ? -20.325 -5.580 -4.703 1.00 91.25 428 PRO A C 1
ATOM 3006 O O . PRO A 1 428 ? -19.524 -6.276 -4.076 1.00 91.25 428 PRO A O 1
ATOM 3009 N N . ALA A 1 429 ? -21.463 -6.082 -5.199 1.00 95.25 429 ALA A N 1
ATOM 3010 C CA . ALA A 1 429 ? -21.836 -7.484 -5.041 1.00 95.25 429 ALA A CA 1
ATOM 3011 C C . ALA A 1 429 ? -20.943 -8.390 -5.901 1.00 95.25 429 ALA A C 1
ATOM 3013 O O . ALA A 1 429 ? -20.554 -9.470 -5.456 1.00 95.25 429 ALA A O 1
ATOM 3014 N N . LYS A 1 430 ? -20.560 -7.933 -7.102 1.00 98.12 430 LYS A N 1
ATOM 3015 C CA . LYS A 1 430 ? -19.617 -8.655 -7.968 1.00 98.12 430 LYS A CA 1
ATOM 3016 C C . LYS A 1 430 ? -18.179 -8.609 -7.454 1.00 98.12 430 LYS A C 1
ATOM 3018 O O . LYS A 1 430 ? -17.510 -9.633 -7.536 1.00 98.12 430 LYS A O 1
ATOM 3023 N N . VAL A 1 431 ? -17.725 -7.495 -6.869 1.00 98.31 431 VAL A N 1
ATOM 3024 C CA . VAL A 1 431 ? -16.406 -7.421 -6.201 1.00 98.31 431 VAL A CA 1
ATOM 3025 C C . VAL A 1 431 ? -16.327 -8.436 -5.058 1.00 98.31 431 VAL A C 1
ATOM 3027 O O . VAL A 1 431 ? -15.418 -9.265 -5.028 1.00 98.31 431 VAL A O 1
ATOM 3030 N N . LEU A 1 432 ? -17.328 -8.445 -4.168 1.00 98.56 432 LEU A N 1
ATOM 3031 C CA . LEU A 1 432 ? -17.433 -9.442 -3.100 1.00 98.56 432 LEU A CA 1
ATOM 3032 C C . LEU A 1 432 ? -17.458 -10.871 -3.663 1.00 98.56 432 LEU A C 1
ATOM 3034 O O . LEU A 1 432 ? -16.694 -11.717 -3.207 1.00 98.56 432 LEU A O 1
ATOM 3038 N N . ALA A 1 433 ? -18.274 -11.142 -4.685 1.00 98.62 433 ALA A N 1
ATOM 3039 C CA . ALA A 1 433 ? -18.334 -12.461 -5.313 1.00 98.62 433 ALA A CA 1
ATOM 3040 C C . ALA A 1 433 ? -16.991 -12.893 -5.933 1.00 98.62 433 ALA A C 1
ATOM 3042 O O . ALA A 1 433 ? -16.625 -14.061 -5.814 1.00 98.62 433 ALA A O 1
ATOM 3043 N N . ALA A 1 434 ? -16.237 -11.976 -6.548 1.00 98.75 434 ALA A N 1
ATOM 3044 C CA . ALA A 1 434 ? -14.923 -12.252 -7.123 1.00 98.75 434 ALA A CA 1
ATOM 3045 C C . ALA A 1 434 ? -13.892 -12.628 -6.045 1.00 98.75 434 ALA A C 1
ATOM 3047 O O . ALA A 1 434 ? -13.233 -13.663 -6.170 1.00 98.75 434 ALA A O 1
ATOM 3048 N N . TYR A 1 435 ? -13.806 -11.864 -4.949 1.00 98.81 435 TYR A N 1
ATOM 3049 C CA . TYR A 1 435 ? -12.924 -12.202 -3.825 1.00 98.81 435 TYR A CA 1
ATOM 3050 C C . TYR A 1 435 ? -13.337 -13.518 -3.146 1.00 98.81 435 TYR A C 1
ATOM 3052 O O . TYR A 1 435 ? -12.490 -14.379 -2.893 1.00 98.81 435 TYR A O 1
ATOM 3060 N N . THR A 1 436 ? -14.641 -13.732 -2.924 1.00 98.62 436 THR A N 1
ATOM 3061 C CA . THR A 1 436 ? -15.170 -14.997 -2.391 1.00 98.62 436 THR A CA 1
ATOM 3062 C C . THR A 1 436 ? -14.813 -16.173 -3.297 1.00 98.62 436 THR A C 1
ATOM 3064 O O . THR A 1 436 ? -14.410 -17.221 -2.790 1.00 98.62 436 THR A O 1
ATOM 3067 N N . LYS A 1 437 ? -14.904 -16.018 -4.626 1.00 98.69 437 LYS A N 1
ATOM 3068 C CA . LYS A 1 437 ? -14.559 -17.062 -5.604 1.00 98.69 437 LYS A CA 1
ATOM 3069 C C . LYS A 1 437 ? -13.100 -17.496 -5.470 1.00 98.69 437 LYS A C 1
ATOM 3071 O O . LYS A 1 437 ? -12.834 -18.690 -5.469 1.00 98.69 437 LYS A O 1
ATOM 3076 N N . VAL A 1 438 ? -12.171 -16.557 -5.298 1.00 98.81 438 VAL A N 1
ATOM 3077 C CA . VAL A 1 438 ? -10.736 -16.849 -5.114 1.00 98.81 438 VAL A CA 1
ATOM 3078 C C . VAL A 1 438 ? -10.487 -17.574 -3.791 1.00 98.81 438 VAL A C 1
ATOM 3080 O O . VAL A 1 438 ? -9.906 -18.658 -3.781 1.00 98.81 438 VAL A O 1
ATOM 3083 N N . VAL A 1 439 ? -10.992 -17.026 -2.679 1.00 98.75 439 VAL A N 1
ATOM 3084 C CA . VAL A 1 439 ? -10.813 -17.618 -1.340 1.00 98.75 439 VAL A CA 1
ATOM 3085 C C . VAL A 1 439 ? -11.402 -19.025 -1.251 1.00 98.75 439 VAL A C 1
ATOM 3087 O O . VAL A 1 439 ? -10.798 -19.909 -0.646 1.00 98.75 439 VAL A O 1
ATOM 3090 N N . THR A 1 440 ? -12.567 -19.252 -1.861 1.00 98.06 440 THR A N 1
ATOM 3091 C CA . THR A 1 440 ? -13.214 -20.572 -1.864 1.00 98.06 440 THR A CA 1
ATOM 3092 C C . THR A 1 440 ? -12.538 -21.553 -2.817 1.00 98.06 440 THR A C 1
ATOM 3094 O O . THR A 1 440 ? -12.352 -22.705 -2.434 1.00 98.06 440 THR A O 1
ATOM 3097 N N . ARG A 1 441 ? -12.106 -21.113 -4.008 1.00 98.06 441 ARG A N 1
ATOM 3098 C CA . ARG A 1 441 ? -11.427 -21.956 -5.006 1.00 98.06 441 ARG A CA 1
ATOM 3099 C C . ARG A 1 441 ? -10.145 -22.593 -4.466 1.00 98.06 441 ARG A C 1
ATOM 3101 O O . ARG A 1 441 ? -9.967 -23.801 -4.604 1.00 98.06 441 ARG A O 1
ATOM 3108 N N . PHE A 1 442 ? -9.303 -21.794 -3.812 1.00 98.44 442 PHE A N 1
ATOM 3109 C CA . PHE A 1 442 ? -7.997 -22.228 -3.301 1.00 98.44 442 PHE A CA 1
ATOM 3110 C C . PHE A 1 442 ? -7.998 -22.572 -1.798 1.00 98.44 442 PHE A C 1
ATOM 3112 O O . PHE A 1 442 ? -6.938 -22.796 -1.221 1.00 98.44 442 PHE A O 1
ATOM 3119 N N . GLY A 1 443 ? -9.169 -22.608 -1.145 1.00 97.19 443 GLY A N 1
ATOM 3120 C CA . GLY A 1 443 ? -9.304 -23.018 0.261 1.00 97.19 443 GLY A CA 1
ATOM 3121 C C . GLY A 1 443 ? -8.590 -22.112 1.275 1.00 97.19 443 GLY A C 1
ATOM 3122 O O . GLY A 1 443 ? -8.117 -22.599 2.298 1.00 97.19 443 GLY A O 1
ATOM 3123 N N . LEU A 1 444 ? -8.484 -20.809 1.000 1.00 98.12 444 LEU A N 1
ATOM 3124 C CA . LEU A 1 444 ? -7.558 -19.908 1.698 1.00 98.12 444 LEU A CA 1
ATOM 3125 C C . LEU A 1 444 ? -8.006 -19.533 3.124 1.00 98.12 444 LEU A C 1
ATOM 3127 O O . LEU A 1 444 ? -9.166 -19.174 3.362 1.00 98.12 444 LEU A O 1
ATOM 3131 N N . ASP A 1 445 ? -7.052 -19.530 4.060 1.00 96.94 445 ASP A N 1
ATOM 3132 C CA . ASP A 1 445 ? -7.164 -18.923 5.396 1.00 96.94 445 ASP A CA 1
ATOM 3133 C C . ASP A 1 445 ? -6.599 -17.490 5.444 1.00 96.94 445 ASP A C 1
ATOM 3135 O O . ASP A 1 445 ? -6.834 -16.761 6.412 1.00 96.94 445 ASP A O 1
ATOM 3139 N N . ARG A 1 446 ? -5.883 -17.067 4.393 1.00 97.69 446 ARG A N 1
ATOM 3140 C CA . ARG A 1 446 ? -5.258 -15.748 4.273 1.00 97.69 446 ARG A CA 1
ATOM 3141 C C . ARG A 1 446 ? -5.289 -15.213 2.837 1.00 97.69 446 ARG A C 1
ATOM 3143 O O . ARG A 1 446 ? -5.086 -15.958 1.882 1.00 97.69 446 ARG A O 1
ATOM 3150 N N . VAL A 1 447 ? -5.493 -13.905 2.705 1.00 98.81 447 VAL A N 1
ATOM 3151 C CA . VAL A 1 447 ? -5.331 -13.135 1.460 1.00 98.81 447 VAL A CA 1
ATOM 3152 C C . VAL A 1 447 ? -4.495 -11.888 1.706 1.00 98.81 447 VAL A C 1
ATOM 3154 O O . VAL A 1 447 ? -4.444 -11.372 2.825 1.00 98.81 447 VAL A O 1
ATOM 3157 N N . ASP A 1 448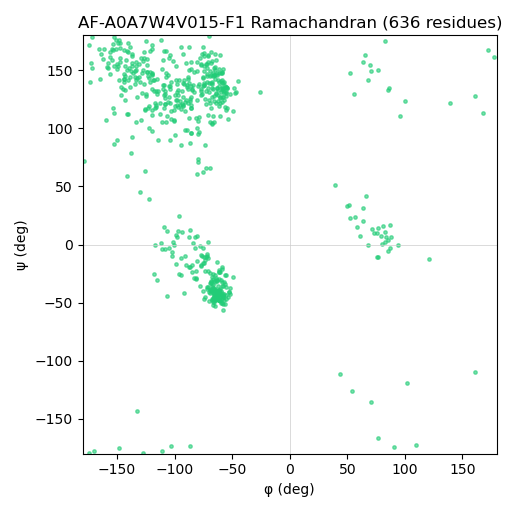 ? -3.867 -11.408 0.645 1.00 98.88 448 ASP A N 1
ATOM 3158 C CA . ASP A 1 448 ? -3.129 -10.156 0.594 1.00 98.88 448 ASP A CA 1
ATOM 3159 C C . ASP A 1 448 ? -3.756 -9.221 -0.448 1.00 98.88 448 ASP A C 1
ATOM 3161 O O . ASP A 1 448 ? -4.287 -9.672 -1.459 1.00 98.88 448 ASP A O 1
ATOM 3165 N N . PHE A 1 449 ? -3.719 -7.923 -0.186 1.00 98.75 449 PHE A N 1
ATOM 3166 C CA . PHE A 1 449 ? -4.141 -6.884 -1.115 1.00 98.75 449 PHE A CA 1
ATOM 3167 C C . PHE A 1 449 ? -2.950 -5.964 -1.323 1.00 98.75 449 PHE A C 1
ATOM 3169 O O . PHE A 1 449 ? -2.670 -5.129 -0.463 1.00 98.75 449 PHE A O 1
ATOM 3176 N N . ASP A 1 450 ? -2.256 -6.156 -2.438 1.00 98.50 450 ASP A N 1
ATOM 3177 C CA . ASP A 1 450 ? -1.086 -5.388 -2.830 1.00 98.50 450 ASP A CA 1
ATOM 3178 C C . ASP A 1 450 ? -1.523 -4.194 -3.670 1.00 98.50 450 ASP A C 1
ATOM 3180 O O . ASP A 1 450 ? -1.915 -4.315 -4.834 1.00 98.50 450 ASP A O 1
ATOM 3184 N N . ILE A 1 451 ? -1.612 -3.046 -3.007 1.00 94.19 451 ILE A N 1
ATOM 3185 C CA . ILE A 1 451 ? -2.294 -1.873 -3.535 1.00 94.19 451 ILE A CA 1
ATOM 3186 C C . ILE A 1 451 ? -1.244 -0.806 -3.839 1.00 94.19 451 ILE A C 1
ATOM 3188 O O . ILE A 1 451 ? -0.720 -0.142 -2.943 1.00 94.19 451 ILE A O 1
ATOM 3192 N N . GLU A 1 452 ? -0.980 -0.630 -5.131 1.00 84.31 452 GLU A N 1
ATOM 3193 C CA . GLU A 1 452 ? 0.135 0.154 -5.664 1.00 84.31 452 GLU A CA 1
ATOM 3194 C C . GLU A 1 452 ? -0.321 1.329 -6.547 1.00 84.31 452 GLU A C 1
ATOM 3196 O O . GLU A 1 452 ? -1.497 1.461 -6.877 1.00 84.31 452 GLU A O 1
ATOM 3201 N N . GLY A 1 453 ? 0.611 2.206 -6.939 1.00 76.81 453 GLY A N 1
ATOM 3202 C CA . GLY A 1 453 ? 0.452 3.171 -8.040 1.00 76.81 453 GLY A CA 1
ATOM 3203 C C . GLY A 1 453 ? -0.889 3.926 -8.123 1.00 76.81 453 GLY A C 1
ATOM 3204 O O . GLY A 1 453 ? -1.194 4.812 -7.315 1.00 76.81 453 GLY A O 1
ATOM 3205 N N . ALA A 1 454 ? -1.676 3.624 -9.162 1.00 68.69 454 ALA A N 1
ATOM 3206 C CA . ALA A 1 454 ? -2.993 4.227 -9.375 1.00 68.69 454 ALA A CA 1
ATOM 3207 C C . ALA A 1 454 ? -4.035 3.712 -8.365 1.00 68.69 454 ALA A C 1
ATOM 3209 O O . ALA A 1 454 ? -4.840 4.493 -7.857 1.00 68.69 454 ALA A O 1
ATOM 3210 N N . ASP A 1 455 ? -3.980 2.427 -8.028 1.00 68.44 455 ASP A N 1
ATOM 3211 C CA . ASP A 1 455 ? -4.932 1.722 -7.172 1.00 68.44 455 ASP A CA 1
ATOM 3212 C C . ASP A 1 455 ? -4.852 2.201 -5.720 1.00 68.44 455 ASP A C 1
ATOM 3214 O O . ASP A 1 455 ? -5.890 2.392 -5.091 1.00 68.44 455 ASP A O 1
ATOM 3218 N N . VAL A 1 456 ? -3.648 2.486 -5.206 1.00 73.56 456 VAL A N 1
ATOM 3219 C CA . VAL A 1 456 ? -3.462 3.098 -3.871 1.00 73.56 456 VAL A CA 1
ATOM 3220 C C . VAL A 1 456 ? -3.894 4.557 -3.842 1.00 73.56 456 VAL A C 1
ATOM 3222 O O . VAL A 1 456 ? -4.219 5.107 -2.789 1.00 73.56 456 VAL A O 1
ATOM 3225 N N . SER A 1 457 ? -3.915 5.205 -5.005 1.00 72.00 457 SER A N 1
ATOM 3226 C CA . SER A 1 457 ? -4.336 6.594 -5.152 1.00 72.00 457 SER A CA 1
ATOM 3227 C C . SER A 1 457 ? -5.863 6.724 -5.249 1.00 72.00 457 SER A C 1
ATOM 3229 O O . SER A 1 457 ? -6.400 7.718 -4.754 1.00 72.00 457 SER A O 1
ATOM 3231 N N . ASP A 1 458 ? -6.566 5.712 -5.767 1.00 77.62 458 ASP A N 1
ATOM 3232 C CA . ASP A 1 458 ? -8.023 5.686 -5.949 1.00 77.62 458 ASP A CA 1
ATOM 3233 C C . ASP A 1 458 ? -8.796 5.360 -4.652 1.00 77.62 458 ASP A C 1
ATOM 3235 O O . ASP A 1 458 ? -9.053 4.209 -4.291 1.00 77.62 458 ASP A O 1
ATOM 3239 N N . ALA A 1 459 ? -9.240 6.412 -3.960 1.00 78.06 459 ALA A N 1
ATOM 3240 C CA . ALA A 1 459 ? -10.062 6.297 -2.755 1.00 78.06 459 ALA A CA 1
ATOM 3241 C C . ALA A 1 459 ? -11.425 5.602 -2.994 1.00 78.06 459 ALA A C 1
ATOM 3243 O O . ALA A 1 459 ? -11.945 4.940 -2.095 1.00 78.06 459 ALA A O 1
ATOM 3244 N N . ALA A 1 460 ? -12.016 5.713 -4.189 1.00 83.19 460 ALA A N 1
ATOM 3245 C CA . ALA A 1 460 ? -13.320 5.115 -4.483 1.00 83.19 460 ALA A CA 1
ATOM 3246 C C . ALA A 1 460 ? -13.206 3.602 -4.741 1.00 83.19 460 ALA A C 1
ATOM 3248 O O . ALA A 1 460 ? -14.084 2.836 -4.330 1.00 83.19 460 ALA A O 1
ATOM 3249 N N . ALA A 1 461 ? -12.117 3.162 -5.378 1.00 87.06 461 ALA A N 1
ATOM 3250 C CA . ALA A 1 461 ? -11.743 1.752 -5.461 1.00 87.06 461 ALA A CA 1
ATOM 3251 C C . ALA A 1 461 ? -11.408 1.193 -4.069 1.00 87.06 461 ALA A C 1
ATOM 3253 O O . ALA A 1 461 ? -11.967 0.169 -3.674 1.00 87.06 461 ALA A O 1
ATOM 3254 N N . ASN A 1 462 ? -10.589 1.904 -3.282 1.00 85.56 462 ASN A N 1
ATOM 3255 C CA . ASN A 1 462 ? -10.229 1.515 -1.914 1.00 85.56 462 ASN A CA 1
ATOM 3256 C C . ASN A 1 462 ? -11.450 1.296 -1.009 1.00 85.56 462 ASN A C 1
ATOM 3258 O O . ASN A 1 462 ? -11.519 0.284 -0.317 1.00 85.56 462 ASN A O 1
ATOM 3262 N N . GLN A 1 463 ? -12.429 2.206 -1.010 1.00 87.75 463 GLN A N 1
ATOM 3263 C CA . GLN A 1 463 ? -13.643 2.078 -0.189 1.00 87.75 463 GLN A CA 1
ATOM 3264 C C . GLN A 1 463 ? -14.517 0.890 -0.619 1.00 87.75 463 GLN A C 1
ATOM 3266 O O . GLN A 1 463 ? -15.049 0.164 0.228 1.00 87.75 463 GLN A O 1
ATOM 3271 N N . ARG A 1 464 ? -14.629 0.646 -1.932 1.00 95.81 464 ARG A N 1
ATOM 3272 C CA . ARG A 1 464 ? -15.340 -0.515 -2.493 1.00 95.81 464 ARG A CA 1
ATOM 3273 C C . ARG A 1 464 ? -14.654 -1.824 -2.093 1.00 95.81 464 ARG A C 1
ATOM 3275 O O . ARG A 1 464 ? -15.325 -2.739 -1.615 1.00 95.81 464 ARG A O 1
ATOM 3282 N N . ARG A 1 465 ? -13.322 -1.867 -2.209 1.00 97.56 465 ARG A N 1
ATOM 3283 C CA . ARG A 1 465 ? -12.454 -2.969 -1.772 1.00 97.56 465 ARG A CA 1
ATOM 3284 C C . ARG A 1 465 ? -12.622 -3.243 -0.282 1.00 97.56 465 ARG A C 1
ATOM 3286 O O . ARG A 1 465 ? -13.020 -4.341 0.083 1.00 97.56 465 ARG A O 1
ATOM 3293 N N . ALA A 1 466 ? -12.421 -2.235 0.565 1.00 97.44 466 ALA A N 1
ATOM 3294 C CA . ALA A 1 466 ? -12.558 -2.317 2.018 1.00 97.44 466 ALA A CA 1
ATOM 3295 C C . ALA A 1 466 ? -13.929 -2.871 2.444 1.00 97.44 466 ALA A C 1
ATOM 3297 O O . ALA A 1 466 ? -14.003 -3.787 3.263 1.00 97.44 466 ALA A O 1
ATOM 3298 N N . THR A 1 467 ? -15.011 -2.380 1.829 1.00 97.62 467 THR A N 1
ATOM 3299 C CA . THR A 1 467 ? -16.384 -2.849 2.086 1.00 97.62 467 THR A CA 1
ATOM 3300 C C . THR A 1 467 ? -16.565 -4.324 1.713 1.00 97.62 467 THR A C 1
ATOM 3302 O O . THR A 1 467 ? -17.092 -5.109 2.506 1.00 97.62 467 THR A O 1
ATOM 3305 N N . ALA A 1 468 ? -16.104 -4.730 0.526 1.00 98.69 468 ALA A N 1
ATOM 3306 C CA . ALA A 1 468 ? -16.183 -6.119 0.075 1.00 98.69 468 ALA A CA 1
ATOM 3307 C C . ALA A 1 468 ? -15.309 -7.057 0.929 1.00 98.69 468 ALA A C 1
ATOM 3309 O O . ALA A 1 468 ? -15.742 -8.155 1.276 1.00 98.69 468 ALA A O 1
ATOM 3310 N N . VAL A 1 469 ? -14.116 -6.618 1.334 1.00 98.75 469 VAL A N 1
ATOM 3311 C CA . VAL A 1 469 ? -13.206 -7.381 2.199 1.00 98.75 469 VAL A CA 1
ATOM 3312 C C . VAL A 1 469 ? -13.782 -7.555 3.606 1.00 98.75 469 VAL A C 1
ATOM 3314 O O . VAL A 1 469 ? -13.737 -8.663 4.139 1.00 98.75 469 VAL A O 1
ATOM 3317 N N . ALA A 1 470 ? -14.395 -6.520 4.191 1.00 98.62 470 ALA A N 1
ATOM 3318 C CA . ALA A 1 470 ? -15.059 -6.623 5.493 1.00 98.62 470 ALA A CA 1
ATOM 3319 C C . ALA A 1 470 ? -16.245 -7.605 5.449 1.00 98.62 470 ALA A C 1
ATOM 3321 O O . ALA A 1 470 ? -16.395 -8.459 6.330 1.00 98.62 470 ALA A O 1
ATOM 3322 N N . ALA A 1 471 ? -17.056 -7.540 4.386 1.00 98.62 471 ALA A N 1
ATOM 3323 C CA . ALA A 1 471 ? -18.149 -8.481 4.159 1.00 98.62 471 ALA A CA 1
ATOM 3324 C C . ALA A 1 471 ? -17.642 -9.926 3.995 1.00 98.62 471 ALA A C 1
ATOM 3326 O O . ALA A 1 471 ? -18.169 -10.834 4.643 1.00 98.62 471 ALA A O 1
ATOM 3327 N N . LEU A 1 472 ? -16.587 -10.138 3.201 1.00 98.62 472 LEU A N 1
ATOM 3328 C CA . LEU A 1 472 ? -15.945 -11.440 3.014 1.00 98.62 472 LEU A CA 1
ATOM 3329 C C . LEU A 1 472 ? -15.377 -11.991 4.329 1.00 98.62 472 LEU A C 1
ATOM 3331 O O . LEU A 1 472 ? -15.638 -13.143 4.671 1.00 98.62 472 LEU A O 1
ATOM 3335 N N . GLN A 1 473 ? -14.644 -11.181 5.096 1.00 98.19 473 GLN A N 1
ATOM 3336 C CA . GLN A 1 473 ? -14.065 -11.597 6.374 1.00 98.19 473 GLN A CA 1
ATOM 3337 C C . GLN A 1 473 ? -15.159 -12.018 7.368 1.00 98.19 473 GLN A C 1
ATOM 3339 O O . GLN A 1 473 ? -15.035 -13.063 8.012 1.00 98.19 473 GLN A O 1
ATOM 3344 N N . LYS A 1 474 ? -16.275 -11.276 7.423 1.00 97.94 474 LYS A N 1
ATOM 3345 C CA . LYS A 1 474 ? -17.454 -11.624 8.230 1.00 97.94 474 LYS A CA 1
ATOM 3346 C C . LYS A 1 474 ? -18.125 -12.921 7.764 1.00 97.94 474 LYS A C 1
ATOM 3348 O O . LYS A 1 474 ? -18.443 -13.762 8.602 1.00 97.94 474 LYS A O 1
ATOM 3353 N N . GLN A 1 475 ? -18.315 -13.114 6.455 1.00 97.38 475 GLN A N 1
ATOM 3354 C CA . GLN A 1 475 ? -18.865 -14.358 5.889 1.00 97.38 475 GLN A CA 1
ATOM 3355 C C . GLN A 1 475 ? -17.980 -15.568 6.218 1.00 97.38 475 GLN A C 1
ATOM 3357 O O . GLN A 1 475 ? -18.477 -16.607 6.649 1.00 97.38 475 GLN A O 1
ATOM 3362 N N . ARG A 1 476 ? -16.661 -15.419 6.064 1.00 97.88 476 ARG A N 1
ATOM 3363 C CA . ARG A 1 476 ? -15.663 -16.457 6.347 1.00 97.88 476 ARG A CA 1
ATOM 3364 C C . ARG A 1 476 ? -15.604 -16.821 7.831 1.00 97.88 476 ARG A C 1
ATOM 3366 O O . ARG A 1 476 ? -15.620 -18.004 8.159 1.00 97.88 476 ARG A O 1
ATOM 3373 N N . ALA A 1 477 ? -15.641 -15.832 8.725 1.00 97.31 477 ALA A N 1
ATOM 3374 C CA . ALA A 1 477 ? -15.735 -16.064 10.167 1.00 97.31 477 ALA A CA 1
ATOM 3375 C C . ALA A 1 477 ? -17.048 -16.766 10.567 1.00 97.31 477 ALA A C 1
ATOM 3377 O O . ALA A 1 477 ? -17.012 -17.739 11.317 1.00 97.31 477 ALA A O 1
ATOM 3378 N N . ALA A 1 478 ? -18.194 -16.336 10.023 1.00 97.19 478 ALA A N 1
ATOM 3379 C CA . ALA A 1 478 ? -19.493 -16.967 10.281 1.00 97.19 478 ALA A CA 1
ATOM 3380 C C . ALA A 1 478 ? -19.574 -18.420 9.770 1.00 97.19 478 ALA A C 1
ATOM 3382 O O . ALA A 1 478 ? -20.278 -19.238 10.355 1.00 97.19 478 ALA A O 1
ATOM 3383 N N . ALA A 1 479 ? -18.822 -18.753 8.717 1.00 96.44 479 ALA A N 1
ATOM 3384 C CA . ALA A 1 479 ? -18.681 -20.110 8.192 1.00 96.44 479 ALA A CA 1
ATOM 3385 C C . ALA A 1 479 ? -17.647 -20.978 8.947 1.00 96.44 479 ALA A C 1
ATOM 3387 O O . ALA A 1 479 ? -17.340 -22.074 8.491 1.00 96.44 479 ALA A O 1
ATOM 3388 N N . GLY A 1 480 ? -17.070 -20.503 10.060 1.00 96.62 480 GLY A N 1
ATOM 3389 C CA . GLY A 1 480 ? -16.060 -21.245 10.832 1.00 96.62 480 GLY A CA 1
ATOM 3390 C C . GLY A 1 480 ? -14.657 -21.276 10.208 1.00 96.62 480 GLY A C 1
ATOM 3391 O O . GLY A 1 480 ? -13.785 -21.991 10.694 1.00 96.62 480 GLY A O 1
ATOM 3392 N N . HIS A 1 481 ? -14.414 -20.485 9.159 1.00 94.88 481 HIS A N 1
ATOM 3393 C CA . HIS A 1 481 ? -13.151 -20.434 8.416 1.00 94.88 481 HIS A CA 1
ATOM 3394 C C . HIS A 1 481 ? -12.608 -18.993 8.353 1.00 94.88 481 HIS A C 1
ATOM 3396 O O . HIS A 1 481 ? -12.556 -18.418 7.262 1.00 94.88 481 HIS A O 1
ATOM 3402 N N . PRO A 1 482 ? -12.262 -18.368 9.499 1.00 96.00 482 PRO A N 1
ATOM 3403 C CA . PRO A 1 482 ? -11.902 -16.952 9.572 1.00 96.00 482 PRO A CA 1
ATOM 3404 C C . PRO A 1 482 ? -10.750 -16.597 8.627 1.00 96.00 482 PRO A C 1
ATOM 3406 O O . PRO A 1 482 ? -9.750 -17.306 8.551 1.00 96.00 482 PRO A O 1
ATOM 3409 N N . LEU A 1 483 ? -10.903 -15.479 7.913 1.00 97.94 483 LEU A N 1
ATOM 3410 C CA . LEU A 1 483 ? -9.952 -15.023 6.901 1.00 97.94 483 LEU A CA 1
ATOM 3411 C C . LEU A 1 483 ? -9.002 -13.967 7.478 1.00 97.94 483 LEU A C 1
ATOM 3413 O O . LEU A 1 483 ? -9.440 -12.927 7.973 1.00 97.94 483 LEU A O 1
ATOM 3417 N N . GLN A 1 484 ? -7.702 -14.218 7.370 1.00 97.94 484 GLN A N 1
ATOM 3418 C CA . GLN A 1 484 ? -6.653 -13.243 7.656 1.00 97.94 484 GLN A CA 1
ATOM 3419 C C . GLN A 1 484 ? -6.439 -12.350 6.428 1.00 97.94 484 GLN A C 1
ATOM 3421 O O . GLN A 1 484 ? -6.309 -12.846 5.312 1.00 97.94 484 GLN A O 1
ATOM 3426 N N . VAL A 1 485 ? -6.405 -11.034 6.628 1.00 98.56 485 VAL A N 1
ATOM 3427 C CA . VAL A 1 485 ? -6.209 -10.054 5.551 1.00 98.56 485 VAL A CA 1
ATOM 3428 C C . VAL A 1 485 ? -4.887 -9.328 5.773 1.00 98.56 485 VAL A C 1
ATOM 3430 O O . VAL A 1 485 ? -4.633 -8.851 6.881 1.00 98.56 485 VAL A O 1
ATOM 3433 N N . THR A 1 486 ? -4.051 -9.254 4.746 1.00 98.56 486 THR A N 1
ATOM 3434 C CA . THR A 1 486 ? -2.889 -8.359 4.678 1.00 98.56 486 THR A CA 1
ATOM 3435 C C . THR A 1 486 ? -3.204 -7.204 3.721 1.00 98.56 486 THR A C 1
ATOM 3437 O O . THR A 1 486 ? -3.927 -7.398 2.745 1.00 98.56 486 THR A O 1
ATOM 3440 N N . LEU A 1 487 ? -2.685 -6.010 4.010 1.00 98.62 487 LEU A N 1
ATOM 3441 C CA . LEU A 1 487 ? -2.508 -4.945 3.017 1.00 98.62 487 LEU A CA 1
ATOM 3442 C C . LEU A 1 487 ? -1.016 -4.810 2.722 1.00 98.62 487 LEU A C 1
ATOM 3444 O O . LEU A 1 487 ? -0.267 -4.519 3.655 1.00 98.62 487 LEU A O 1
ATOM 3448 N N . THR A 1 488 ? -0.607 -4.979 1.469 1.00 98.81 488 THR A N 1
ATOM 3449 C CA . THR A 1 488 ? 0.745 -4.663 0.996 1.00 98.81 488 THR A CA 1
ATOM 3450 C C . THR A 1 488 ? 0.734 -3.287 0.332 1.00 98.81 488 THR A C 1
ATOM 3452 O O . THR A 1 488 ? -0.201 -2.951 -0.396 1.00 98.81 488 THR A O 1
ATOM 3455 N N . LEU A 1 489 ? 1.687 -2.428 0.714 1.00 97.81 489 LEU A N 1
ATOM 3456 C CA . LEU A 1 489 ? 1.676 -1.000 0.382 1.00 97.81 489 LEU A CA 1
ATOM 3457 C C . LEU A 1 489 ? 3.094 -0.449 0.123 1.00 97.81 489 LEU A C 1
ATOM 3459 O O . LEU A 1 489 ? 4.037 -0.844 0.824 1.00 97.81 489 LEU A O 1
ATOM 3463 N N . PRO A 1 490 ? 3.245 0.532 -0.794 1.00 91.38 490 PRO A N 1
ATOM 3464 C CA . PRO A 1 490 ? 4.489 1.280 -0.972 1.00 91.38 490 PRO A CA 1
ATOM 3465 C C . PRO A 1 490 ? 4.876 2.055 0.293 1.00 91.38 490 PRO A C 1
ATOM 3467 O O . PRO A 1 490 ? 4.036 2.718 0.912 1.00 91.38 490 PRO A O 1
ATOM 3470 N N . VAL A 1 491 ? 6.159 2.014 0.658 1.00 93.88 491 VAL A N 1
ATOM 3471 C CA . VAL A 1 491 ? 6.696 2.650 1.869 1.00 93.88 491 VAL A CA 1
ATOM 3472 C C . VAL A 1 491 ? 7.977 3.419 1.555 1.00 93.88 491 VAL A C 1
ATOM 3474 O O . VAL A 1 491 ? 8.721 3.064 0.650 1.00 93.88 491 VAL A O 1
ATOM 3477 N N . MET A 1 492 ? 8.277 4.438 2.354 1.00 89.81 492 MET A N 1
ATOM 3478 C CA . MET A 1 492 ? 9.593 5.077 2.399 1.00 89.81 492 MET A CA 1
ATOM 3479 C C . MET A 1 492 ? 10.314 4.697 3.704 1.00 89.81 492 MET A C 1
ATOM 3481 O O . MET A 1 492 ? 9.663 4.256 4.654 1.00 89.81 492 MET A O 1
ATOM 3485 N N . PRO A 1 493 ? 11.633 4.933 3.846 1.00 89.19 493 PRO A N 1
ATOM 3486 C CA . PRO A 1 493 ? 12.345 4.670 5.104 1.00 89.19 493 PRO A CA 1
ATOM 3487 C C . PRO A 1 493 ? 11.770 5.447 6.304 1.00 89.19 493 PRO A C 1
ATOM 3489 O O . PRO A 1 493 ? 11.935 5.048 7.450 1.00 89.19 493 PRO A O 1
ATOM 3492 N N . TYR A 1 494 ? 11.049 6.543 6.051 1.00 83.81 494 TYR A N 1
ATOM 3493 C CA . TYR A 1 494 ? 10.334 7.342 7.052 1.00 83.81 494 TYR A CA 1
ATOM 3494 C C . TYR A 1 494 ? 8.850 6.951 7.243 1.00 83.81 494 TYR A C 1
ATOM 3496 O O . TYR A 1 494 ? 8.114 7.670 7.922 1.00 83.81 494 TYR A O 1
ATOM 3504 N N . GLY A 1 495 ? 8.408 5.819 6.685 1.00 85.19 495 GLY A N 1
ATOM 3505 C CA . GLY A 1 495 ? 7.053 5.274 6.815 1.00 85.19 495 GLY A CA 1
ATOM 3506 C C . GLY A 1 495 ? 6.222 5.348 5.530 1.00 85.19 495 GLY A C 1
ATOM 3507 O O . GLY A 1 495 ? 6.713 5.689 4.454 1.00 85.19 495 GLY A O 1
ATOM 3508 N N . LEU A 1 496 ? 4.941 5.000 5.644 1.00 80.50 496 LEU A N 1
ATOM 3509 C CA . LEU A 1 496 ? 3.968 5.045 4.555 1.00 80.50 496 LEU A CA 1
ATOM 3510 C C . LEU A 1 496 ? 3.683 6.481 4.109 1.00 80.50 496 LEU A C 1
ATOM 3512 O O . LEU A 1 496 ? 3.621 7.402 4.928 1.00 80.50 496 LEU A O 1
ATOM 3516 N N . LEU A 1 497 ? 3.409 6.631 2.814 1.00 79.62 497 LEU A N 1
ATOM 3517 C CA . LEU A 1 497 ? 2.829 7.844 2.242 1.00 79.62 497 LEU A CA 1
ATOM 3518 C C . LEU A 1 497 ? 1.351 7.994 2.652 1.00 79.62 497 LEU A C 1
ATOM 3520 O O . LEU A 1 497 ? 0.688 7.024 3.036 1.00 79.62 497 LEU A O 1
ATOM 3524 N N . ASP A 1 498 ? 0.803 9.204 2.509 1.00 74.56 498 ASP A N 1
ATOM 3525 C CA . ASP A 1 498 ? -0.583 9.516 2.892 1.00 74.56 498 ASP A CA 1
ATOM 3526 C C . ASP A 1 498 ? -1.631 8.625 2.205 1.00 74.56 498 ASP A C 1
ATOM 3528 O O . ASP A 1 498 ? -2.653 8.313 2.816 1.00 74.56 498 ASP A O 1
ATOM 3532 N N . SER A 1 499 ? -1.384 8.176 0.969 1.00 75.44 499 SER A N 1
ATOM 3533 C CA . SER A 1 499 ? -2.242 7.232 0.235 1.00 75.44 499 SER A CA 1
ATOM 3534 C C . SER A 1 499 ? -2.290 5.851 0.900 1.00 75.44 499 SER A C 1
ATOM 3536 O O . SER A 1 499 ? -3.375 5.304 1.109 1.00 75.44 499 SER A O 1
ATOM 3538 N N . GLY A 1 500 ? -1.142 5.315 1.326 1.00 81.44 500 GLY A N 1
ATOM 3539 C CA . GLY A 1 500 ? -1.063 4.065 2.086 1.00 81.44 500 GLY A CA 1
ATOM 3540 C C . GLY A 1 500 ? -1.739 4.186 3.454 1.00 81.44 500 GLY A C 1
ATOM 3541 O O . GLY A 1 500 ? -2.604 3.381 3.806 1.00 81.44 500 GLY A O 1
ATOM 3542 N N . LEU A 1 501 ? -1.445 5.257 4.200 1.00 86.75 501 LEU A N 1
ATOM 3543 C CA . LEU A 1 501 ? -2.063 5.503 5.509 1.00 86.75 501 LEU A CA 1
ATOM 3544 C C . LEU A 1 501 ? -3.572 5.816 5.408 1.00 86.75 501 LEU A C 1
ATOM 3546 O O . LEU A 1 501 ? -4.335 5.539 6.337 1.00 86.75 501 LEU A O 1
ATOM 3550 N N . ARG A 1 502 ? -4.041 6.384 4.290 1.00 89.25 502 ARG A N 1
ATOM 3551 C CA . ARG A 1 502 ? -5.472 6.501 3.964 1.00 89.25 502 ARG A CA 1
ATOM 3552 C C . ARG A 1 502 ? -6.083 5.124 3.708 1.00 89.25 502 ARG A C 1
ATOM 3554 O O . ARG A 1 502 ? -7.086 4.819 4.340 1.00 89.25 502 ARG A O 1
ATOM 3561 N N . THR A 1 503 ? -5.449 4.280 2.895 1.00 89.81 503 THR A N 1
ATOM 3562 C CA . THR A 1 503 ? -5.930 2.920 2.581 1.00 89.81 503 THR A CA 1
ATOM 3563 C C . THR A 1 503 ? -6.120 2.078 3.850 1.00 89.81 503 THR A C 1
ATOM 3565 O O . THR A 1 503 ? -7.163 1.451 4.030 1.00 89.81 503 THR A O 1
ATOM 3568 N N . ILE A 1 504 ? -5.181 2.151 4.802 1.00 96.38 504 ILE A N 1
ATOM 3569 C CA . ILE A 1 504 ? -5.313 1.498 6.119 1.00 96.38 504 ILE A CA 1
ATOM 3570 C C . ILE A 1 504 ? -6.512 2.045 6.909 1.00 96.38 504 ILE A C 1
ATOM 3572 O O . ILE A 1 504 ? -7.263 1.272 7.505 1.00 96.38 504 ILE A O 1
ATOM 3576 N N . ARG A 1 505 ? -6.723 3.370 6.913 1.00 93.62 505 ARG A N 1
ATOM 3577 C CA . ARG A 1 505 ? -7.884 3.998 7.572 1.00 93.62 505 ARG A CA 1
ATOM 3578 C C . ARG A 1 505 ? -9.206 3.604 6.911 1.00 93.62 505 ARG A C 1
ATOM 3580 O O . ARG A 1 505 ? -10.168 3.366 7.629 1.00 93.62 505 ARG A O 1
ATOM 3587 N N . GLU A 1 506 ? -9.248 3.497 5.585 1.00 91.75 506 GLU A N 1
ATOM 3588 C CA . GLU A 1 506 ? -10.420 3.067 4.810 1.00 91.75 506 GLU A CA 1
ATOM 3589 C C . GLU A 1 506 ? -10.797 1.611 5.142 1.00 91.75 506 GLU A C 1
ATOM 3591 O O . GLU A 1 506 ? -11.958 1.326 5.437 1.00 91.75 506 GLU A O 1
ATOM 3596 N N . PHE A 1 507 ? -9.813 0.707 5.212 1.00 97.50 507 PHE A N 1
ATOM 3597 C CA . PHE A 1 507 ? -10.015 -0.685 5.635 1.00 97.50 507 PHE A CA 1
ATOM 3598 C C . PHE A 1 507 ? -10.467 -0.800 7.097 1.00 97.50 507 PHE A C 1
ATOM 3600 O O . PHE A 1 507 ? -11.442 -1.496 7.388 1.00 97.50 507 PHE A O 1
ATOM 3607 N N . ALA A 1 508 ? -9.811 -0.083 8.013 1.00 95.00 508 ALA A N 1
ATOM 3608 C CA . ALA A 1 508 ? -10.183 -0.078 9.426 1.00 95.00 508 ALA A CA 1
ATOM 3609 C C . ALA A 1 508 ? -11.593 0.501 9.657 1.00 95.00 508 ALA A C 1
ATOM 3611 O O . ALA A 1 508 ? -12.359 -0.048 10.448 1.00 95.00 508 ALA A O 1
ATOM 3612 N N . ALA A 1 509 ? -11.968 1.568 8.941 1.00 92.31 509 ALA A N 1
ATOM 3613 C CA . ALA A 1 509 ? -13.294 2.184 9.025 1.00 92.31 509 ALA A CA 1
ATOM 3614 C C . ALA A 1 509 ? -14.409 1.291 8.453 1.00 92.31 509 ALA A C 1
ATOM 3616 O O . ALA A 1 509 ? -15.515 1.286 8.989 1.00 92.31 509 ALA A O 1
ATOM 3617 N N . ALA A 1 510 ? -14.118 0.490 7.422 1.00 95.38 510 ALA A N 1
ATOM 3618 C CA . ALA A 1 510 ? -15.034 -0.538 6.919 1.00 95.38 510 ALA A CA 1
ATOM 3619 C C . ALA A 1 510 ? -15.177 -1.753 7.863 1.00 95.38 510 ALA A C 1
ATOM 3621 O O . ALA A 1 510 ? -16.025 -2.614 7.632 1.00 95.38 510 ALA A O 1
ATOM 3622 N N . GLY A 1 511 ? -14.362 -1.838 8.922 1.00 96.00 511 GLY A N 1
ATOM 3623 C CA . GLY A 1 511 ? -14.371 -2.940 9.884 1.00 96.00 511 GLY A CA 1
ATOM 3624 C C . GLY A 1 511 ? -13.503 -4.139 9.492 1.00 96.00 511 GLY A C 1
ATOM 3625 O O . GLY A 1 511 ? -13.678 -5.215 10.066 1.00 96.00 511 GLY A O 1
ATOM 3626 N N . VAL A 1 512 ? -12.567 -3.984 8.544 1.00 98.06 512 VAL A N 1
ATOM 3627 C CA . VAL A 1 512 ? -11.590 -5.037 8.227 1.00 98.06 512 VAL A CA 1
ATOM 3628 C C . VAL A 1 512 ? -10.596 -5.184 9.378 1.00 98.06 512 VAL A C 1
ATOM 3630 O O . VAL A 1 512 ? -9.894 -4.240 9.747 1.00 98.06 512 VAL A O 1
ATOM 3633 N N . GLN A 1 513 ? -10.478 -6.397 9.911 1.00 96.12 513 GLN A N 1
ATOM 3634 C CA . GLN A 1 513 ? -9.426 -6.756 10.856 1.00 96.12 513 GLN A CA 1
ATOM 3635 C C . GLN A 1 513 ? -8.179 -7.172 10.071 1.00 96.12 513 GLN A C 1
ATOM 3637 O O . GLN A 1 513 ? -8.059 -8.317 9.625 1.00 96.12 513 GLN A O 1
ATOM 3642 N N . LEU A 1 514 ? -7.261 -6.222 9.877 1.00 97.56 514 LEU A N 1
ATOM 3643 C CA . LEU A 1 514 ? -5.954 -6.488 9.277 1.00 97.56 514 LEU A CA 1
ATOM 3644 C C . LEU A 1 514 ? -5.123 -7.391 10.195 1.00 97.56 514 LEU A C 1
ATOM 3646 O O . LEU A 1 514 ? -4.920 -7.094 11.370 1.00 97.56 514 LEU A O 1
ATOM 3650 N N . SER A 1 515 ? -4.615 -8.478 9.624 1.00 96.56 515 SER A N 1
ATOM 3651 C CA . SER A 1 515 ? -3.628 -9.363 10.247 1.00 96.56 515 SER A CA 1
ATOM 3652 C C . SER A 1 515 ? -2.193 -8.865 10.056 1.00 96.56 515 SER A C 1
ATOM 3654 O O . SER A 1 515 ? -1.318 -9.235 10.834 1.00 96.56 515 SER A O 1
ATOM 3656 N N . ALA A 1 516 ? -1.955 -8.050 9.023 1.00 97.88 516 ALA A N 1
ATOM 3657 C CA . ALA A 1 516 ? -0.698 -7.357 8.782 1.00 97.88 516 ALA A CA 1
ATOM 3658 C C . ALA A 1 516 ? -0.890 -6.134 7.862 1.00 97.88 516 ALA A C 1
ATOM 3660 O O . ALA A 1 516 ? -1.767 -6.119 6.996 1.00 97.88 516 ALA A O 1
ATOM 3661 N N . VAL A 1 517 ? -0.010 -5.150 8.025 1.00 98.69 517 VAL A N 1
ATOM 3662 C CA . VAL A 1 517 ? 0.359 -4.139 7.033 1.00 98.69 517 VAL A CA 1
ATOM 3663 C C . VAL A 1 517 ? 1.762 -4.510 6.564 1.00 98.69 517 VAL A C 1
ATOM 3665 O O . VAL A 1 517 ? 2.729 -4.378 7.314 1.00 98.69 517 VAL A O 1
ATOM 3668 N N . ASN A 1 518 ? 1.853 -5.053 5.358 1.00 98.88 518 ASN A N 1
ATOM 3669 C CA . ASN A 1 518 ? 3.092 -5.460 4.719 1.00 98.88 518 ASN A CA 1
ATOM 3670 C C . ASN A 1 518 ? 3.674 -4.296 3.916 1.00 98.88 518 ASN A C 1
ATOM 3672 O O . ASN A 1 518 ? 2.960 -3.547 3.251 1.00 98.88 518 ASN A O 1
ATOM 3676 N N . LEU A 1 519 ? 4.982 -4.120 4.027 1.00 98.81 519 LEU A N 1
ATOM 3677 C CA . LEU A 1 519 ? 5.682 -2.963 3.497 1.00 98.81 519 LEU A CA 1
ATOM 3678 C C . LEU A 1 519 ? 6.584 -3.399 2.357 1.00 98.81 519 LEU A C 1
ATOM 3680 O O . LEU A 1 519 ? 7.487 -4.210 2.573 1.00 98.81 519 LEU A O 1
ATOM 3684 N N . MET A 1 520 ? 6.377 -2.829 1.174 1.00 98.50 520 MET A N 1
ATOM 3685 C CA . MET A 1 520 ? 7.300 -2.997 0.056 1.00 98.50 520 MET A CA 1
ATOM 3686 C C . MET A 1 520 ? 8.552 -2.167 0.317 1.00 98.50 520 MET A C 1
ATOM 3688 O O . MET A 1 520 ? 8.646 -1.005 -0.065 1.00 98.50 520 MET A O 1
ATOM 3692 N N . THR A 1 521 ? 9.500 -2.753 1.047 1.00 97.81 521 THR A N 1
ATOM 3693 C CA . THR A 1 521 ? 10.752 -2.113 1.463 1.00 97.81 521 THR A CA 1
ATOM 3694 C C . THR A 1 521 ? 11.771 -2.153 0.322 1.00 97.81 521 THR A C 1
ATOM 3696 O O . THR A 1 521 ? 12.823 -2.793 0.426 1.00 97.81 521 THR A O 1
ATOM 3699 N N . MET A 1 522 ? 11.395 -1.531 -0.791 1.00 95.44 522 MET A N 1
ATOM 3700 C CA . MET A 1 522 ? 12.065 -1.518 -2.088 1.00 95.44 522 MET A CA 1
ATOM 3701 C C . MET A 1 522 ? 11.839 -0.166 -2.786 1.00 95.44 522 MET A C 1
ATOM 3703 O O . MET A 1 522 ? 11.114 0.678 -2.269 1.00 95.44 522 MET A O 1
ATOM 3707 N N . ASP A 1 523 ? 12.508 0.019 -3.922 1.00 88.12 523 ASP A N 1
ATOM 3708 C CA . ASP A 1 523 ? 12.359 1.141 -4.866 1.00 88.12 523 ASP A CA 1
ATOM 3709 C C . ASP A 1 523 ? 12.146 2.536 -4.248 1.00 88.12 523 ASP A C 1
ATOM 3711 O O . ASP A 1 523 ? 11.228 3.286 -4.590 1.00 88.12 523 ASP A O 1
ATOM 3715 N N . TYR A 1 524 ? 13.028 2.897 -3.313 1.00 75.44 524 TYR A N 1
ATOM 3716 C CA . TYR A 1 524 ? 12.992 4.178 -2.607 1.00 75.44 524 TYR A CA 1
ATOM 3717 C C . TYR A 1 524 ? 13.518 5.338 -3.463 1.00 75.44 524 TYR A C 1
ATOM 3719 O O . TYR A 1 524 ? 13.290 6.509 -3.140 1.00 75.44 524 TYR A O 1
ATOM 3727 N N . GLY A 1 525 ? 14.255 5.025 -4.529 1.00 70.94 525 GLY A N 1
ATOM 3728 C CA . GLY A 1 525 ? 14.869 5.990 -5.423 1.00 70.94 525 GLY A CA 1
ATOM 3729 C C . GLY A 1 525 ? 16.289 6.400 -5.026 1.00 70.94 525 GLY A C 1
ATOM 3730 O O . GLY A 1 525 ? 16.928 5.883 -4.107 1.00 70.94 525 GLY A O 1
ATOM 3731 N N . THR A 1 526 ? 16.819 7.373 -5.767 1.00 55.59 526 THR A N 1
ATOM 3732 C CA . THR A 1 526 ? 18.232 7.759 -5.699 1.00 55.59 526 THR A CA 1
ATOM 3733 C C . THR A 1 526 ? 18.647 8.255 -4.312 1.00 55.59 526 THR A C 1
ATOM 3735 O O . THR A 1 526 ? 18.147 9.276 -3.839 1.00 55.59 526 THR A O 1
ATOM 3738 N N . GLY A 1 527 ? 19.642 7.596 -3.713 1.00 62.38 527 GLY A N 1
ATOM 3739 C CA . GLY A 1 527 ? 20.302 8.036 -2.477 1.00 62.38 527 GLY A CA 1
ATOM 3740 C C . GLY A 1 527 ? 20.219 7.047 -1.314 1.00 62.38 527 GLY A C 1
ATOM 3741 O O . GLY A 1 527 ? 20.974 7.198 -0.354 1.00 62.38 527 GLY A O 1
ATOM 3742 N N . VAL A 1 528 ? 19.373 6.015 -1.398 1.00 77.25 528 VAL A N 1
ATOM 3743 C CA . VAL A 1 528 ? 19.356 4.926 -0.412 1.00 77.25 528 VAL A CA 1
ATOM 3744 C C . VAL A 1 528 ? 20.394 3.868 -0.793 1.00 77.25 528 VAL A C 1
ATOM 3746 O O . VAL A 1 528 ? 20.316 3.253 -1.850 1.00 77.25 528 VAL A O 1
ATOM 3749 N N . THR A 1 529 ? 21.392 3.662 0.067 1.00 78.88 529 THR A N 1
ATOM 3750 C CA . THR A 1 529 ? 22.470 2.675 -0.147 1.00 78.88 529 THR A CA 1
ATOM 3751 C C . THR A 1 529 ? 22.460 1.541 0.879 1.00 78.88 529 THR A C 1
ATOM 3753 O O . THR A 1 529 ? 22.813 0.412 0.548 1.00 78.88 529 THR A O 1
ATOM 3756 N N . ASP A 1 530 ? 22.006 1.802 2.108 1.00 90.69 530 ASP A N 1
ATOM 3757 C CA . ASP A 1 530 ? 21.803 0.784 3.144 1.00 90.69 530 ASP A CA 1
ATOM 3758 C C . ASP A 1 530 ? 20.347 0.296 3.142 1.00 90.69 530 ASP A C 1
ATOM 3760 O O . ASP A 1 530 ? 19.485 0.787 3.876 1.00 90.69 530 ASP A O 1
ATOM 3764 N N . MET A 1 531 ? 20.071 -0.687 2.284 1.00 95.94 531 MET A N 1
ATOM 3765 C CA . MET A 1 531 ? 18.726 -1.249 2.128 1.00 95.94 531 MET A CA 1
ATOM 3766 C C . MET A 1 531 ? 18.248 -2.054 3.347 1.00 95.94 531 MET A C 1
ATOM 3768 O O . MET A 1 531 ? 17.041 -2.165 3.562 1.00 95.94 531 MET A O 1
ATOM 3772 N N . ALA A 1 532 ? 19.160 -2.598 4.164 1.00 96.69 532 ALA A N 1
ATOM 3773 C CA . ALA A 1 532 ? 18.782 -3.293 5.396 1.00 96.69 532 ALA A CA 1
ATOM 3774 C C . ALA A 1 532 ? 18.265 -2.294 6.436 1.00 96.69 532 ALA A C 1
ATOM 3776 O O . ALA A 1 532 ? 17.181 -2.480 6.995 1.00 96.69 532 ALA A O 1
ATOM 3777 N N . LYS A 1 533 ? 19.011 -1.202 6.647 1.00 93.69 533 LYS A N 1
ATOM 3778 C CA . LYS A 1 533 ? 18.591 -0.118 7.530 1.00 93.69 533 LYS A CA 1
ATOM 3779 C C . LYS A 1 533 ? 17.310 0.542 7.025 1.00 93.69 533 LYS A C 1
ATOM 3781 O O . LYS A 1 533 ? 16.398 0.733 7.818 1.00 93.69 533 LYS A O 1
ATOM 3786 N N . ALA A 1 534 ? 17.202 0.819 5.725 1.00 90.38 534 ALA A N 1
ATOM 3787 C CA . ALA A 1 534 ? 16.012 1.433 5.138 1.00 90.38 534 ALA A CA 1
ATOM 3788 C C . ALA A 1 534 ? 14.729 0.614 5.388 1.00 90.38 534 ALA A C 1
ATOM 3790 O O . ALA A 1 534 ? 13.711 1.179 5.782 1.00 90.38 534 ALA A O 1
ATOM 3791 N N . ALA A 1 535 ? 14.791 -0.716 5.241 1.00 97.62 535 ALA A N 1
ATOM 3792 C CA . ALA A 1 535 ? 13.669 -1.608 5.546 1.00 97.62 535 ALA A CA 1
ATOM 3793 C C . ALA A 1 535 ? 13.292 -1.614 7.043 1.00 97.62 535 ALA A C 1
ATOM 3795 O O . ALA A 1 535 ? 12.111 -1.616 7.397 1.00 97.62 535 ALA A O 1
ATOM 3796 N N . ILE A 1 536 ? 14.292 -1.585 7.932 1.00 97.81 536 ILE A N 1
ATOM 3797 C CA . ILE A 1 536 ? 14.105 -1.538 9.392 1.00 97.81 536 ILE A CA 1
ATOM 3798 C C . ILE A 1 536 ? 13.527 -0.188 9.846 1.00 97.81 536 ILE A C 1
ATOM 3800 O O . ILE A 1 536 ? 12.624 -0.151 10.691 1.00 97.81 536 ILE A O 1
ATOM 3804 N N . ASP A 1 537 ? 14.016 0.913 9.274 1.00 94.94 537 ASP A N 1
ATOM 3805 C CA . ASP A 1 537 ? 13.507 2.262 9.515 1.00 94.94 537 ASP A CA 1
ATOM 3806 C C . ASP A 1 537 ? 12.037 2.353 9.066 1.00 94.94 537 ASP A C 1
ATOM 3808 O O . ASP A 1 537 ? 11.189 2.755 9.863 1.00 94.94 537 ASP A O 1
ATOM 3812 N N . ALA A 1 538 ? 11.708 1.871 7.858 1.00 94.81 538 ALA A N 1
ATOM 3813 C CA . ALA A 1 538 ? 10.344 1.852 7.320 1.00 94.81 538 ALA A CA 1
ATOM 3814 C C . ALA A 1 538 ? 9.363 1.069 8.212 1.00 94.81 538 ALA A C 1
ATOM 3816 O O . ALA A 1 538 ? 8.260 1.549 8.507 1.00 94.81 538 ALA A O 1
ATOM 3817 N N . ALA A 1 539 ? 9.769 -0.114 8.689 1.00 97.88 539 ALA A N 1
ATOM 3818 C CA . ALA A 1 539 ? 8.978 -0.929 9.611 1.00 97.88 539 ALA A CA 1
ATOM 3819 C C . ALA A 1 539 ? 8.741 -0.219 10.954 1.00 97.88 539 ALA A C 1
ATOM 3821 O O . ALA A 1 539 ? 7.619 -0.189 11.469 1.00 97.88 539 ALA A O 1
ATOM 3822 N N . THR A 1 540 ? 9.788 0.407 11.497 1.00 95.19 540 THR A N 1
ATOM 3823 C CA . THR A 1 540 ? 9.732 1.156 12.760 1.00 95.19 540 THR A CA 1
ATOM 3824 C C . THR A 1 540 ? 8.844 2.397 12.636 1.00 95.19 540 THR A C 1
ATOM 3826 O O . THR A 1 540 ? 7.990 2.643 13.493 1.00 95.19 540 THR A O 1
ATOM 3829 N N . ALA A 1 541 ? 8.996 3.156 11.549 1.00 93.06 541 ALA A N 1
ATOM 3830 C CA . ALA A 1 541 ? 8.219 4.354 11.269 1.00 93.06 541 ALA A CA 1
ATOM 3831 C C . ALA A 1 541 ? 6.739 4.030 11.024 1.00 93.06 541 ALA A C 1
ATOM 3833 O O . ALA A 1 541 ? 5.870 4.684 11.601 1.00 93.06 541 ALA A O 1
ATOM 3834 N N . THR A 1 542 ? 6.431 2.972 10.267 1.00 97.62 542 THR A N 1
ATOM 3835 C CA . THR A 1 542 ? 5.037 2.557 10.052 1.00 97.62 542 THR A CA 1
ATOM 3836 C C . THR A 1 542 ? 4.387 2.071 11.347 1.00 97.62 542 THR A C 1
ATOM 3838 O O . THR A 1 542 ? 3.262 2.468 11.652 1.00 97.62 542 THR A O 1
ATOM 3841 N N . ALA A 1 543 ? 5.096 1.298 12.179 1.00 97.69 543 ALA A N 1
ATOM 3842 C CA . ALA A 1 543 ? 4.589 0.903 13.495 1.00 97.69 543 ALA A CA 1
ATOM 3843 C C . ALA A 1 543 ? 4.263 2.118 14.391 1.00 97.69 543 ALA A C 1
ATOM 3845 O O . ALA A 1 543 ? 3.314 2.066 15.176 1.00 97.69 543 ALA A O 1
ATOM 3846 N N . ALA A 1 544 ? 4.994 3.230 14.253 1.00 96.94 544 ALA A N 1
ATOM 3847 C CA . ALA A 1 544 ? 4.648 4.494 14.903 1.00 96.94 544 ALA A CA 1
ATOM 3848 C C . ALA A 1 544 ? 3.434 5.180 14.241 1.00 96.94 544 ALA A C 1
ATOM 3850 O O . ALA A 1 544 ? 2.513 5.596 14.948 1.00 96.94 544 ALA A O 1
ATOM 3851 N N . GLN A 1 545 ? 3.375 5.247 12.904 1.00 97.19 545 GLN A N 1
ATOM 3852 C CA . GLN A 1 545 ? 2.246 5.824 12.157 1.00 97.19 545 GLN A CA 1
ATOM 3853 C C . GLN A 1 545 ? 0.915 5.124 12.452 1.00 97.19 545 GLN A C 1
ATOM 3855 O O . GLN A 1 545 ? -0.107 5.805 12.556 1.00 97.19 545 GLN A O 1
ATOM 3860 N N . LEU A 1 546 ? 0.903 3.801 12.664 1.00 96.94 546 LEU A N 1
ATOM 3861 C CA . LEU A 1 546 ? -0.313 3.058 13.026 1.00 96.94 546 LEU A CA 1
ATOM 3862 C C . LEU A 1 546 ? -0.998 3.625 14.282 1.00 96.94 546 LEU A C 1
ATOM 3864 O O . LEU A 1 546 ? -2.217 3.550 14.389 1.00 96.94 546 LEU A O 1
ATOM 3868 N N . LYS A 1 547 ? -0.268 4.281 15.197 1.00 96.06 547 LYS A N 1
ATOM 3869 C CA . LYS A 1 547 ? -0.851 4.961 16.370 1.00 96.06 547 LYS A CA 1
ATOM 3870 C C . LYS A 1 547 ? -1.825 6.090 15.997 1.00 96.06 547 LYS A C 1
ATOM 3872 O O . LYS A 1 547 ? -2.682 6.440 16.802 1.00 96.06 547 LYS A O 1
ATOM 3877 N N . THR A 1 548 ? -1.699 6.660 14.796 1.00 93.75 548 THR A N 1
ATOM 3878 C CA . THR A 1 548 ? -2.589 7.715 14.274 1.00 93.75 548 THR A CA 1
ATOM 3879 C C . THR A 1 548 ? -3.908 7.170 13.714 1.00 93.75 548 THR A C 1
ATOM 3881 O O . THR A 1 548 ? -4.854 7.930 13.513 1.00 93.75 548 THR A O 1
ATOM 3884 N N . VAL A 1 549 ? -4.000 5.856 13.489 1.00 92.31 549 VAL A N 1
ATOM 3885 C CA . VAL A 1 549 ? -5.224 5.175 13.061 1.00 92.31 549 VAL A CA 1
ATOM 3886 C C . VAL A 1 549 ? -6.010 4.775 14.307 1.00 92.31 549 VAL A C 1
ATOM 3888 O O . VAL A 1 549 ? -5.509 4.030 15.146 1.00 92.31 549 VAL A O 1
ATOM 3891 N N . SER A 1 550 ? -7.252 5.246 14.435 1.00 92.00 550 SER A N 1
ATOM 3892 C CA . SER A 1 550 ? -8.079 5.067 15.643 1.00 92.00 550 SER A CA 1
ATOM 3893 C C . SER A 1 550 ? -8.193 3.607 16.102 1.00 92.00 550 SER A C 1
ATOM 3895 O O . SER A 1 550 ? -8.051 3.334 17.292 1.00 92.00 550 SER A O 1
ATOM 3897 N N . ALA A 1 551 ? -8.351 2.666 15.164 1.00 93.88 551 ALA A N 1
ATOM 3898 C CA . ALA A 1 551 ? -8.418 1.226 15.435 1.00 93.88 551 ALA A CA 1
ATOM 3899 C C . ALA A 1 551 ? -7.144 0.637 16.081 1.00 93.88 551 ALA A C 1
ATOM 3901 O O . ALA A 1 551 ? -7.218 -0.387 16.756 1.00 93.88 551 ALA A O 1
ATOM 3902 N N . TYR A 1 552 ? -5.984 1.280 15.906 1.00 96.06 552 TYR A N 1
ATOM 3903 C CA . TYR A 1 552 ? -4.682 0.811 16.403 1.00 96.06 552 TYR A CA 1
ATOM 3904 C C . TYR A 1 552 ? -4.045 1.767 17.427 1.00 96.06 552 TYR A C 1
ATOM 3906 O O . TYR A 1 552 ? -2.969 1.480 17.960 1.00 96.06 552 TYR A O 1
ATOM 3914 N N . ALA A 1 553 ? -4.699 2.888 17.747 1.00 94.62 553 ALA A N 1
ATOM 3915 C CA . ALA A 1 553 ? -4.203 3.902 18.678 1.00 94.62 553 ALA A CA 1
ATOM 3916 C C . ALA A 1 553 ? -4.043 3.364 20.113 1.00 94.62 553 ALA A C 1
ATOM 3918 O O . ALA A 1 553 ? -3.038 3.642 20.770 1.00 94.62 553 ALA A O 1
ATOM 3919 N N . ALA A 1 554 ? -4.996 2.544 20.570 1.00 95.62 554 ALA A N 1
ATOM 3920 C CA . ALA A 1 554 ? -5.011 1.950 21.912 1.00 95.62 554 ALA A CA 1
ATOM 3921 C C . ALA A 1 554 ? -4.026 0.779 22.103 1.00 95.62 554 ALA A C 1
ATOM 3923 O O . ALA A 1 554 ? -3.818 0.329 23.227 1.00 95.62 554 ALA A O 1
ATOM 3924 N N . LEU A 1 555 ? -3.413 0.277 21.025 1.00 95.62 555 LEU A N 1
ATOM 3925 C CA . LEU A 1 555 ? -2.413 -0.786 21.106 1.00 95.62 555 LEU A CA 1
ATOM 3926 C C . LEU A 1 555 ? -1.121 -0.291 21.785 1.00 95.62 555 LEU A C 1
ATOM 3928 O O . LEU A 1 555 ? -0.785 0.898 21.763 1.00 95.62 555 LEU A O 1
ATOM 3932 N N . SER A 1 556 ? -0.349 -1.214 22.352 1.00 96.75 556 SER A N 1
ATOM 3933 C CA . SER A 1 556 ? 1.049 -0.955 22.717 1.00 96.75 556 SER A CA 1
ATOM 3934 C C . SER A 1 556 ? 1.936 -0.845 21.470 1.00 96.75 556 SER A C 1
ATOM 3936 O O . SER A 1 556 ? 1.578 -1.311 20.386 1.00 96.75 556 SER A O 1
ATOM 3938 N N . ASP A 1 557 ? 3.134 -0.273 21.611 1.00 95.44 557 ASP A N 1
ATOM 3939 C CA . ASP A 1 557 ? 4.091 -0.201 20.495 1.00 95.44 557 ASP A CA 1
ATOM 3940 C C . ASP A 1 557 ? 4.543 -1.595 20.032 1.00 95.44 557 ASP A C 1
ATOM 3942 O O . ASP A 1 557 ? 4.787 -1.799 18.846 1.00 95.44 557 ASP A O 1
ATOM 3946 N N . ALA A 1 558 ? 4.594 -2.575 20.942 1.00 95.31 558 ALA A N 1
ATOM 3947 C CA . ALA A 1 558 ? 4.855 -3.971 20.597 1.00 95.31 558 ALA A CA 1
ATOM 3948 C C . ALA A 1 558 ? 3.718 -4.572 19.754 1.00 95.31 558 ALA A C 1
ATOM 3950 O O . ALA A 1 558 ? 3.986 -5.198 18.735 1.00 95.31 558 ALA A O 1
ATOM 3951 N N . GLN A 1 559 ? 2.456 -4.321 20.117 1.00 96.12 559 GLN A N 1
ATOM 3952 C CA . GLN A 1 559 ? 1.301 -4.778 19.334 1.00 96.12 559 GLN A CA 1
ATOM 3953 C C . GLN A 1 559 ? 1.209 -4.094 17.961 1.00 96.12 559 GLN A C 1
ATOM 3955 O O . GLN A 1 559 ? 0.830 -4.753 17.000 1.00 96.12 559 GLN A O 1
ATOM 3960 N N . ARG A 1 560 ? 1.588 -2.811 17.832 1.00 97.38 560 ARG A N 1
ATOM 3961 C CA . ARG A 1 560 ? 1.687 -2.152 16.515 1.00 97.38 560 ARG A CA 1
ATOM 3962 C C . ARG A 1 560 ? 2.826 -2.710 15.662 1.00 97.38 560 ARG A C 1
ATOM 3964 O O . ARG A 1 560 ? 2.614 -2.917 14.474 1.00 97.38 560 ARG A O 1
ATOM 3971 N N . ARG A 1 561 ? 3.997 -3.010 16.241 1.00 96.69 561 ARG A N 1
ATOM 3972 C CA . ARG A 1 561 ? 5.068 -3.729 15.518 1.00 96.69 561 ARG A CA 1
ATOM 3973 C C . ARG A 1 561 ? 4.619 -5.123 15.077 1.00 96.69 561 ARG A C 1
ATOM 3975 O O . ARG A 1 561 ? 4.870 -5.494 13.940 1.00 96.69 561 ARG A O 1
ATOM 3982 N N . ALA A 1 562 ? 3.863 -5.833 15.912 1.00 96.56 562 ALA A N 1
ATOM 3983 C CA . ALA A 1 562 ? 3.278 -7.133 15.579 1.00 96.56 562 ALA A CA 1
ATOM 3984 C C . ALA A 1 562 ? 2.121 -7.083 14.556 1.00 96.56 562 ALA A C 1
ATOM 3986 O O . ALA A 1 562 ? 1.547 -8.121 14.238 1.00 96.56 562 ALA A O 1
ATOM 3987 N N . LEU A 1 563 ? 1.784 -5.900 14.025 1.00 97.25 563 LEU A N 1
ATOM 3988 C CA . LEU A 1 563 ? 0.947 -5.727 12.833 1.00 97.25 563 LEU A CA 1
ATOM 3989 C C . LEU A 1 563 ? 1.763 -5.396 11.575 1.00 97.25 563 LEU A C 1
ATOM 3991 O O . LEU A 1 563 ? 1.183 -5.333 10.499 1.00 97.25 563 LEU A O 1
ATOM 3995 N N . VAL A 1 564 ? 3.074 -5.163 11.666 1.00 98.69 564 VAL A N 1
ATOM 3996 C CA . VAL A 1 564 ? 3.913 -4.829 10.506 1.00 98.69 564 VAL A CA 1
ATOM 3997 C C . VAL A 1 564 ? 4.530 -6.096 9.916 1.00 98.69 564 VAL A C 1
ATOM 3999 O O . VAL A 1 564 ? 4.989 -6.969 10.649 1.00 98.69 564 VAL A O 1
ATOM 4002 N N . ALA A 1 565 ? 4.563 -6.182 8.591 1.00 98.69 565 ALA A N 1
ATOM 4003 C CA . ALA A 1 565 ? 5.348 -7.143 7.822 1.00 98.69 565 ALA A CA 1
ATOM 4004 C C . ALA A 1 565 ? 6.265 -6.394 6.837 1.00 98.69 565 ALA A C 1
ATOM 4006 O O . ALA A 1 565 ? 6.021 -5.227 6.533 1.00 98.69 565 ALA A O 1
ATOM 4007 N N . VAL A 1 566 ? 7.329 -7.038 6.357 1.00 98.75 566 VAL A N 1
ATOM 4008 C CA . VAL A 1 566 ? 8.277 -6.432 5.402 1.00 98.75 566 VAL A CA 1
ATOM 4009 C C . VAL A 1 566 ? 8.529 -7.340 4.206 1.00 98.75 566 VAL A C 1
ATOM 4011 O O . VAL A 1 566 ? 8.673 -8.552 4.357 1.00 98.75 566 VAL A O 1
ATOM 4014 N N . THR A 1 567 ? 8.608 -6.734 3.026 1.00 98.88 567 THR A N 1
ATOM 4015 C CA . THR A 1 567 ? 8.848 -7.383 1.736 1.00 98.88 567 THR A CA 1
ATOM 4016 C C . THR A 1 567 ? 9.851 -6.538 0.947 1.00 98.88 567 THR A C 1
ATOM 4018 O O . THR A 1 567 ? 9.456 -5.591 0.274 1.00 98.88 567 THR A O 1
ATOM 4021 N N . PRO A 1 568 ? 11.163 -6.812 1.034 1.00 98.75 568 PRO A N 1
ATOM 4022 C CA . PRO A 1 568 ? 12.154 -6.228 0.134 1.00 98.75 568 PRO A CA 1
ATOM 4023 C C . PRO A 1 568 ? 12.150 -6.904 -1.243 1.00 98.75 568 PRO A C 1
ATOM 4025 O O . PRO A 1 568 ? 11.824 -8.082 -1.381 1.00 98.75 568 PRO A O 1
ATOM 4028 N N . MET A 1 569 ? 12.596 -6.182 -2.265 1.00 98.50 569 MET A N 1
ATOM 4029 C CA . MET A 1 569 ? 13.022 -6.767 -3.537 1.00 98.50 569 MET A CA 1
ATOM 4030 C C . MET A 1 569 ? 14.441 -7.316 -3.360 1.00 98.50 569 MET A C 1
ATOM 4032 O O . MET A 1 569 ? 15.257 -6.678 -2.701 1.00 98.50 569 MET A O 1
ATOM 4036 N N . ILE A 1 570 ? 14.739 -8.518 -3.865 1.00 98.56 570 ILE A N 1
ATOM 4037 C CA . ILE A 1 570 ? 16.076 -9.125 -3.694 1.00 98.56 570 ILE A CA 1
ATOM 4038 C C . ILE A 1 570 ? 17.049 -8.716 -4.799 1.00 98.56 570 ILE A C 1
ATOM 4040 O O . ILE A 1 570 ? 16.683 -8.679 -5.974 1.00 98.56 570 ILE A O 1
ATOM 4044 N N . GLY A 1 571 ? 18.315 -8.500 -4.438 1.00 97.50 571 GLY A N 1
ATOM 4045 C CA . GLY A 1 571 ? 19.351 -8.116 -5.388 1.00 97.50 571 GLY A CA 1
ATOM 4046 C C . GLY A 1 571 ? 19.173 -6.686 -5.894 1.00 97.50 571 GLY A C 1
ATOM 4047 O O . GLY A 1 571 ? 18.961 -5.784 -5.096 1.00 97.50 571 GLY A O 1
ATOM 4048 N N . VAL A 1 572 ? 19.317 -6.472 -7.199 1.00 95.31 572 VAL A N 1
ATOM 4049 C CA . VAL A 1 572 ? 19.117 -5.172 -7.850 1.00 95.31 572 VAL A CA 1
ATOM 4050 C C . VAL A 1 572 ? 17.622 -4.843 -7.908 1.00 95.31 572 VAL A C 1
ATOM 4052 O O . VAL A 1 572 ? 16.816 -5.686 -8.321 1.00 95.31 572 VAL A O 1
ATOM 4055 N N . ASN A 1 573 ? 17.303 -3.618 -7.496 1.00 92.94 573 ASN A N 1
ATOM 4056 C CA . ASN A 1 573 ? 15.983 -2.993 -7.508 1.00 92.94 573 ASN A CA 1
ATOM 4057 C C . ASN A 1 573 ? 15.751 -2.180 -8.796 1.00 92.94 573 ASN A C 1
ATOM 4059 O O . ASN A 1 573 ? 16.709 -1.828 -9.491 1.00 92.94 573 ASN A O 1
ATOM 4063 N N . ASP A 1 574 ? 14.499 -1.831 -9.093 1.00 85.38 574 ASP A N 1
ATOM 4064 C CA . ASP A 1 574 ? 14.125 -1.107 -10.314 1.00 85.38 574 ASP A CA 1
ATOM 4065 C C . ASP A 1 574 ? 14.649 0.340 -10.327 1.00 85.38 574 ASP A C 1
ATOM 4067 O O . ASP A 1 574 ? 15.023 0.851 -11.387 1.00 85.38 574 ASP A O 1
ATOM 4071 N N . THR A 1 575 ? 14.774 0.989 -9.160 1.00 81.38 575 THR A N 1
ATOM 4072 C CA . THR A 1 575 ? 15.434 2.309 -9.044 1.00 81.38 575 THR A CA 1
ATOM 4073 C C . THR A 1 575 ? 16.957 2.262 -8.831 1.00 81.38 575 THR A C 1
ATOM 4075 O O . THR A 1 575 ? 17.600 3.311 -8.713 1.00 81.38 575 THR A O 1
ATOM 4078 N N . GLY A 1 576 ? 17.565 1.070 -8.899 1.00 85.62 576 GLY A N 1
ATOM 4079 C CA . GLY A 1 576 ? 19.019 0.865 -8.948 1.00 85.62 576 GLY A CA 1
ATOM 4080 C C . GLY A 1 576 ? 19.715 0.616 -7.605 1.00 85.62 576 GLY A C 1
ATOM 4081 O O . GLY A 1 576 ? 20.930 0.402 -7.584 1.00 85.62 576 GLY A O 1
ATOM 4082 N N . GLU A 1 577 ? 18.987 0.612 -6.488 1.00 92.31 577 GLU A N 1
ATOM 4083 C CA . GLU A 1 577 ? 19.499 0.134 -5.202 1.00 92.31 577 GLU A CA 1
ATOM 4084 C C . GLU A 1 577 ? 19.815 -1.371 -5.246 1.00 92.31 577 GLU A C 1
ATOM 4086 O O . GLU A 1 577 ? 19.365 -2.105 -6.127 1.00 92.31 577 GLU A O 1
ATOM 4091 N N . VAL A 1 578 ? 20.591 -1.853 -4.269 1.00 93.88 578 VAL A N 1
ATOM 4092 C CA . VAL A 1 578 ? 20.958 -3.272 -4.175 1.00 93.88 578 VAL A CA 1
ATOM 4093 C C . VAL A 1 578 ? 20.667 -3.823 -2.782 1.00 93.88 578 VAL A C 1
ATOM 4095 O O . VAL A 1 578 ? 21.389 -3.570 -1.813 1.00 93.88 578 VAL A O 1
ATOM 4098 N N . PHE A 1 579 ? 19.626 -4.643 -2.679 1.00 97.75 579 PHE A N 1
ATOM 4099 C CA . PHE A 1 579 ? 19.351 -5.455 -1.506 1.00 97.75 579 PHE A CA 1
ATOM 4100 C C . PHE A 1 579 ? 20.253 -6.700 -1.502 1.00 97.75 579 PHE A C 1
ATOM 4102 O O . PHE A 1 579 ? 19.976 -7.704 -2.155 1.00 97.75 579 PHE A O 1
ATOM 4109 N N . THR A 1 580 ? 21.366 -6.634 -0.770 1.00 97.88 580 THR A N 1
ATOM 4110 C CA . THR A 1 580 ? 22.372 -7.708 -0.736 1.00 97.88 580 THR A CA 1
ATOM 4111 C C . THR A 1 580 ? 21.933 -8.929 0.084 1.00 97.88 580 THR A C 1
ATOM 4113 O O . THR A 1 580 ? 21.041 -8.857 0.929 1.00 97.88 580 THR A O 1
ATOM 4116 N N . LEU A 1 581 ? 22.633 -10.055 -0.083 1.00 97.06 581 LEU A N 1
ATOM 4117 C CA . LEU A 1 581 ? 22.418 -11.263 0.723 1.00 97.06 581 LEU A CA 1
ATOM 4118 C C . LEU A 1 581 ? 22.637 -11.030 2.233 1.00 97.06 581 LEU A C 1
ATOM 4120 O O . LEU A 1 581 ? 21.977 -11.659 3.057 1.00 97.06 581 LEU A O 1
ATOM 4124 N N . ALA A 1 582 ? 23.520 -10.100 2.614 1.00 97.50 582 ALA A N 1
ATOM 4125 C CA . ALA A 1 582 ? 23.699 -9.709 4.015 1.00 97.50 582 ALA A CA 1
ATOM 4126 C C . ALA A 1 582 ? 22.473 -8.948 4.557 1.00 97.50 582 ALA A C 1
ATOM 4128 O O . ALA A 1 582 ? 22.102 -9.107 5.725 1.00 97.50 582 ALA A O 1
ATOM 4129 N N . ASN A 1 583 ? 21.801 -8.174 3.699 1.00 98.50 583 ASN A N 1
ATOM 4130 C CA . ASN A 1 583 ? 20.573 -7.466 4.050 1.00 98.50 583 ASN A CA 1
ATOM 4131 C C . ASN A 1 583 ? 19.434 -8.460 4.320 1.00 98.50 583 ASN A C 1
ATOM 4133 O O . ASN A 1 583 ? 18.683 -8.260 5.271 1.00 98.50 583 ASN A O 1
ATOM 4137 N N . ALA A 1 584 ? 19.357 -9.567 3.567 1.00 98.50 584 ALA A N 1
ATOM 4138 C CA . ALA A 1 584 ? 18.370 -10.629 3.790 1.00 98.50 584 ALA A CA 1
ATOM 4139 C C . ALA A 1 584 ? 18.463 -11.218 5.205 1.00 98.50 584 ALA A C 1
ATOM 4141 O O . ALA A 1 584 ? 17.476 -11.234 5.942 1.00 98.50 584 ALA A O 1
ATOM 4142 N N . THR A 1 585 ? 19.671 -11.616 5.619 1.00 98.00 585 THR A N 1
ATOM 4143 C CA . THR A 1 585 ? 19.950 -12.109 6.977 1.00 98.00 585 THR A CA 1
ATOM 4144 C C . THR A 1 585 ? 19.586 -11.070 8.042 1.00 98.00 585 THR A C 1
ATOM 4146 O O . THR A 1 585 ? 18.955 -11.405 9.043 1.00 98.00 585 THR A O 1
ATOM 4149 N N . THR A 1 586 ? 19.949 -9.802 7.820 1.00 98.50 586 THR A N 1
ATOM 4150 C CA . THR A 1 586 ? 19.733 -8.706 8.781 1.00 98.50 586 THR A CA 1
ATOM 4151 C C . THR A 1 586 ? 18.246 -8.393 8.970 1.00 98.50 586 THR A C 1
ATOM 4153 O O . THR A 1 586 ? 17.771 -8.313 10.103 1.00 98.50 586 THR A O 1
ATOM 4156 N N . VAL A 1 587 ? 17.489 -8.270 7.875 1.00 98.69 587 VAL A N 1
ATOM 4157 C CA . VAL A 1 587 ? 16.049 -7.969 7.905 1.00 98.69 587 VAL A CA 1
ATOM 4158 C C . VAL A 1 587 ? 15.247 -9.148 8.464 1.00 98.69 587 VAL A C 1
ATOM 4160 O O . VAL A 1 587 ? 14.355 -8.928 9.279 1.00 98.69 587 VAL A O 1
ATOM 4163 N N . ALA A 1 588 ? 15.598 -10.395 8.126 1.00 98.50 588 ALA A N 1
ATOM 4164 C CA . ALA A 1 588 ? 14.979 -11.582 8.725 1.00 98.50 588 ALA A CA 1
ATOM 4165 C C . ALA A 1 588 ? 15.207 -11.671 10.240 1.00 98.50 588 ALA A C 1
ATOM 4167 O O . ALA A 1 588 ? 14.255 -11.871 10.998 1.00 98.50 588 ALA A O 1
ATOM 4168 N N . ALA A 1 589 ? 16.452 -11.474 10.689 1.00 97.88 589 ALA A N 1
ATOM 4169 C CA . ALA A 1 589 ? 16.789 -11.489 12.108 1.00 97.88 589 ALA A CA 1
ATOM 4170 C C . ALA A 1 589 ? 16.061 -10.369 12.871 1.00 97.88 589 ALA A C 1
ATOM 4172 O O . ALA A 1 589 ? 15.520 -10.617 13.950 1.00 97.88 589 ALA A O 1
ATOM 4173 N N . TYR A 1 590 ? 15.971 -9.162 12.295 1.00 97.94 590 TYR A N 1
ATOM 4174 C CA . TYR A 1 590 ? 15.164 -8.071 12.849 1.00 97.94 590 TYR A CA 1
ATOM 4175 C C . TYR A 1 590 ? 13.679 -8.447 12.935 1.00 97.94 590 TYR A C 1
ATOM 4177 O O . TYR A 1 590 ? 13.076 -8.266 13.996 1.00 97.94 590 TYR A O 1
ATOM 4185 N N . ALA A 1 591 ? 13.103 -8.989 11.855 1.00 98.00 591 ALA A N 1
ATOM 4186 C CA . ALA A 1 591 ? 11.691 -9.355 11.783 1.00 98.00 591 ALA A CA 1
ATOM 4187 C C . ALA A 1 591 ? 11.317 -10.379 12.864 1.00 98.00 591 ALA A C 1
ATOM 4189 O O . ALA A 1 591 ? 10.326 -10.201 13.576 1.00 98.00 591 ALA A O 1
ATOM 4190 N N . LYS A 1 592 ? 12.166 -11.398 13.047 1.00 96.19 592 LYS A N 1
ATOM 4191 C CA . LYS A 1 592 ? 12.025 -12.396 14.110 1.00 96.19 592 LYS A CA 1
ATOM 4192 C C . LYS A 1 592 ? 12.174 -11.772 15.500 1.00 96.19 592 LYS A C 1
ATOM 4194 O O . LYS A 1 592 ? 11.300 -11.946 16.345 1.00 96.19 592 LYS A O 1
ATOM 4199 N N . ALA A 1 593 ? 13.260 -11.035 15.742 1.00 95.81 593 ALA A N 1
ATOM 4200 C CA . ALA A 1 593 ? 13.584 -10.486 17.061 1.00 95.81 593 ALA A CA 1
ATOM 4201 C C . ALA A 1 593 ? 12.571 -9.440 17.562 1.00 95.81 593 ALA A C 1
ATOM 4203 O O . ALA A 1 593 ? 12.413 -9.274 18.770 1.00 95.81 593 ALA A O 1
ATOM 4204 N N . ASN A 1 594 ? 11.875 -8.751 16.651 1.00 95.06 594 ASN A N 1
ATOM 4205 C CA . ASN A 1 594 ? 10.888 -7.719 16.981 1.00 95.06 594 ASN A CA 1
ATOM 4206 C C . ASN A 1 594 ? 9.431 -8.200 16.891 1.00 95.06 594 ASN A C 1
ATOM 4208 O O . ASN A 1 594 ? 8.527 -7.402 17.146 1.00 95.06 594 ASN A O 1
ATOM 4212 N N . GLY A 1 595 ? 9.205 -9.480 16.568 1.00 95.31 595 GLY A N 1
ATOM 4213 C CA . GLY A 1 595 ? 7.872 -10.081 16.505 1.00 95.31 595 GLY A CA 1
ATOM 4214 C C . GLY A 1 595 ? 6.993 -9.503 15.397 1.00 95.31 595 GLY A C 1
ATOM 4215 O O . GLY A 1 595 ? 5.821 -9.235 15.643 1.00 95.31 595 GLY A O 1
ATOM 4216 N N . LEU A 1 596 ? 7.555 -9.267 14.206 1.00 97.94 596 LEU A N 1
ATOM 4217 C CA . LEU A 1 596 ? 6.782 -8.821 13.043 1.00 97.94 596 LEU A CA 1
ATOM 4218 C C . LEU A 1 596 ? 5.775 -9.892 12.587 1.00 97.94 596 LEU A C 1
ATOM 4220 O O . LEU A 1 596 ? 5.995 -11.092 12.754 1.00 97.94 596 LEU A O 1
ATOM 4224 N N . ALA A 1 597 ? 4.682 -9.450 11.965 1.00 97.25 597 ALA A N 1
ATOM 4225 C CA . ALA A 1 597 ? 3.604 -10.316 11.488 1.00 97.25 597 ALA A CA 1
ATOM 4226 C C . ALA A 1 597 ? 4.029 -11.215 10.312 1.00 97.25 597 ALA A C 1
ATOM 4228 O O . ALA A 1 597 ? 3.531 -12.333 10.162 1.00 97.25 597 ALA A O 1
ATOM 4229 N N . GLY A 1 598 ? 4.942 -10.732 9.466 1.00 97.25 598 GLY A N 1
ATOM 4230 C CA . GLY A 1 598 ? 5.357 -11.437 8.259 1.00 97.25 598 GLY A CA 1
ATOM 4231 C C . GLY A 1 598 ? 6.651 -10.923 7.632 1.00 97.25 598 GLY A C 1
ATOM 4232 O O . GLY A 1 598 ? 7.131 -9.828 7.931 1.00 97.25 598 GLY A O 1
ATOM 4233 N N . LEU A 1 599 ? 7.198 -11.755 6.752 1.00 98.56 599 LEU A N 1
ATOM 4234 C CA . LEU A 1 599 ? 8.400 -11.529 5.964 1.00 98.56 599 LEU A CA 1
ATOM 4235 C C . LEU A 1 599 ? 8.170 -12.115 4.564 1.00 98.56 599 LEU A C 1
ATOM 4237 O O . LEU A 1 599 ? 8.056 -13.332 4.410 1.00 98.56 599 LEU A O 1
ATOM 4241 N N . GLY A 1 600 ? 8.091 -11.256 3.555 1.00 98.50 600 GLY A N 1
ATOM 4242 C CA . GLY A 1 600 ? 8.079 -11.636 2.144 1.00 98.50 600 GLY A CA 1
ATOM 4243 C C . GLY A 1 600 ? 9.366 -11.201 1.450 1.00 98.50 600 GLY A C 1
ATOM 4244 O O . GLY A 1 600 ? 10.262 -10.637 2.074 1.00 98.50 600 GLY A O 1
ATOM 4245 N N . TRP A 1 601 ? 9.456 -11.448 0.147 1.00 98.75 601 TRP A N 1
ATOM 4246 C CA . TRP A 1 601 ? 10.355 -10.731 -0.759 1.00 98.75 601 TRP A CA 1
ATOM 4247 C C . TRP A 1 601 ? 9.854 -10.839 -2.202 1.00 98.75 601 TRP A C 1
ATOM 4249 O O . TRP A 1 601 ? 9.142 -11.795 -2.528 1.00 98.75 601 TRP A O 1
ATOM 4259 N N . TRP A 1 602 ? 10.253 -9.885 -3.050 1.00 98.31 602 TRP A N 1
ATOM 4260 C CA . TRP A 1 602 ? 10.010 -9.901 -4.496 1.00 98.31 602 TRP A CA 1
ATOM 4261 C C . TRP A 1 602 ? 11.262 -10.373 -5.265 1.00 98.31 602 TRP A C 1
ATOM 4263 O O . TRP A 1 602 ? 12.265 -9.662 -5.368 1.00 98.31 602 TRP A O 1
ATOM 4273 N N . GLU A 1 603 ? 11.307 -11.590 -5.804 1.00 95.19 603 GLU A N 1
ATOM 4274 C CA . GLU A 1 603 ? 10.364 -12.707 -5.643 1.00 95.19 603 GLU A CA 1
ATOM 4275 C C . GLU A 1 603 ? 11.118 -14.050 -5.727 1.00 95.19 603 GLU A C 1
ATOM 4277 O O . GLU A 1 603 ? 12.332 -14.076 -5.952 1.00 95.19 603 GLU A O 1
ATOM 4282 N N . LEU A 1 604 ? 10.438 -15.183 -5.530 1.00 95.50 604 LEU A N 1
ATOM 4283 C CA . LEU A 1 604 ? 11.078 -16.508 -5.517 1.00 95.50 604 LEU A CA 1
ATOM 4284 C C . LEU A 1 604 ? 11.731 -16.887 -6.856 1.00 95.50 604 LEU A C 1
ATOM 4286 O O . LEU A 1 604 ? 12.824 -17.452 -6.865 1.00 95.50 604 LEU A O 1
ATOM 4290 N N . THR A 1 605 ? 11.099 -16.573 -7.991 1.00 93.69 605 THR A N 1
ATOM 4291 C CA . THR A 1 605 ? 11.651 -16.858 -9.333 1.00 93.69 605 THR A CA 1
ATOM 4292 C C . THR A 1 605 ? 12.965 -16.100 -9.580 1.00 93.69 605 THR A C 1
ATOM 4294 O O . THR A 1 605 ? 13.853 -16.623 -10.258 1.00 93.69 605 THR A O 1
ATOM 4297 N N . ARG A 1 606 ? 13.110 -14.908 -8.976 1.00 96.62 606 ARG A N 1
ATOM 4298 C CA . ARG A 1 606 ? 14.275 -14.018 -9.078 1.00 96.62 606 ARG A CA 1
ATOM 4299 C C . ARG A 1 606 ? 15.492 -14.485 -8.293 1.00 96.62 606 ARG A C 1
ATOM 4301 O O . ARG A 1 606 ? 16.581 -13.988 -8.565 1.00 96.62 606 ARG A O 1
ATOM 4308 N N . ASP A 1 607 ? 15.356 -15.417 -7.348 1.00 97.56 607 ASP A N 1
ATOM 4309 C CA . ASP A 1 607 ? 16.440 -15.856 -6.453 1.00 97.56 607 ASP A CA 1
ATOM 4310 C C . ASP A 1 607 ? 17.453 -16.776 -7.159 1.00 97.56 607 ASP A C 1
ATOM 4312 O O . ASP A 1 607 ? 17.604 -17.955 -6.841 1.00 97.56 607 ASP A O 1
ATOM 4316 N N . GLN A 1 608 ? 18.118 -16.232 -8.177 1.00 96.00 608 GLN A N 1
ATOM 4317 C CA . GLN A 1 608 ? 19.121 -16.865 -9.025 1.00 96.00 608 GLN A CA 1
ATOM 4318 C C . GLN A 1 608 ? 20.043 -15.807 -9.665 1.00 96.00 608 GLN A C 1
ATOM 4320 O O . GLN A 1 608 ? 19.685 -14.621 -9.713 1.00 96.00 608 GLN A O 1
ATOM 4325 N N . PRO A 1 609 ? 21.234 -16.199 -10.157 1.00 94.88 609 PRO A N 1
ATOM 4326 C CA . PRO A 1 609 ? 22.120 -15.282 -10.862 1.00 94.88 609 PRO A CA 1
ATOM 4327 C C . PRO A 1 609 ? 21.638 -15.046 -12.299 1.00 94.88 609 PRO A C 1
ATOM 4329 O O . PRO A 1 609 ? 20.995 -15.905 -12.904 1.00 94.88 609 PRO A O 1
ATOM 4332 N N . CYS A 1 610 ? 21.989 -13.897 -12.876 1.00 92.06 610 CYS A N 1
ATOM 4333 C CA . CYS A 1 610 ? 21.648 -13.549 -14.260 1.00 92.06 610 CYS A CA 1
ATOM 4334 C C . CYS A 1 610 ? 22.592 -14.224 -15.269 1.00 92.06 610 CYS A C 1
ATOM 4336 O O . CYS A 1 610 ? 23.448 -13.580 -15.876 1.00 92.06 610 CYS A O 1
ATOM 4338 N N . THR A 1 611 ? 22.474 -15.542 -15.427 1.00 90.44 611 THR A N 1
ATOM 4339 C CA . THR A 1 611 ? 23.275 -16.340 -16.371 1.00 90.44 611 THR A CA 1
ATOM 4340 C C . THR A 1 611 ? 22.391 -17.038 -17.407 1.00 90.44 611 THR A C 1
ATOM 4342 O O . THR A 1 611 ? 21.169 -17.048 -17.299 1.00 90.44 611 THR A O 1
ATOM 4345 N N . GLY A 1 612 ? 22.991 -17.594 -18.466 1.00 81.00 612 GLY A N 1
ATOM 4346 C CA . GLY A 1 612 ? 22.283 -18.479 -19.405 1.00 81.00 612 GLY A CA 1
ATOM 4347 C C . GLY A 1 612 ? 21.130 -17.850 -20.202 1.00 81.00 612 GLY A C 1
ATOM 4348 O O . GLY A 1 612 ? 20.277 -18.583 -20.688 1.00 81.00 612 GLY A O 1
ATOM 4349 N N . GLY A 1 613 ? 21.083 -16.520 -20.335 1.00 81.88 613 GLY A N 1
ATOM 4350 C CA . GLY A 1 613 ? 19.998 -15.816 -21.034 1.00 81.88 613 GLY A CA 1
ATOM 4351 C C . GLY A 1 613 ? 18.737 -15.575 -20.194 1.00 81.88 613 GLY A C 1
ATOM 4352 O O . GLY A 1 613 ? 17.721 -15.164 -20.749 1.00 81.88 613 GLY A O 1
ATOM 4353 N N . ILE A 1 614 ? 18.791 -15.803 -18.876 1.00 86.38 614 ILE A N 1
ATOM 4354 C CA . ILE A 1 614 ? 17.706 -15.451 -17.949 1.00 86.38 614 ILE A CA 1
ATOM 4355 C C . ILE A 1 614 ? 17.475 -13.923 -17.992 1.00 86.38 614 ILE A C 1
ATOM 4357 O O . ILE A 1 614 ? 18.437 -13.172 -17.801 1.00 86.38 614 ILE A O 1
ATOM 4361 N N . PRO A 1 615 ? 16.239 -13.438 -18.238 1.00 84.75 615 PRO A N 1
ATOM 4362 C CA . PRO A 1 615 ? 15.934 -12.007 -18.252 1.00 84.75 615 PRO A CA 1
ATOM 4363 C C . PRO A 1 615 ? 16.195 -11.328 -16.903 1.00 84.75 615 PRO A C 1
ATOM 4365 O O . PRO A 1 615 ? 16.009 -11.943 -15.857 1.00 84.75 615 PRO A O 1
ATOM 4368 N N . ALA A 1 616 ? 16.538 -10.036 -16.920 1.00 83.69 616 ALA A N 1
ATOM 4369 C CA . ALA A 1 616 ? 16.867 -9.267 -15.712 1.00 83.69 616 ALA A CA 1
ATOM 4370 C C . ALA A 1 616 ? 15.763 -9.297 -14.635 1.00 83.69 616 ALA A C 1
ATOM 4372 O O . ALA A 1 616 ? 16.060 -9.403 -13.450 1.00 83.69 616 ALA A O 1
ATOM 4373 N N . TYR A 1 617 ? 14.489 -9.288 -15.041 1.00 82.56 617 TYR A N 1
ATOM 4374 C CA . TYR A 1 617 ? 13.346 -9.377 -14.125 1.00 82.56 617 TYR A CA 1
ATOM 4375 C C . TYR A 1 617 ? 13.146 -10.778 -13.510 1.00 82.56 617 TYR A C 1
ATOM 4377 O O . TYR A 1 617 ? 12.378 -10.905 -12.568 1.00 82.56 617 TYR A O 1
ATOM 4385 N N . MET A 1 618 ? 13.845 -11.816 -13.994 1.00 89.88 618 MET A N 1
ATOM 4386 C CA . MET A 1 618 ? 13.811 -13.196 -13.473 1.00 89.88 618 MET A CA 1
ATOM 4387 C C . MET A 1 618 ? 15.083 -13.582 -12.702 1.00 89.88 618 MET A C 1
ATOM 4389 O O . MET A 1 618 ? 15.311 -14.762 -12.427 1.00 89.88 618 MET A O 1
ATOM 4393 N N . CYS A 1 619 ? 15.946 -12.623 -12.375 1.00 94.44 619 CYS A N 1
ATOM 4394 C CA . CYS A 1 619 ? 17.170 -12.860 -11.619 1.00 94.44 619 CYS A CA 1
ATOM 4395 C C . CYS A 1 619 ? 17.474 -11.689 -10.676 1.00 94.44 619 CYS A C 1
ATOM 4397 O O . CYS A 1 619 ? 16.887 -10.612 -10.761 1.00 94.44 619 CYS A O 1
ATOM 4399 N N . THR A 1 620 ? 18.415 -11.902 -9.760 1.00 95.56 620 THR A N 1
ATOM 4400 C CA . THR A 1 620 ? 18.775 -10.912 -8.732 1.00 95.56 620 THR A CA 1
ATOM 4401 C C . THR A 1 620 ? 19.654 -9.765 -9.235 1.00 95.56 620 THR A C 1
ATOM 4403 O O . THR A 1 620 ? 19.963 -8.867 -8.467 1.00 95.56 620 THR A O 1
ATOM 4406 N N . GLY A 1 621 ? 20.181 -9.803 -10.460 1.00 94.69 621 GLY A N 1
ATOM 4407 C CA . GLY A 1 621 ? 21.288 -8.919 -10.868 1.00 94.69 621 GLY A CA 1
ATOM 4408 C C . GLY A 1 621 ? 22.625 -9.212 -10.161 1.00 94.69 621 GLY A C 1
ATOM 4409 O O . GLY A 1 621 ? 23.624 -8.560 -10.449 1.00 94.69 621 GLY A O 1
ATOM 4410 N N . MET A 1 622 ? 22.669 -10.207 -9.266 1.00 94.12 622 MET A N 1
ATOM 4411 C CA . MET A 1 622 ? 23.829 -10.555 -8.442 1.00 94.12 622 MET A CA 1
ATOM 4412 C C . MET A 1 622 ? 24.458 -11.884 -8.884 1.00 94.12 622 MET A C 1
ATOM 4414 O O . MET A 1 622 ? 23.863 -12.676 -9.615 1.00 94.12 622 MET A O 1
ATOM 4418 N N . SER A 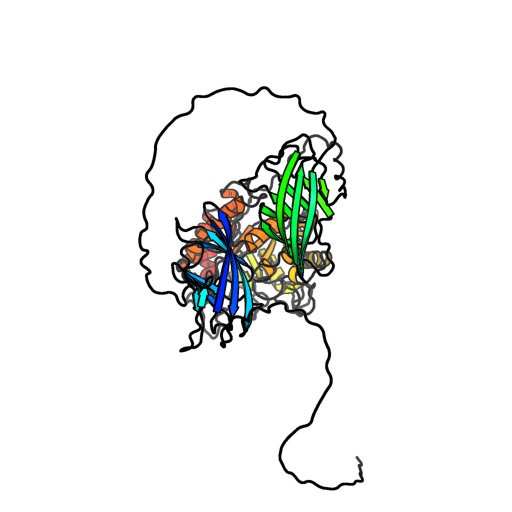1 623 ? 25.669 -12.163 -8.396 1.00 92.75 623 SER A N 1
ATOM 4419 C CA . SER A 1 623 ? 26.384 -13.434 -8.607 1.00 92.75 623 SER A CA 1
ATOM 4420 C C . SER A 1 623 ? 25.987 -14.551 -7.629 1.00 92.75 623 SER A C 1
ATOM 4422 O O . SER A 1 623 ? 26.551 -15.645 -7.679 1.00 92.75 623 SER A O 1
ATOM 4424 N N . SER A 1 624 ? 25.036 -14.290 -6.725 1.00 92.56 624 SER A N 1
ATOM 4425 C CA . SER A 1 624 ? 24.540 -15.254 -5.739 1.00 92.56 624 SER A CA 1
ATOM 4426 C C . SER A 1 624 ? 23.974 -16.506 -6.414 1.00 92.56 624 SER A C 1
ATOM 4428 O O . SER A 1 624 ? 23.273 -16.418 -7.420 1.00 92.56 624 SER A O 1
ATOM 4430 N N . THR A 1 625 ? 24.260 -17.686 -5.860 1.00 95.38 625 THR A N 1
ATOM 4431 C CA . THR A 1 625 ? 23.721 -18.951 -6.376 1.00 95.38 625 THR A CA 1
ATOM 4432 C C . THR A 1 625 ? 22.208 -19.040 -6.179 1.00 95.38 625 THR A C 1
ATOM 4434 O O . THR A 1 625 ? 21.631 -18.367 -5.326 1.00 95.38 625 THR A O 1
ATOM 4437 N N . ARG A 1 626 ? 21.548 -19.888 -6.977 1.00 96.06 626 ARG A N 1
ATOM 4438 C CA . ARG A 1 626 ? 20.095 -20.060 -6.907 1.00 96.06 626 ARG A CA 1
ATOM 4439 C C . ARG A 1 626 ? 19.643 -20.523 -5.513 1.00 96.06 626 ARG A C 1
ATOM 4441 O O . ARG A 1 626 ? 20.234 -21.440 -4.934 1.00 96.06 626 ARG A O 1
ATOM 4448 N N . TRP A 1 627 ? 18.581 -19.893 -5.013 1.00 97.69 627 TRP A N 1
ATOM 4449 C CA . TRP A 1 627 ? 18.007 -20.040 -3.670 1.00 97.69 627 TRP A CA 1
ATOM 4450 C C . TRP A 1 627 ? 18.830 -19.444 -2.513 1.00 97.69 627 TRP A C 1
ATOM 4452 O O . TRP A 1 627 ? 18.572 -19.780 -1.354 1.00 97.69 627 TRP A O 1
ATOM 4462 N N . ALA A 1 628 ? 19.839 -18.609 -2.783 1.00 98.19 628 ALA A N 1
ATOM 4463 C CA . ALA A 1 628 ? 20.681 -18.036 -1.732 1.00 98.19 628 ALA A CA 1
ATOM 4464 C C . ALA A 1 628 ? 19.900 -17.083 -0.812 1.00 98.19 628 ALA A C 1
ATOM 4466 O O . ALA A 1 628 ? 20.012 -17.207 0.410 1.00 98.19 628 ALA A O 1
ATOM 4467 N N . TYR A 1 629 ? 19.085 -16.180 -1.372 1.00 98.62 629 TYR A N 1
ATOM 4468 C CA . TYR A 1 629 ? 18.308 -15.223 -0.575 1.00 98.62 629 TYR A CA 1
ATOM 4469 C C . TYR A 1 629 ? 17.250 -15.935 0.262 1.00 98.62 629 TYR A C 1
ATOM 4471 O O . TYR A 1 629 ? 17.163 -15.706 1.466 1.00 98.62 629 TYR A O 1
ATOM 4479 N N . SER A 1 630 ? 16.514 -16.867 -0.342 1.00 98.62 630 SER A N 1
ATOM 4480 C CA . SER A 1 630 ? 15.490 -17.665 0.332 1.00 98.62 630 SER A CA 1
ATOM 4481 C C . SER A 1 630 ? 16.072 -18.434 1.513 1.00 98.62 630 SER A C 1
ATOM 4483 O O . SER A 1 630 ? 15.512 -18.400 2.606 1.00 98.62 630 SER A O 1
ATOM 4485 N N . LYS A 1 631 ? 17.239 -19.068 1.334 1.00 98.38 631 LYS A N 1
ATOM 4486 C CA . LYS A 1 631 ? 17.932 -19.779 2.417 1.00 98.38 631 LYS A CA 1
ATOM 4487 C C . LYS A 1 631 ? 18.404 -18.834 3.521 1.00 98.38 631 LYS A C 1
ATOM 4489 O O . LYS A 1 631 ? 18.294 -19.204 4.685 1.00 98.38 631 LYS A O 1
ATOM 4494 N N . ALA A 1 632 ? 18.876 -17.631 3.189 1.00 98.38 632 ALA A N 1
ATOM 4495 C CA . ALA A 1 632 ? 19.262 -16.626 4.182 1.00 98.38 632 ALA A CA 1
ATOM 4496 C C . ALA A 1 632 ? 18.056 -16.119 4.994 1.00 98.38 632 ALA A C 1
ATOM 4498 O O . ALA A 1 632 ? 18.098 -16.161 6.224 1.00 98.38 632 ALA A O 1
ATOM 4499 N N . PHE A 1 633 ? 16.961 -15.727 4.329 1.00 98.56 633 PHE A N 1
ATOM 4500 C CA . PHE A 1 633 ? 15.723 -15.316 5.000 1.00 98.56 633 PHE A CA 1
ATOM 4501 C C . PHE A 1 633 ? 15.163 -16.442 5.882 1.00 98.56 633 PHE A C 1
ATOM 4503 O O . PHE A 1 633 ? 14.909 -16.226 7.064 1.00 98.56 633 PHE A O 1
ATOM 4510 N N . VAL A 1 634 ? 15.025 -17.661 5.345 1.00 97.31 634 VAL A N 1
ATOM 4511 C CA . VAL A 1 634 ? 14.499 -18.822 6.085 1.00 97.31 634 VAL A CA 1
ATOM 4512 C C . VAL A 1 634 ? 15.395 -19.200 7.268 1.00 97.31 634 VAL A C 1
ATOM 4514 O O . VAL A 1 634 ? 14.873 -19.533 8.329 1.00 97.31 634 VAL A O 1
ATOM 4517 N N . ALA A 1 635 ? 16.723 -19.152 7.130 1.00 97.06 635 ALA A N 1
ATOM 4518 C CA . ALA A 1 635 ? 17.636 -19.491 8.222 1.00 97.06 635 ALA A CA 1
ATOM 4519 C C . ALA A 1 635 ? 17.603 -18.465 9.366 1.00 97.06 635 ALA A C 1
ATOM 4521 O O . ALA A 1 635 ? 17.646 -18.863 10.525 1.00 97.06 635 ALA A O 1
ATOM 4522 N N . ALA A 1 636 ? 17.505 -17.169 9.054 1.00 95.19 636 ALA A N 1
ATOM 4523 C CA . ALA A 1 636 ? 17.491 -16.099 10.055 1.00 95.19 636 ALA A CA 1
ATOM 4524 C C . ALA A 1 636 ? 16.095 -15.814 10.654 1.00 95.19 636 ALA A C 1
ATOM 4526 O O . ALA A 1 636 ? 16.002 -15.212 11.724 1.00 95.19 636 ALA A O 1
ATOM 4527 N N . ALA A 1 637 ? 15.018 -16.258 9.996 1.00 91.50 637 ALA A N 1
ATOM 4528 C CA . ALA A 1 637 ? 13.646 -16.165 10.501 1.00 91.50 637 ALA A CA 1
ATOM 4529 C C . ALA A 1 637 ? 13.224 -17.347 11.405 1.00 91.50 637 ALA A C 1
ATOM 4531 O O . ALA A 1 637 ? 12.263 -17.212 12.166 1.00 91.50 637 ALA A O 1
ATOM 4532 N N . ARG A 1 638 ? 13.928 -18.488 11.335 1.00 83.38 638 ARG A N 1
ATOM 4533 C CA . ARG A 1 638 ? 13.752 -19.665 12.215 1.00 83.38 638 ARG A CA 1
ATOM 4534 C C . ARG A 1 638 ? 14.295 -19.424 13.611 1.00 83.38 638 ARG A C 1
ATOM 4536 O O . ARG A 1 638 ? 15.381 -18.820 13.738 1.00 83.38 638 ARG A O 1
#

Organism: Leifsonia aquatica (NCBI:txid144185)

Solvent-accessible surface area (backbone atoms only — not comparable to full-atom values): 35625 Å² total; per-residue (Å²): 132,90,85,88,90,88,82,91,86,88,85,89,87,87,88,88,84,89,85,88,83,91,79,92,86,81,92,88,86,89,88,88,86,90,80,92,71,85,78,74,79,81,76,80,80,52,74,20,35,46,30,43,73,43,76,75,44,77,58,96,62,29,38,29,36,41,37,38,42,33,28,44,18,89,63,68,31,71,60,31,31,42,33,29,54,30,74,46,50,81,72,48,66,42,79,40,35,85,46,91,55,60,93,52,35,44,26,42,27,45,31,93,90,56,35,63,41,43,53,77,34,72,51,62,31,36,39,35,32,36,56,45,82,87,61,74,90,66,46,79,17,23,40,63,47,87,61,61,91,93,59,83,63,48,16,20,32,71,85,42,61,67,48,78,81,82,91,78,88,81,82,88,79,85,87,83,83,90,83,81,88,85,87,87,84,94,84,80,89,81,83,86,74,85,80,77,82,83,62,100,42,28,39,44,33,44,74,43,79,77,47,76,56,84,55,28,37,31,36,45,36,38,41,35,29,54,21,84,58,66,34,69,69,35,32,38,35,36,32,35,90,42,48,77,76,45,57,43,75,33,44,72,44,81,46,100,57,26,33,29,40,35,46,32,94,91,58,30,65,42,41,49,72,29,72,51,60,35,36,36,34,27,37,37,59,83,92,58,71,90,67,58,79,37,47,40,43,61,96,46,101,45,57,21,28,52,75,84,46,77,43,79,80,79,84,82,81,76,91,73,80,82,84,73,80,79,83,73,78,75,72,78,81,68,71,64,42,56,32,32,31,35,58,59,65,43,85,82,60,70,56,55,49,63,49,23,72,73,28,68,49,56,30,34,25,42,30,30,38,14,15,15,81,90,40,39,60,39,47,6,40,66,31,35,72,69,19,20,65,92,48,96,53,43,54,59,70,52,54,52,51,20,40,74,73,69,34,43,61,24,50,25,32,22,44,92,65,83,46,33,38,37,70,64,20,82,51,60,70,45,38,30,49,35,54,49,49,52,40,62,73,71,68,42,53,34,37,33,37,28,39,32,80,68,60,36,63,35,62,70,26,41,45,47,39,19,44,27,48,22,52,48,35,51,53,27,41,77,69,77,49,54,45,38,32,32,41,32,29,63,36,38,48,83,13,57,46,72,45,44,56,44,50,54,47,42,24,46,73,47,61,35,69,69,54,23,44,29,29,36,44,41,69,78,41,92,84,63,73,59,47,38,58,36,38,53,38,19,50,54,33,34,25,56,54,42,46,76,36,78,94,43,39,87,51,54,70,66,57,34,30,20,29,28,19,44,24,34,42,48,24,52,36,94,54,68,39,57,32,46,67,69,28,35,32,51,46,22,36,49,37,49,77,59,48,18,30,27,39,38,28,52,37,61,74,16,36,23,40,63,52,96,82,51,53,73,91,50,15,14,77,39,88,52,57,69,32,47,49,48,37,32,28,50,61,36,51,100

Mean predicted aligned error: 20.01 Å

Sequence (638 aa):
MIDFPRTDSRPADSPRRRRSALAAAILTAALVVGGAVASTAASAASDRVDVTWTTTNTWTTGFQASVDVANGSTTKLAPWQVRFTFPHTLVSIWSAVQQPSEPGTLTVGAPSWATALTPGAKTNFGLTATKAGTAAIVPAGCSIVGLPAGVSVPCSVNGGPVGGGGTTTQTATPTPTATATPTPTPTPTATQTPSPTPTTGGLQVTWSTTSEWTAGFQSAVRVRNTSGASLSPWQLSFDTAATVVSLWDGTAATTAGGFSVTAPSYAKSLPAGGEITFGLTSNKAAGAGLVPTACRVVGADLPCTINGTTSTPEPTPTPTPTPTPTPTVPAPSGSLLVAPYVDLGLWPTADLTAFSQASGVSAVTAAFVVADRSSACSPTWAGYTAYTIGGAQDFQSNIAAFQSAGGRVVASFGGAVNDELARVCIDPAKVLAAYTKVVTRFGLDRVDFDIEGADVSDAAANQRRATAVAALQKQRAAAGHPLQVTLTLPVMPYGLLDSGLRTIREFAAAGVQLSAVNLMTMDYGTGVTDMAKAAIDAATATAAQLKTVSAYAALSDAQRRALVAVTPMIGVNDTGEVFTLANATTVAAYAKANGLAGLGWWELTRDQPCTGGIPAYMCTGMSSTRWAYSKAFVAAAR